Protein AF-0000000078668297 (afdb_homodimer)

Organism: Thermococcus barophilus (strain DSM 11836 / MP) (NCBI:txid391623)

Nearest PDB structures (foldseek):
  1wzn-assembly1_A  TM=9.861E-01  e=5.141E-44  Pyrococcus horikoshii OT3
  7zkg-assembly1_A  TM=8.487E-01  e=3.388E-21  Streptomyces griseofuscus
  5je3-assembly2_B  TM=6.830E-01  e=2.557E-14  Burkholderia glumae
  5jdz-assembly1_B  TM=6.569E-01  e=1.664E-14  Burkholderia glumae
  5je6-assembly1_A  TM=6.521E-01  e=6.625E-15  Burkholderia glumae

InterPro domains:
  IPR029063 S-adenosyl-L-methionine-dependent methyltransferase superfamily [G3DSA:3.40.50.150] (10-234)
  IPR029063 S-adenosyl-L-methionine-dependent methyltransferase superfamily [SSF53335] (1-246)
  IPR041698 Methyltransferase domain 25 [PF13649] (45-139)

Structure (mmCIF, N/CA/C/O backbone):
data_AF-0000000078668297-model_v1
#
loop_
_entity.id
_entity.type
_entity.pdbx_description
1 polymer Methyltransferase
#
loop_
_atom_site.group_PDB
_atom_site.id
_atom_site.type_symbol
_atom_site.label_atom_id
_atom_site.label_alt_id
_atom_site.label_comp_id
_atom_site.label_asym_id
_atom_site.label_entity_id
_atom_site.label_seq_id
_atom_site.pdbx_PDB_ins_code
_atom_site.Cartn_x
_atom_site.Cartn_y
_atom_site.Cartn_z
_atom_site.occupancy
_atom_site.B_iso_or_equiv
_atom_site.auth_seq_id
_atom_site.auth_comp_id
_atom_site.auth_asym_id
_atom_site.auth_atom_id
_atom_site.pdbx_PDB_model_num
ATOM 1 N N . MET A 1 1 ? 17.5 19.844 2.207 1 54.66 1 MET A N 1
ATOM 2 C CA . MET A 1 1 ? 17.203 21.219 2.631 1 54.66 1 MET A CA 1
ATOM 3 C C . MET A 1 1 ? 15.711 21.5 2.607 1 54.66 1 MET A C 1
ATOM 5 O O . MET A 1 1 ? 15.008 21.047 1.698 1 54.66 1 MET A O 1
ATOM 9 N N . HIS A 1 2 ? 14.961 21.516 3.715 1 78.88 2 HIS A N 1
ATOM 10 C CA . HIS A 1 2 ? 13.539 21.734 3.938 1 78.88 2 HIS A CA 1
ATOM 11 C C . HIS A 1 2 ? 13.156 23.188 3.65 1 78.88 2 HIS A C 1
ATOM 13 O O . HIS A 1 2 ? 12.625 23.875 4.52 1 78.88 2 HIS A O 1
ATOM 19 N N . GLU A 1 3 ? 13.492 23.625 2.312 1 83.44 3 GLU A N 1
ATOM 20 C CA . GLU A 1 3 ? 13.305 25.016 1.925 1 83.44 3 GLU A CA 1
ATOM 21 C C . GLU A 1 3 ? 11.867 25.453 2.154 1 83.44 3 GLU A C 1
ATOM 23 O O . GLU A 1 3 ? 11.617 26.609 2.543 1 83.44 3 GLU A O 1
ATOM 28 N N . LEU A 1 4 ? 11.031 24.562 1.901 1 89.31 4 LEU A N 1
ATOM 29 C CA . LEU A 1 4 ? 9.617 24.875 2.025 1 89.31 4 LEU A CA 1
ATOM 30 C C . LEU A 1 4 ? 9.273 25.312 3.445 1 89.31 4 LEU A C 1
ATOM 32 O O . LEU A 1 4 ? 8.383 26.141 3.65 1 89.31 4 LEU A O 1
ATOM 36 N N . TYR A 1 5 ? 10.133 24.844 4.387 1 90.69 5 TYR A N 1
ATOM 37 C CA . TYR A 1 5 ? 9.758 25.062 5.781 1 90.69 5 TYR A CA 1
ATOM 38 C C . TYR A 1 5 ? 10.734 26 6.465 1 90.69 5 TYR A C 1
ATOM 40 O O . TYR A 1 5 ? 10.594 26.297 7.656 1 90.69 5 TYR A O 1
ATOM 48 N N . THR A 1 6 ? 11.672 26.531 5.738 1 91.75 6 THR A N 1
ATOM 49 C CA . THR A 1 6 ? 12.641 27.484 6.27 1 91.75 6 THR A CA 1
ATOM 50 C C . THR A 1 6 ? 12.578 28.797 5.5 1 91.75 6 THR A C 1
ATOM 52 O O . THR A 1 6 ? 11.758 29.672 5.812 1 91.75 6 THR A O 1
ATOM 55 N N . VAL A 1 7 ? 13.117 28.797 4.293 1 88.25 7 VAL A N 1
ATOM 56 C CA . VAL A 1 7 ? 13.242 30.031 3.541 1 88.25 7 VAL A CA 1
ATOM 57 C C . VAL A 1 7 ? 11.883 30.453 3.008 1 88.25 7 VAL A C 1
ATOM 59 O O . VAL A 1 7 ? 11.609 31.656 2.857 1 88.25 7 VAL A O 1
ATOM 62 N N . LEU A 1 8 ? 11.016 29.516 2.836 1 91.94 8 LEU A N 1
ATOM 63 C CA . LEU A 1 8 ? 9.719 29.812 2.238 1 91.94 8 LEU A CA 1
ATOM 64 C C . LEU A 1 8 ? 8.617 29.797 3.293 1 91.94 8 LEU A C 1
ATOM 66 O O . LEU A 1 8 ? 7.434 29.844 2.959 1 91.94 8 LEU A O 1
ATOM 70 N N . ALA A 1 9 ? 9.023 29.797 4.527 1 93.75 9 ALA A N 1
ATOM 71 C CA . ALA A 1 9 ? 8.047 29.75 5.609 1 93.75 9 ALA A CA 1
ATOM 72 C C . ALA A 1 9 ? 7.055 30.906 5.5 1 93.75 9 ALA A C 1
ATOM 74 O O . ALA A 1 9 ? 5.848 30.703 5.668 1 93.75 9 ALA A O 1
ATOM 75 N N . GLU A 1 10 ? 7.539 32.062 5.156 1 94 10 GLU A N 1
ATOM 76 C CA . GLU A 1 10 ? 6.715 33.25 5.07 1 94 10 GLU A CA 1
ATOM 77 C C . GLU A 1 10 ? 5.734 33.156 3.904 1 94 10 GLU A C 1
ATOM 79 O O . GLU A 1 10 ? 4.746 33.906 3.861 1 94 10 GLU A O 1
ATOM 84 N N . TYR A 1 11 ? 6.027 32.281 2.963 1 93.75 11 TYR A N 1
ATOM 85 C CA . TYR A 1 11 ? 5.199 32.125 1.771 1 93.75 11 TYR A CA 1
ATOM 86 C C . TYR A 1 11 ? 4.348 30.875 1.841 1 93.75 11 TYR A C 1
ATOM 88 O O . TYR A 1 11 ? 3.541 30.609 0.946 1 93.75 11 TYR A O 1
ATOM 96 N N . TYR A 1 12 ? 4.465 30.109 2.869 1 95.19 12 TYR A N 1
ATOM 97 C CA . TYR A 1 12 ? 3.811 28.797 2.967 1 95.19 12 TYR A CA 1
ATOM 98 C C . TYR A 1 12 ? 2.301 28.938 2.822 1 95.19 12 TYR A C 1
ATOM 100 O O . TYR A 1 12 ? 1.68 28.234 2.02 1 95.19 12 TYR A O 1
ATOM 108 N N . ASP A 1 13 ? 1.747 29.938 3.555 1 95.06 13 ASP A N 1
ATOM 109 C CA . ASP A 1 13 ? 0.298 30.109 3.527 1 95.06 13 ASP A CA 1
ATOM 110 C C . ASP A 1 13 ? -0.177 30.547 2.141 1 95.06 13 ASP A C 1
ATOM 112 O O . ASP A 1 13 ? -1.295 30.219 1.734 1 95.06 13 ASP A O 1
ATOM 116 N N . VAL A 1 14 ? 0.666 31.25 1.429 1 94.5 14 VAL A N 1
ATOM 117 C CA . VAL A 1 14 ? 0.333 31.719 0.088 1 94.5 14 VAL A CA 1
ATOM 118 C C . VAL A 1 14 ? 0.397 30.562 -0.898 1 94.5 14 VAL A C 1
ATOM 120 O O . VAL A 1 14 ? -0.508 30.375 -1.717 1 94.5 14 VAL A O 1
ATOM 123 N N . ILE A 1 15 ? 1.414 29.781 -0.767 1 92.81 15 ILE A N 1
ATOM 124 C CA . ILE A 1 15 ? 1.615 28.625 -1.646 1 92.81 15 ILE A CA 1
ATOM 125 C C . ILE A 1 15 ? 0.465 27.641 -1.473 1 92.81 15 ILE A C 1
ATOM 127 O O . ILE A 1 15 ? -0.038 27.094 -2.453 1 92.81 15 ILE A O 1
ATOM 131 N N . TYR A 1 16 ? -0.048 27.484 -0.211 1 93.38 16 TYR A N 1
ATOM 132 C CA . TYR A 1 16 ? -1.093 26.516 0.096 1 93.38 16 TYR A CA 1
ATOM 133 C C . TYR A 1 16 ? -2.402 27.203 0.439 1 93.38 16 TYR A C 1
ATOM 135 O O . TYR A 1 16 ? -3.158 26.734 1.296 1 93.38 16 TYR A O 1
ATOM 143 N N . ARG A 1 17 ? -2.664 28.25 -0.215 1 93.56 17 ARG A N 1
ATOM 144 C CA . ARG A 1 17 ? -3.822 29.094 0.079 1 93.56 17 ARG A CA 1
ATOM 145 C C . ARG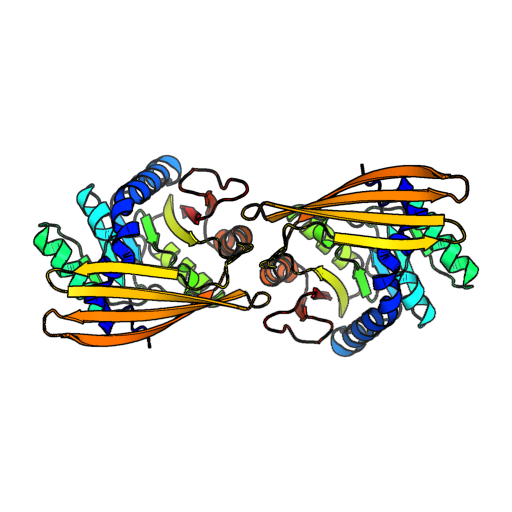 A 1 17 ? -5.121 28.312 -0.115 1 93.56 17 ARG A C 1
ATOM 147 O O . ARG A 1 17 ? -6.055 28.453 0.679 1 93.56 17 ARG A O 1
ATOM 154 N N . ARG A 1 18 ? -5.152 27.531 -1.131 1 89.25 18 ARG A N 1
ATOM 155 C CA . ARG A 1 18 ? -6.371 26.781 -1.417 1 89.25 18 ARG A CA 1
ATOM 156 C C . ARG A 1 18 ? -6.695 25.812 -0.285 1 89.25 18 ARG A C 1
ATOM 158 O O . ARG A 1 18 ? -7.859 25.672 0.108 1 89.25 18 ARG A O 1
ATOM 165 N N . ARG A 1 19 ? -5.715 25.203 0.215 1 89.81 19 ARG A N 1
ATOM 166 C CA . ARG A 1 19 ? -5.93 24.297 1.333 1 89.81 19 ARG A CA 1
ATOM 167 C C . ARG A 1 19 ? -6.246 25.062 2.613 1 89.81 19 ARG A C 1
ATOM 169 O O . ARG A 1 19 ? -7.109 24.656 3.389 1 89.81 19 ARG A O 1
ATOM 176 N N . ALA A 1 20 ? -5.57 26.094 2.797 1 92.75 20 ALA A N 1
ATOM 177 C CA . ALA A 1 20 ? -5.789 26.922 3.982 1 92.75 20 ALA A CA 1
ATOM 178 C C . ALA A 1 20 ? -7.23 27.406 4.055 1 92.75 20 ALA A C 1
ATOM 180 O O . ALA A 1 20 ? -7.82 27.469 5.137 1 92.75 20 ALA A O 1
ATOM 181 N N . LYS A 1 21 ? -7.773 27.656 2.928 1 92.75 21 LYS A N 1
ATOM 182 C CA . LYS A 1 21 ? -9.148 28.156 2.871 1 92.75 21 LYS A CA 1
ATOM 183 C C . LYS A 1 21 ? -10.141 27.062 3.26 1 92.75 21 LYS A C 1
ATOM 185 O O . LYS A 1 21 ? -11.258 27.344 3.676 1 92.75 21 LYS A O 1
ATOM 190 N N . ARG A 1 22 ? -9.656 25.859 3.168 1 94 22 ARG A N 1
ATOM 191 C CA . ARG A 1 22 ? -10.555 24.734 3.439 1 94 22 ARG A CA 1
ATOM 192 C C . ARG A 1 22 ? -10.305 24.156 4.828 1 94 22 ARG A C 1
ATOM 194 O O . ARG A 1 22 ? -10.875 23.125 5.188 1 94 22 ARG A O 1
ATOM 201 N N . VAL A 1 23 ? -9.555 24.844 5.625 1 97.38 23 VAL A N 1
ATOM 202 C CA . VAL A 1 23 ? -9.148 24.312 6.926 1 97.38 23 VAL A CA 1
ATOM 203 C C . VAL A 1 23 ? -10.367 24.172 7.832 1 97.38 23 VAL A C 1
ATOM 205 O O . VAL A 1 23 ? -10.445 23.25 8.641 1 97.38 23 VAL A O 1
ATOM 208 N N . GLY A 1 24 ? -11.336 25.062 7.672 1 97.88 24 GLY A N 1
ATOM 209 C CA . GLY A 1 24 ? -12.555 25 8.469 1 97.88 24 GLY A CA 1
ATOM 210 C C . GLY A 1 24 ? -13.297 23.688 8.297 1 97.88 24 GLY A C 1
ATOM 211 O O . GLY A 1 24 ? -13.75 23.094 9.281 1 97.88 24 GLY A O 1
ATOM 212 N N . GLU A 1 25 ? -13.398 23.25 7.082 1 97.75 25 GLU A N 1
ATOM 213 C CA . GLU A 1 25 ? -14.062 21.969 6.793 1 97.75 25 GLU A CA 1
ATOM 214 C C . GLU A 1 25 ? -13.305 20.797 7.41 1 97.75 25 GLU A C 1
ATOM 216 O O . GLU A 1 25 ? -13.914 19.859 7.926 1 97.75 25 GLU A O 1
ATOM 221 N N . GLU A 1 26 ? -12.055 20.891 7.332 1 97.88 26 GLU A N 1
ATOM 222 C CA . GLU A 1 26 ? -11.234 19.812 7.906 1 97.88 26 GLU A CA 1
ATOM 223 C C . GLU A 1 26 ? -11.391 19.766 9.422 1 97.88 26 GLU A C 1
ATOM 225 O O . GLU A 1 26 ? -11.516 18.672 9.992 1 97.88 26 GLU A O 1
ATOM 230 N N . ILE A 1 27 ? -11.43 20.938 10.055 1 98.69 27 ILE A N 1
ATOM 231 C CA . ILE A 1 27 ? -11.539 20.969 11.508 1 98.69 27 ILE A CA 1
ATOM 232 C C . ILE A 1 27 ? -12.961 20.594 11.922 1 98.69 27 ILE A C 1
ATOM 234 O O . ILE A 1 27 ? -13.164 19.953 12.953 1 98.69 27 ILE A O 1
ATOM 238 N N . ASP A 1 28 ? -13.992 20.875 11.062 1 98.75 28 ASP A N 1
ATOM 239 C CA . ASP A 1 28 ? -15.336 20.344 11.297 1 98.75 28 ASP A CA 1
ATOM 240 C C . ASP A 1 28 ? -15.312 18.828 11.43 1 98.75 28 ASP A C 1
ATOM 242 O O . ASP A 1 28 ? -15.906 18.266 12.352 1 98.75 28 ASP A O 1
ATOM 246 N N . PHE A 1 29 ? -14.688 18.234 10.57 1 98.81 29 PHE A N 1
ATOM 247 C CA . PHE A 1 29 ? -14.602 16.781 10.562 1 98.81 29 PHE A CA 1
ATOM 248 C C . PHE A 1 29 ? -13.82 16.281 11.773 1 98.81 29 PHE A C 1
ATOM 250 O O . PHE A 1 29 ? -14.203 15.281 12.391 1 98.81 29 PHE A O 1
ATOM 257 N N . VAL A 1 30 ? -12.703 16.938 12.086 1 98.88 30 VAL A N 1
ATOM 258 C CA . VAL A 1 30 ? -11.891 16.562 13.242 1 98.88 30 VAL A CA 1
ATOM 259 C C . VAL A 1 30 ? -12.742 16.656 14.516 1 98.88 30 VAL A C 1
ATOM 261 O O . VAL A 1 30 ? -12.648 15.789 15.391 1 98.88 30 VAL A O 1
ATOM 264 N N . GLU A 1 31 ? -13.555 17.656 14.602 1 98.81 31 GLU A N 1
ATOM 265 C CA . GLU A 1 31 ? -14.453 17.797 15.75 1 98.81 31 GLU A CA 1
ATOM 266 C C . GLU A 1 31 ? -15.453 16.641 15.805 1 98.81 31 GLU A C 1
ATOM 268 O O . GLU A 1 31 ? -15.828 16.188 16.891 1 98.81 31 GLU A O 1
ATOM 273 N N . GLU A 1 32 ? -15.898 16.25 14.617 1 98.75 32 GLU A N 1
ATOM 274 C CA . GLU A 1 32 ? -16.75 15.055 14.586 1 98.75 32 GLU A CA 1
ATOM 275 C C . GLU A 1 32 ? -16.016 13.844 15.18 1 98.75 32 GLU A C 1
ATOM 277 O O . GLU A 1 32 ? -16.625 13.055 15.906 1 98.75 32 GLU A O 1
ATOM 282 N N . ILE A 1 33 ? -14.789 13.719 14.891 1 98.81 33 ILE A N 1
ATOM 283 C CA . ILE A 1 33 ? -13.977 12.625 15.406 1 98.81 33 ILE A CA 1
ATOM 284 C C . ILE A 1 33 ? -13.812 12.773 16.922 1 98.81 33 ILE A C 1
ATOM 286 O O . ILE A 1 33 ? -13.945 11.797 17.656 1 98.81 33 ILE A O 1
ATOM 290 N N . PHE A 1 34 ? -13.539 14.047 17.375 1 98.88 34 PHE A N 1
ATOM 291 C CA . PHE A 1 34 ? -13.422 14.305 18.812 1 98.88 34 PHE A CA 1
ATOM 292 C C . PHE A 1 34 ? -14.68 13.859 19.547 1 98.88 34 PHE A C 1
ATOM 294 O O . PHE A 1 34 ? -14.594 13.219 20.594 1 98.88 34 PHE A O 1
ATOM 301 N N . LYS A 1 35 ? -15.805 14.125 18.969 1 98.62 35 LYS A N 1
ATOM 302 C CA . LYS A 1 35 ? -17.094 13.891 19.625 1 98.62 35 LYS A CA 1
ATOM 303 C C . LYS A 1 35 ? -17.469 12.406 19.594 1 98.62 35 LYS A C 1
ATOM 305 O O . LYS A 1 35 ? -18 11.883 20.578 1 98.62 35 LYS A O 1
ATOM 310 N N . ASN A 1 36 ? -17.109 11.727 18.5 1 98.56 36 ASN A N 1
ATOM 311 C CA . ASN A 1 36 ? -17.672 10.406 18.281 1 98.56 36 ASN A CA 1
ATOM 312 C C . ASN A 1 36 ? -16.656 9.297 18.547 1 98.56 36 ASN A C 1
ATOM 314 O O . ASN A 1 36 ? -17.031 8.164 18.844 1 98.56 36 ASN A O 1
ATOM 318 N N . ASP A 1 37 ? -15.383 9.609 18.484 1 98.62 37 ASP A N 1
ATOM 319 C CA . ASP A 1 37 ? -14.398 8.531 18.547 1 98.62 37 ASP A CA 1
ATOM 320 C C . ASP A 1 37 ? -13.586 8.609 19.844 1 98.62 37 ASP A C 1
ATOM 322 O O . ASP A 1 37 ? -13.227 7.574 20.406 1 98.62 37 ASP A O 1
ATOM 326 N N . ALA A 1 38 ? -13.297 9.82 20.266 1 98.69 38 ALA A N 1
ATOM 327 C CA . ALA A 1 38 ? -12.594 9.93 21.547 1 98.69 38 ALA A CA 1
ATOM 328 C C . ALA A 1 38 ? -13.43 9.336 22.688 1 98.69 38 ALA A C 1
ATOM 330 O O . ALA A 1 38 ? -14.664 9.359 22.625 1 98.69 38 ALA A O 1
ATOM 331 N N . LYS A 1 39 ? -12.75 8.812 23.656 1 98.69 39 LYS A N 1
ATOM 332 C CA . LYS A 1 39 ? -13.461 8.258 24.797 1 98.69 39 LYS A CA 1
ATOM 333 C C . LYS A 1 39 ? -13.414 9.219 25.984 1 98.69 39 LYS A C 1
ATOM 335 O O . LYS A 1 39 ? -13.508 8.797 27.141 1 98.69 39 LYS A O 1
ATOM 340 N N . ARG A 1 40 ? -13.195 10.461 25.688 1 98.5 40 ARG A N 1
ATOM 341 C CA . ARG A 1 40 ? -13.211 11.57 26.641 1 98.5 40 ARG A CA 1
ATOM 342 C C . ARG A 1 40 ? -13.508 12.891 25.938 1 98.5 40 ARG A C 1
ATOM 344 O O . ARG A 1 40 ? -13.383 12.984 24.719 1 98.5 40 ARG A O 1
ATOM 351 N N . GLU A 1 41 ? -13.922 13.805 26.734 1 98.69 41 GLU A N 1
ATOM 352 C CA . GLU A 1 41 ? -14.086 15.141 26.172 1 98.69 41 GLU A CA 1
ATOM 353 C C . GLU A 1 41 ? -12.742 15.734 25.75 1 98.69 41 GLU A C 1
ATOM 355 O O . GLU A 1 41 ? -11.75 15.609 26.469 1 98.69 41 GLU A O 1
ATOM 360 N N . VAL A 1 42 ? -12.742 16.344 24.578 1 98.88 42 VAL A N 1
ATOM 361 C CA . VAL A 1 42 ? -11.508 16.938 24.094 1 98.88 42 VAL A CA 1
ATOM 362 C C . VAL A 1 42 ? -11.492 18.422 24.391 1 98.88 42 VAL A C 1
ATOM 364 O O . VAL A 1 42 ? -12.375 19.172 23.953 1 98.88 42 VAL A O 1
ATOM 367 N N . LYS A 1 43 ? -10.492 18.812 25.125 1 98.81 43 LYS A N 1
ATOM 368 C CA . LYS A 1 43 ? -10.344 20.219 25.469 1 98.81 43 LYS A CA 1
ATOM 369 C C . LYS A 1 43 ? -8.938 20.719 25.141 1 98.81 43 LYS A C 1
ATOM 371 O O . LYS A 1 43 ? -8.773 21.828 24.641 1 98.81 43 LYS A O 1
ATOM 376 N N . LYS A 1 44 ? -7.965 19.906 25.453 1 98.94 44 LYS A N 1
ATOM 377 C CA . LYS A 1 44 ? -6.562 20.25 25.219 1 98.94 44 LYS A CA 1
ATOM 378 C C . LYS A 1 44 ? -5.969 19.422 24.094 1 98.94 44 LYS A C 1
ATOM 380 O O . LYS A 1 44 ? -6 18.188 24.125 1 98.94 44 LYS A O 1
ATOM 385 N N . VAL A 1 45 ? -5.43 20.125 23.062 1 98.94 45 VAL A N 1
ATOM 386 C CA . VAL A 1 45 ? -4.977 19.469 21.844 1 98.94 45 VAL A CA 1
ATOM 387 C C . VAL A 1 45 ? -3.502 19.781 21.609 1 98.94 45 VAL A C 1
ATOM 389 O O . VAL A 1 45 ? -3.072 20.938 21.75 1 98.94 45 VAL A O 1
ATOM 392 N N . LEU A 1 46 ? -2.725 18.75 21.359 1 98.94 46 LEU A N 1
ATOM 393 C CA . LEU A 1 46 ? -1.364 18.891 20.859 1 98.94 46 LEU A CA 1
ATOM 394 C C . LEU A 1 46 ? -1.326 18.734 19.344 1 98.94 46 LEU A C 1
ATOM 396 O O . LEU A 1 46 ? -1.69 17.688 18.812 1 98.94 46 LEU A O 1
ATOM 400 N N . ASP A 1 47 ? -0.956 19.766 18.656 1 98.94 47 ASP A N 1
ATOM 401 C CA . ASP A 1 47 ? -0.835 19.719 17.203 1 98.94 47 ASP A CA 1
ATOM 402 C C . ASP A 1 47 ? 0.622 19.562 16.781 1 98.94 47 ASP A C 1
ATOM 404 O O . ASP A 1 47 ? 1.385 20.531 16.766 1 98.94 47 ASP A O 1
ATOM 408 N N . LEU A 1 48 ? 0.972 18.312 16.375 1 98.88 48 LEU A N 1
ATOM 409 C CA . LEU A 1 48 ? 2.33 17.984 15.961 1 98.88 48 LEU A CA 1
ATOM 410 C C . LEU A 1 48 ? 2.566 18.391 14.508 1 98.88 48 LEU A C 1
ATOM 412 O O . LEU A 1 48 ? 1.681 18.25 13.664 1 98.88 48 LEU A O 1
ATOM 416 N N . ALA A 1 49 ? 3.855 18.859 14.242 1 98.5 49 ALA A N 1
ATOM 417 C CA . ALA A 1 49 ? 4.184 19.391 12.922 1 98.5 49 ALA A CA 1
ATOM 418 C C . ALA A 1 49 ? 3.186 20.469 12.5 1 98.5 49 ALA A C 1
ATOM 420 O O . ALA A 1 49 ? 2.615 20.406 11.414 1 98.5 49 ALA A O 1
ATOM 421 N N . CYS A 1 50 ? 3.053 21.469 13.352 1 98.56 50 CYS A N 1
ATOM 422 C CA . CYS A 1 50 ? 1.948 22.422 13.211 1 98.56 50 CYS A CA 1
ATOM 423 C C . CYS A 1 50 ? 2.24 23.438 12.117 1 98.56 50 CYS A C 1
ATOM 425 O O . CYS A 1 50 ? 1.343 24.156 11.68 1 98.56 50 CYS A O 1
ATOM 427 N N . GLY A 1 51 ? 3.475 23.578 11.641 1 98.06 51 GLY A N 1
ATOM 428 C CA . GLY A 1 51 ? 3.836 24.516 10.586 1 98.06 51 GLY A CA 1
ATOM 429 C C . GLY A 1 51 ? 3.52 25.953 10.938 1 98.06 51 GLY A C 1
ATOM 430 O O . GLY A 1 51 ? 3.887 26.422 12.016 1 98.06 51 GLY A O 1
ATOM 431 N N . THR A 1 52 ? 2.904 26.609 9.984 1 98.06 52 THR A N 1
ATOM 432 C CA . THR A 1 52 ? 2.547 28 10.203 1 98.06 52 THR A CA 1
ATOM 433 C C . THR A 1 52 ? 1.279 28.109 11.047 1 98.06 52 THR A C 1
ATOM 435 O O . THR A 1 52 ? 0.696 29.188 11.164 1 98.06 52 THR A O 1
ATOM 438 N N . GLY A 1 53 ? 0.786 27.031 11.5 1 98.38 53 GLY A N 1
ATOM 439 C CA . GLY A 1 53 ? -0.287 27 12.477 1 98.38 53 GLY A CA 1
ATOM 440 C C . GLY A 1 53 ? -1.667 27.094 11.859 1 98.38 53 GLY A C 1
ATOM 441 O O . GLY A 1 53 ? -2.635 27.453 12.531 1 98.38 53 GLY A O 1
ATOM 442 N N . ILE A 1 54 ? -1.846 26.703 10.594 1 98 54 ILE A N 1
ATOM 443 C CA . ILE A 1 54 ? -3.129 26.844 9.914 1 98 54 ILE A CA 1
ATOM 444 C C . ILE A 1 54 ? -4.199 26.047 10.664 1 98 54 ILE A C 1
ATOM 446 O O . ILE A 1 54 ? -5.176 26.625 11.156 1 98 54 ILE A O 1
ATOM 450 N N . PRO A 1 55 ? -4.012 24.781 10.836 1 98.5 55 PRO A N 1
ATOM 451 C CA . PRO A 1 55 ? -5.02 24.062 11.617 1 98.5 55 PRO A CA 1
ATOM 452 C C . PRO A 1 55 ? -4.988 24.422 13.102 1 98.5 55 PRO A C 1
ATOM 454 O O . PRO A 1 55 ? -6.027 24.422 13.766 1 98.5 55 PRO A O 1
ATOM 457 N N . THR A 1 56 ? -3.834 24.75 13.641 1 98.75 56 THR A N 1
ATOM 458 C CA . THR A 1 56 ? -3.643 25.062 15.055 1 98.75 56 THR A CA 1
ATOM 459 C C . THR A 1 56 ? -4.465 26.297 15.453 1 98.75 56 THR A C 1
ATOM 461 O O . THR A 1 56 ? -5.164 26.266 16.469 1 98.75 56 THR A O 1
ATOM 464 N N . VAL A 1 57 ? -4.395 27.312 14.68 1 98.44 57 VAL A N 1
ATOM 465 C CA . VAL A 1 57 ? -5.098 28.562 14.922 1 98.44 57 VAL A CA 1
ATOM 466 C C . VAL A 1 57 ? -6.605 28.328 14.836 1 98.44 57 VAL A C 1
ATOM 468 O O . VAL A 1 57 ? -7.363 28.875 15.648 1 98.44 57 VAL A O 1
ATOM 471 N N . GLU A 1 58 ? -7.043 27.531 13.828 1 98.56 58 GLU A N 1
ATOM 472 C CA . GLU A 1 58 ? -8.469 27.219 13.688 1 98.56 58 GLU A CA 1
ATOM 473 C C . GLU A 1 58 ? -9 26.484 14.914 1 98.56 58 GLU A C 1
ATOM 475 O O . GLU A 1 58 ? -10.094 26.797 15.398 1 98.56 58 GLU A O 1
ATOM 480 N N . LEU A 1 59 ? -8.258 25.547 15.422 1 98.81 59 LEU A N 1
ATOM 481 C CA . LEU A 1 59 ? -8.641 24.828 16.625 1 98.81 59 LEU A CA 1
ATOM 482 C C . LEU A 1 59 ? -8.766 25.766 17.812 1 98.81 59 LEU A C 1
ATOM 484 O O . LEU A 1 59 ? -9.742 25.703 18.562 1 98.81 59 LEU A O 1
ATOM 488 N N . ALA A 1 60 ? -7.812 26.641 17.969 1 98.81 60 ALA A N 1
ATOM 489 C CA . ALA A 1 60 ? -7.828 27.609 19.078 1 98.81 60 ALA A CA 1
ATOM 490 C C . ALA A 1 60 ? -9.023 28.547 18.969 1 98.81 60 ALA A C 1
ATOM 492 O O . ALA A 1 60 ? -9.688 28.828 19.953 1 98.81 60 ALA A O 1
ATOM 493 N N . ARG A 1 61 ? -9.305 29 17.812 1 98.19 61 ARG A N 1
ATOM 494 C CA . ARG A 1 61 ? -10.438 29.891 17.562 1 98.19 61 ARG A CA 1
ATOM 495 C C . ARG A 1 61 ? -11.75 29.219 17.969 1 98.19 61 ARG A C 1
ATOM 497 O O . ARG A 1 61 ? -12.688 29.891 18.391 1 98.19 61 ARG A O 1
ATOM 504 N N . ARG A 1 62 ? -11.75 27.969 17.906 1 98.12 62 ARG A N 1
ATOM 505 C CA . ARG A 1 62 ? -12.969 27.219 18.203 1 98.12 62 ARG A CA 1
ATOM 506 C C . ARG A 1 62 ? -13.062 26.875 19.688 1 98.12 62 ARG A C 1
ATOM 508 O O . ARG A 1 62 ? -14 26.203 20.109 1 98.12 62 ARG A O 1
ATOM 515 N N . GLY A 1 63 ? -12.078 27.266 20.453 1 98.12 63 GLY A N 1
ATOM 516 C CA . GLY A 1 63 ? -12.211 27.203 21.891 1 98.12 63 GLY A CA 1
ATOM 517 C C . GLY A 1 63 ? -11.328 26.141 22.531 1 98.12 63 GLY A C 1
ATOM 518 O O . GLY A 1 63 ? -11.328 25.984 23.75 1 98.12 63 GLY A O 1
ATOM 519 N N . TYR A 1 64 ? -10.523 25.438 21.75 1 98.75 64 TYR A N 1
ATOM 520 C CA . TYR A 1 64 ? -9.625 24.438 22.312 1 98.75 64 TYR A CA 1
ATOM 521 C C . TYR A 1 64 ? -8.367 25.094 22.875 1 98.75 64 TYR A C 1
ATOM 523 O O . TYR A 1 64 ? -7.898 26.109 22.359 1 98.75 64 TYR A O 1
ATOM 531 N N . GLU A 1 65 ? -7.883 24.5 23.969 1 98.88 65 GLU A N 1
ATOM 532 C CA . GLU A 1 65 ? -6.512 24.797 24.375 1 98.88 65 GLU A CA 1
ATOM 533 C C . GLU A 1 65 ? -5.504 24.047 23.516 1 98.88 65 GLU A C 1
ATOM 535 O O . GLU A 1 65 ? -5.449 22.812 23.547 1 98.88 65 GLU A O 1
ATOM 540 N N . VAL A 1 66 ? -4.707 24.781 22.781 1 98.75 66 VAL A N 1
ATOM 541 C CA . VAL A 1 66 ? -3.887 24.125 21.781 1 98.75 66 VAL A CA 1
ATOM 542 C C . VAL A 1 66 ? -2.41 24.422 22.047 1 98.75 66 VAL A C 1
ATOM 544 O O . VAL A 1 66 ? -2.051 25.547 22.391 1 98.75 66 VAL A O 1
ATOM 547 N N . VAL A 1 67 ? -1.601 23.391 21.969 1 98.88 67 VAL A N 1
ATOM 548 C CA . VAL A 1 67 ? -0.147 23.5 21.891 1 98.88 67 VAL A CA 1
ATOM 549 C C . VAL A 1 67 ? 0.335 23.047 20.531 1 98.88 67 VAL A C 1
ATOM 551 O O . VAL A 1 67 ? -0.025 21.953 20.062 1 98.88 67 VAL A O 1
ATOM 554 N N . GLY A 1 68 ? 1.064 23.891 19.859 1 98.81 68 GLY A N 1
ATOM 555 C CA . GLY A 1 68 ? 1.666 23.516 18.578 1 98.81 68 GLY A CA 1
ATOM 556 C C . GLY A 1 68 ? 3.141 23.188 18.688 1 98.81 68 GLY A C 1
ATOM 557 O O . GLY A 1 68 ? 3.875 23.828 19.438 1 98.81 68 GLY A O 1
ATOM 558 N N . LEU A 1 69 ? 3.564 22.156 18.016 1 98.75 69 LEU A N 1
ATOM 559 C CA . LEU A 1 69 ? 4.969 21.75 18 1 98.75 69 LEU A CA 1
ATOM 560 C C . LEU A 1 69 ? 5.457 21.562 16.562 1 98.75 69 LEU A C 1
ATOM 562 O O . LEU A 1 69 ? 4.762 20.953 15.75 1 98.75 69 LEU A O 1
ATOM 566 N N . ASP A 1 70 ? 6.617 22.141 16.234 1 98.19 70 ASP A N 1
ATOM 567 C CA . ASP A 1 70 ? 7.199 21.984 14.914 1 98.19 70 ASP A CA 1
ATOM 568 C C . ASP A 1 70 ? 8.727 21.953 14.984 1 98.19 70 ASP A C 1
ATOM 570 O O . ASP A 1 70 ? 9.32 22.547 15.883 1 98.19 70 ASP A O 1
ATOM 574 N N . LEU A 1 71 ? 9.258 21.312 14.023 1 97.31 71 LEU A N 1
ATOM 575 C CA . LEU A 1 71 ? 10.711 21.141 13.945 1 97.31 71 LEU A CA 1
ATOM 576 C C . LEU A 1 71 ? 11.383 22.422 13.484 1 97.31 71 LEU A C 1
ATOM 578 O O . LEU A 1 71 ? 12.578 22.625 13.727 1 97.31 71 LEU A O 1
ATOM 582 N N . HIS A 1 72 ? 10.656 23.328 12.812 1 96.88 72 HIS A N 1
ATOM 583 C CA . HIS A 1 72 ? 11.25 24.5 12.164 1 96.88 72 HIS A CA 1
ATOM 584 C C . HIS A 1 72 ? 10.82 25.781 12.852 1 96.88 72 HIS A C 1
ATOM 586 O O . HIS A 1 72 ? 9.648 26.156 12.805 1 96.88 72 HIS A O 1
ATOM 592 N N . GLU A 1 73 ? 11.836 26.484 13.352 1 97.19 73 GLU A N 1
ATOM 593 C CA . GLU A 1 73 ? 11.57 27.734 14.039 1 97.19 73 GLU A CA 1
ATOM 594 C C . GLU A 1 73 ? 10.984 28.781 13.094 1 97.19 73 GLU A C 1
ATOM 596 O O . GLU A 1 73 ? 10.172 29.609 13.5 1 97.19 73 GLU A O 1
ATOM 601 N N . GLU A 1 74 ? 11.398 28.734 11.859 1 97.5 74 GLU A N 1
ATOM 602 C CA . GLU A 1 74 ? 10.891 29.672 10.859 1 97.5 74 GLU A CA 1
ATOM 603 C C . GLU A 1 74 ? 9.375 29.547 10.711 1 97.5 74 GLU A C 1
ATOM 605 O O . GLU A 1 74 ? 8.672 30.562 10.586 1 97.5 74 GLU A O 1
ATOM 610 N N . MET A 1 75 ? 8.875 28.359 10.75 1 97.94 75 MET A N 1
ATOM 611 C CA . MET A 1 75 ? 7.438 28.109 10.688 1 97.94 75 MET A CA 1
ATOM 612 C C . MET A 1 75 ? 6.738 28.625 11.938 1 97.94 75 MET A C 1
ATOM 614 O O . MET A 1 75 ? 5.695 29.281 11.844 1 97.94 75 MET A O 1
ATOM 618 N N . LEU A 1 76 ? 7.379 28.422 13.078 1 98.5 76 LEU A N 1
ATOM 619 C CA . LEU A 1 76 ? 6.789 28.797 14.359 1 98.5 76 LEU A CA 1
ATOM 620 C C . LEU A 1 76 ? 6.723 30.312 14.492 1 98.5 76 LEU A C 1
ATOM 622 O O . LEU A 1 76 ? 5.793 30.844 15.109 1 98.5 76 LEU A O 1
ATOM 626 N N . ARG A 1 77 ? 7.66 31 13.938 1 98.25 77 ARG A N 1
ATOM 627 C CA . ARG A 1 77 ? 7.629 32.469 13.953 1 98.25 77 ARG A CA 1
ATOM 628 C C . ARG A 1 77 ? 6.367 32.969 13.273 1 98.25 77 ARG A C 1
ATOM 630 O O . ARG A 1 77 ? 5.711 33.875 13.781 1 98.25 77 ARG A O 1
ATOM 637 N N . VAL A 1 78 ? 6.07 32.375 12.125 1 98.12 78 VAL A N 1
ATOM 638 C CA . VAL A 1 78 ? 4.859 32.75 11.398 1 98.12 78 VAL A CA 1
ATOM 639 C C . VAL A 1 78 ? 3.631 32.406 12.234 1 98.12 78 VAL A C 1
ATOM 641 O O . VAL A 1 78 ? 2.697 33.219 12.344 1 98.12 78 VAL A O 1
ATOM 644 N N . ALA A 1 79 ? 3.662 31.25 12.805 1 98.62 79 ALA A N 1
ATOM 645 C CA . ALA A 1 79 ? 2.533 30.766 13.594 1 98.62 79 ALA A CA 1
ATOM 646 C C . ALA A 1 79 ? 2.268 31.688 14.781 1 98.62 79 ALA A C 1
ATOM 648 O O . ALA A 1 79 ? 1.121 32.062 15.047 1 98.62 79 ALA A O 1
ATOM 649 N N . ARG A 1 80 ? 3.299 32.094 15.5 1 98.62 80 ARG A N 1
ATOM 650 C CA . ARG A 1 80 ? 3.184 32.969 16.656 1 98.62 80 ARG A CA 1
ATOM 651 C C . ARG A 1 80 ? 2.621 34.344 16.25 1 98.62 80 ARG A C 1
ATOM 653 O O . ARG A 1 80 ? 1.763 34.906 16.938 1 98.62 80 ARG A O 1
ATOM 660 N N . ARG A 1 81 ? 3.105 34.844 15.195 1 98.19 81 ARG A N 1
ATOM 661 C CA . ARG A 1 81 ? 2.617 36.125 14.703 1 98.19 81 ARG A CA 1
ATOM 662 C C . ARG A 1 81 ? 1.126 36.062 14.398 1 98.19 81 ARG A C 1
ATOM 664 O O . ARG A 1 81 ? 0.371 36.938 14.766 1 98.19 81 ARG A O 1
ATOM 671 N N . LYS A 1 82 ? 0.726 35 13.711 1 97.62 82 LYS A N 1
ATOM 672 C CA . LYS A 1 82 ? -0.686 34.812 13.391 1 97.62 82 LYS A CA 1
ATOM 673 C C . LYS A 1 82 ? -1.535 34.75 14.656 1 97.62 82 LYS A C 1
ATOM 675 O O . LYS A 1 82 ? -2.594 35.375 14.734 1 97.62 82 LYS A O 1
ATOM 680 N N . ALA A 1 83 ? -1.066 34 15.586 1 98.31 83 ALA A N 1
ATOM 681 C CA . ALA A 1 83 ? -1.794 33.844 16.844 1 98.31 83 ALA A CA 1
ATOM 682 C C . ALA A 1 83 ? -1.931 35.219 17.547 1 98.31 83 ALA A C 1
ATOM 684 O O . ALA A 1 83 ? -3.012 35.562 18.031 1 98.31 83 ALA A O 1
ATOM 685 N N . GLN A 1 84 ? -0.87 35.938 17.547 1 98 84 GLN A N 1
ATOM 686 C CA . GLN A 1 84 ? -0.858 37.25 18.188 1 98 84 GLN A CA 1
ATOM 687 C C . GLN A 1 84 ? -1.831 38.219 17.484 1 98 84 GLN A C 1
ATOM 689 O O . GLN A 1 84 ? -2.588 38.938 18.156 1 98 84 GLN A O 1
ATOM 694 N N . GLU A 1 85 ? -1.79 38.188 16.25 1 97.69 85 GLU A N 1
ATOM 695 C CA . GLU A 1 85 ? -2.656 39.062 15.461 1 97.69 85 GLU A CA 1
ATOM 696 C C . GLU A 1 85 ? -4.129 38.75 15.719 1 97.69 85 GLU A C 1
ATOM 698 O O . GLU A 1 85 ? -4.973 39.656 15.672 1 97.69 85 GLU A O 1
ATOM 703 N N . LEU A 1 86 ? -4.414 37.562 15.992 1 97.25 86 LEU A N 1
ATOM 704 C CA . LEU A 1 86 ? -5.797 37.125 16.188 1 97.25 86 LEU A CA 1
ATOM 705 C C . LEU A 1 86 ? -6.176 37.156 17.656 1 97.25 86 LEU A C 1
ATOM 707 O O . LEU A 1 86 ? -7.305 36.812 18.016 1 97.25 86 LEU A O 1
ATOM 711 N N . GLY A 1 87 ? -5.219 37.5 18.531 1 97.75 87 GLY A N 1
ATOM 712 C CA . GLY A 1 87 ? -5.461 37.562 19.969 1 97.75 87 GLY A CA 1
ATOM 713 C C . GLY A 1 87 ? -5.633 36.188 20.609 1 97.75 87 GLY A C 1
ATOM 714 O O . GLY A 1 87 ? -6.383 36.062 21.578 1 97.75 87 GLY A O 1
ATOM 715 N N . LEU A 1 88 ? -5.047 35.219 20.016 1 98.12 88 LEU A N 1
ATOM 716 C CA . LEU A 1 88 ? -5.148 33.844 20.531 1 98.12 88 LEU A CA 1
ATOM 717 C C . LEU A 1 88 ? -3.943 33.5 21.391 1 98.12 88 LEU A C 1
ATOM 719 O O . LEU A 1 88 ? -2.818 33.906 21.094 1 98.12 88 LEU A O 1
ATOM 723 N N . ASN A 1 89 ? -4.23 32.875 22.5 1 97.25 89 ASN A N 1
ATOM 724 C CA . ASN A 1 89 ? -3.162 32.375 23.359 1 97.25 89 ASN A CA 1
ATOM 725 C C . ASN A 1 89 ? -2.801 30.922 23.031 1 97.25 89 ASN A C 1
ATOM 727 O O . ASN A 1 89 ? -3.414 30 23.547 1 97.25 89 ASN A O 1
ATOM 731 N N . ILE A 1 90 ? -1.846 30.719 22.234 1 98.62 90 ILE A N 1
ATOM 732 C CA . ILE A 1 90 ? -1.381 29.406 21.812 1 98.62 90 ILE A CA 1
ATOM 733 C C . ILE A 1 90 ? 0.093 29.234 22.172 1 98.62 90 ILE A C 1
ATOM 735 O O . ILE A 1 90 ? 0.907 30.125 21.922 1 98.62 90 ILE A O 1
ATOM 739 N N . GLU A 1 91 ? 0.412 28.188 22.828 1 98.56 91 GLU A N 1
ATOM 740 C CA . GLU A 1 91 ? 1.812 27.844 23.062 1 98.56 91 GLU A CA 1
ATOM 741 C 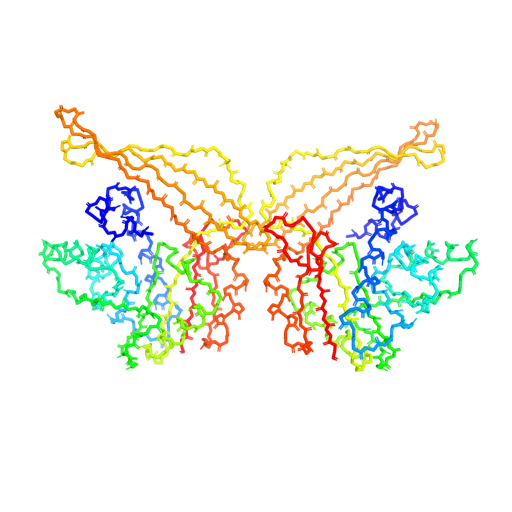C . GLU A 1 91 ? 2.418 27.125 21.859 1 98.56 91 GLU A C 1
ATOM 743 O O . GLU A 1 91 ? 1.846 26.156 21.359 1 98.56 91 GLU A O 1
ATOM 748 N N . PHE A 1 92 ? 3.525 27.625 21.375 1 98.69 92 PHE A N 1
ATOM 749 C CA . PHE A 1 92 ? 4.266 26.984 20.297 1 98.69 92 PHE A CA 1
ATOM 750 C C . PHE A 1 92 ? 5.625 26.5 20.781 1 98.69 92 PHE A C 1
ATOM 752 O O . PHE A 1 92 ? 6.383 27.266 21.375 1 98.69 92 PHE A O 1
ATOM 759 N N . ILE A 1 93 ? 5.945 25.297 20.5 1 98.5 93 ILE A N 1
ATOM 760 C CA . ILE A 1 93 ? 7.172 24.672 20.984 1 98.5 93 ILE A CA 1
ATOM 761 C C . ILE A 1 93 ? 8.023 24.219 19.812 1 98.5 93 ILE A C 1
ATOM 763 O O . ILE A 1 93 ? 7.535 23.531 18.906 1 98.5 93 ILE A O 1
ATOM 767 N N . HIS A 1 94 ? 9.289 24.641 19.797 1 98.12 94 HIS A N 1
ATOM 768 C CA . HIS A 1 94 ? 10.266 24.109 18.844 1 98.12 94 HIS A CA 1
ATOM 769 C C . HIS A 1 94 ? 10.773 22.75 19.297 1 98.12 94 HIS A C 1
ATOM 771 O O . HIS A 1 94 ? 11.414 22.625 20.344 1 98.12 94 HIS A O 1
ATOM 777 N N . GLY A 1 95 ? 10.422 21.719 18.5 1 97.25 95 GLY A N 1
ATOM 778 C CA . GLY A 1 95 ? 10.828 20.391 18.906 1 97.25 95 GLY A CA 1
ATOM 779 C C . GLY A 1 95 ? 10.57 19.328 17.844 1 97.25 95 GLY A C 1
ATOM 780 O O . GLY A 1 95 ? 10.078 19.641 16.766 1 97.25 95 GLY A O 1
ATOM 781 N N . ASP A 1 96 ? 11.023 18.125 18.156 1 97.81 96 ASP A N 1
ATOM 782 C CA . ASP A 1 96 ? 10.867 16.953 17.312 1 97.81 96 ASP A CA 1
ATOM 783 C C . ASP A 1 96 ? 9.688 16.094 17.766 1 97.81 96 ASP A C 1
ATOM 785 O O . ASP A 1 96 ? 9.641 15.664 18.922 1 97.81 96 ASP A O 1
ATOM 789 N N . ALA A 1 97 ? 8.727 15.898 16.875 1 97.56 97 ALA A N 1
ATOM 790 C CA . ALA A 1 97 ? 7.535 15.109 17.188 1 97.56 97 ALA A CA 1
ATOM 791 C C . ALA A 1 97 ? 7.91 13.695 17.625 1 97.56 97 ALA A C 1
ATOM 793 O O . ALA A 1 97 ? 7.133 13.031 18.312 1 97.56 97 ALA A O 1
ATOM 794 N N . LEU A 1 98 ? 9.094 13.195 17.219 1 97.19 98 LEU A N 1
ATOM 795 C CA . LEU A 1 98 ? 9.523 11.836 17.516 1 97.19 98 LEU A CA 1
ATOM 796 C C . LEU A 1 98 ? 10.078 11.734 18.938 1 97.19 98 LEU A C 1
ATOM 798 O O . LEU A 1 98 ? 10.289 10.633 19.453 1 97.19 98 LEU A O 1
ATOM 802 N N . ASP A 1 99 ? 10.312 12.914 19.484 1 93.5 99 ASP A N 1
ATOM 803 C CA . ASP A 1 99 ? 10.914 12.961 20.812 1 93.5 99 ASP A CA 1
ATOM 804 C C . ASP A 1 99 ? 10.312 14.078 21.641 1 93.5 99 ASP A C 1
ATOM 806 O O . ASP A 1 99 ? 10.961 15.102 21.891 1 93.5 99 ASP A O 1
ATOM 810 N N . ILE A 1 100 ? 9.125 13.789 22.062 1 92 100 ILE A N 1
ATOM 811 C CA . ILE A 1 100 ? 8.461 14.805 22.875 1 92 100 ILE A CA 1
ATOM 812 C C . ILE A 1 100 ? 8.43 14.359 24.328 1 92 100 ILE A C 1
ATOM 814 O O . ILE A 1 100 ? 8.414 13.156 24.625 1 92 100 ILE A O 1
ATOM 818 N N . ASN A 1 101 ? 8.414 15.375 25.203 1 91.38 101 ASN A N 1
ATOM 819 C CA . ASN A 1 101 ? 8.453 15.102 26.641 1 91.38 101 ASN A CA 1
ATOM 820 C C . ASN A 1 101 ? 7.117 15.406 27.297 1 91.38 101 ASN A C 1
ATOM 822 O O . ASN A 1 101 ? 7.051 16.203 28.25 1 91.38 101 ASN A O 1
ATOM 826 N N . PHE A 1 102 ? 6.047 14.883 26.812 1 97.19 102 PHE A N 1
ATOM 827 C CA . PHE A 1 102 ? 4.727 15.016 27.422 1 97.19 102 PHE A CA 1
ATOM 828 C C . PHE A 1 102 ? 4.25 13.688 27.984 1 97.19 102 PHE A C 1
ATOM 830 O O . PHE A 1 102 ? 4.617 12.625 27.469 1 97.19 102 PHE A O 1
ATOM 837 N N . GLU A 1 103 ? 3.514 13.789 29.047 1 97.81 103 GLU A N 1
ATOM 838 C CA . GLU A 1 103 ? 2.936 12.602 29.672 1 97.81 103 GLU A CA 1
ATOM 839 C C . GLU A 1 103 ? 1.485 12.844 30.078 1 97.81 103 GLU A C 1
ATOM 841 O O . GLU A 1 103 ? 1.214 13.617 31 1 97.81 103 GLU A O 1
ATOM 846 N N . ASN A 1 104 ? 0.611 12.195 29.391 1 98.12 104 ASN A N 1
ATOM 847 C CA . ASN A 1 104 ? -0.806 12.211 29.734 1 98.12 104 ASN A CA 1
ATOM 848 C C . ASN A 1 104 ? -1.326 13.641 29.875 1 98.12 104 ASN A C 1
ATOM 850 O O . ASN A 1 104 ? -1.955 13.984 30.875 1 98.12 104 ASN A O 1
ATOM 854 N N . GLU A 1 105 ? -1.075 14.352 28.906 1 98.62 105 GLU A N 1
ATOM 855 C CA . GLU A 1 105 ? -1.374 15.773 29.047 1 98.62 105 GLU A CA 1
ATOM 856 C C . GLU A 1 105 ? -2.494 16.203 28.109 1 98.62 105 GLU A C 1
ATOM 858 O O . GLU A 1 105 ? -3.219 17.172 28.391 1 98.62 105 GLU A O 1
ATOM 863 N N . PHE A 1 106 ? -2.729 15.5 27.094 1 98.94 106 PHE A N 1
ATOM 864 C CA . PHE A 1 106 ? -3.594 16.016 26.031 1 98.94 106 PHE A CA 1
ATOM 865 C C . PHE A 1 106 ? -4.777 15.086 25.797 1 98.94 106 PHE A C 1
ATOM 867 O O . PHE A 1 106 ? -4.645 13.867 25.891 1 98.94 106 PHE A O 1
ATOM 874 N N . ASP A 1 107 ? -5.887 15.68 25.484 1 98.94 107 ASP A N 1
ATOM 875 C CA . ASP A 1 107 ? -7.082 14.922 25.125 1 98.94 107 ASP A CA 1
ATOM 876 C C . ASP A 1 107 ? -7.023 14.453 23.672 1 98.94 107 ASP A C 1
ATOM 878 O O . ASP A 1 107 ? -7.684 13.484 23.297 1 98.94 107 ASP A O 1
ATOM 882 N N . ALA A 1 108 ? -6.281 15.188 22.891 1 98.94 108 ALA A N 1
ATOM 883 C CA . ALA A 1 108 ? -6.094 14.836 21.484 1 98.94 108 ALA A CA 1
ATOM 884 C C . ALA A 1 108 ? -4.715 15.273 20.984 1 98.94 108 ALA A C 1
ATOM 886 O O . ALA A 1 108 ? -4.16 16.266 21.469 1 98.94 108 ALA A O 1
ATOM 887 N N . VAL A 1 109 ? -4.184 14.5 20.141 1 98.94 109 VAL A N 1
ATOM 888 C CA . VAL A 1 109 ? -3.006 14.852 19.344 1 98.94 109 VAL A CA 1
ATOM 889 C C . VAL A 1 109 ? -3.352 14.836 17.859 1 98.94 109 VAL A C 1
ATOM 891 O O . VAL A 1 109 ? -4.035 13.93 17.391 1 98.94 109 VAL A O 1
ATOM 894 N N . THR A 1 110 ? -2.992 15.883 17.156 1 98.94 110 THR A N 1
ATOM 895 C CA . THR A 1 110 ? -3.285 15.977 15.734 1 98.94 110 THR A CA 1
ATOM 896 C C . THR A 1 110 ? -1.999 16.141 14.93 1 98.94 110 THR A C 1
ATOM 898 O O . THR A 1 110 ? -0.981 16.594 15.461 1 98.94 110 THR A O 1
ATOM 901 N N . MET A 1 111 ? -1.978 15.711 13.75 1 98.81 111 MET A N 1
ATOM 902 C CA . MET A 1 111 ? -0.939 15.898 12.742 1 98.81 111 MET A CA 1
ATOM 903 C C . MET A 1 111 ? -1.55 16.016 11.352 1 98.81 111 MET A C 1
ATOM 905 O O . MET A 1 111 ? -2.037 15.023 10.797 1 98.81 111 MET A O 1
ATOM 909 N N . PHE A 1 112 ? -1.478 17.219 10.781 1 98.12 112 PHE A N 1
ATOM 910 C CA . PHE A 1 112 ? -2.236 17.516 9.57 1 98.12 112 PHE A CA 1
ATOM 911 C C . PHE A 1 112 ? -1.305 17.734 8.383 1 98.12 112 PHE A C 1
ATOM 913 O O . PHE A 1 112 ? -0.084 17.641 8.523 1 98.12 112 PHE A O 1
ATOM 920 N N . PHE A 1 113 ? -1.893 17.906 7.172 1 96 113 PHE A N 1
ATOM 921 C CA . PHE A 1 113 ? -1.224 18.266 5.93 1 96 113 PHE A CA 1
ATOM 922 C C . PHE A 1 113 ? -0.256 17.172 5.492 1 96 113 PHE A C 1
ATOM 924 O O . PHE A 1 113 ? 0.845 17.469 5.02 1 96 113 PHE A O 1
ATOM 931 N N . SER A 1 114 ? -0.617 15.953 5.758 1 96.56 114 SER A N 1
ATOM 932 C CA . SER A 1 114 ? 0.105 14.773 5.293 1 96.56 114 SER A CA 1
ATOM 933 C C . SER A 1 114 ? 1.498 14.695 5.906 1 96.56 114 SER A C 1
ATOM 935 O O . SER A 1 114 ? 2.402 14.086 5.336 1 96.56 114 SER A O 1
ATOM 937 N N . SER A 1 115 ? 1.652 15.344 7.062 1 97.75 115 SER A N 1
ATOM 938 C CA . SER A 1 115 ? 2.973 15.391 7.68 1 97.75 115 SER A CA 1
ATOM 939 C C . SER A 1 115 ? 3.461 13.992 8.039 1 97.75 115 SER A C 1
ATOM 941 O O . SER A 1 115 ? 4.668 13.727 8.047 1 97.75 115 SER A O 1
ATOM 943 N N . ILE A 1 116 ? 2.547 13.055 8.289 1 98.38 116 ILE A N 1
ATOM 944 C CA . ILE A 1 116 ? 2.9 11.703 8.695 1 98.38 116 ILE A CA 1
ATOM 945 C C . ILE A 1 116 ? 3.705 11.023 7.594 1 98.38 116 ILE A C 1
ATOM 947 O O . ILE A 1 116 ? 4.453 10.078 7.855 1 98.38 116 ILE A O 1
ATOM 951 N N . MET A 1 117 ? 3.615 11.484 6.367 1 97.19 117 MET A N 1
ATOM 952 C CA . MET A 1 117 ? 4.285 10.867 5.227 1 97.19 117 MET A CA 1
ATOM 953 C C . MET A 1 117 ? 5.781 11.164 5.25 1 97.19 117 MET A C 1
ATOM 955 O O . MET A 1 117 ? 6.555 10.547 4.516 1 97.19 117 MET A O 1
ATOM 959 N N . TYR A 1 118 ? 6.211 12.125 6.082 1 97 118 TYR A N 1
ATOM 960 C CA . TYR A 1 118 ? 7.633 12.414 6.199 1 97 118 TYR A CA 1
ATOM 961 C C . TYR A 1 118 ? 8.352 11.344 7.008 1 97 118 TYR A C 1
ATOM 963 O O . TYR A 1 118 ? 9.578 11.266 7 1 97 118 TYR A O 1
ATOM 971 N N . PHE A 1 119 ? 7.578 10.562 7.719 1 97.94 119 PHE A N 1
ATOM 972 C CA . PHE A 1 119 ? 8.148 9.555 8.602 1 97.94 119 PHE A CA 1
ATOM 973 C C . PHE A 1 119 ? 8.203 8.195 7.918 1 97.94 119 PHE A C 1
ATOM 975 O O . PHE A 1 119 ? 7.195 7.73 7.379 1 97.94 119 PHE A O 1
ATOM 982 N N . ASP A 1 120 ? 9.359 7.578 7.902 1 97.62 120 ASP A N 1
ATOM 983 C CA . ASP A 1 120 ? 9.414 6.195 7.441 1 97.62 120 ASP A CA 1
ATOM 984 C C . ASP A 1 120 ? 8.852 5.242 8.492 1 97.62 120 ASP A C 1
ATOM 986 O O . ASP A 1 120 ? 8.367 5.676 9.539 1 97.62 120 ASP A O 1
ATOM 990 N N . GLU A 1 121 ? 8.883 4.02 8.219 1 97.56 121 GLU A N 1
ATOM 991 C CA . GLU A 1 121 ? 8.227 3.041 9.086 1 97.56 121 GLU A CA 1
ATOM 992 C C . GLU A 1 121 ? 8.758 3.125 10.508 1 97.56 121 GLU A C 1
ATOM 994 O O . GLU A 1 121 ? 7.984 3.146 11.469 1 97.56 121 GLU A O 1
ATOM 999 N N . ASN A 1 122 ? 10.094 3.119 10.672 1 97.44 122 ASN A N 1
ATOM 1000 C CA . ASN A 1 122 ? 10.68 3.205 12.008 1 97.44 122 ASN A CA 1
ATOM 1001 C C . ASN A 1 122 ? 10.289 4.504 12.711 1 97.44 122 ASN A C 1
ATOM 1003 O O . ASN A 1 122 ? 9.961 4.496 13.898 1 97.44 122 ASN A O 1
ATOM 1007 N N . ALA A 1 123 ? 10.289 5.59 11.984 1 98.31 123 ALA A N 1
ATOM 1008 C CA . ALA A 1 123 ? 9.93 6.887 12.547 1 98.31 123 ALA A CA 1
ATOM 1009 C C . ALA A 1 123 ? 8.461 6.926 12.945 1 98.31 123 ALA A C 1
ATOM 1011 O O . ALA A 1 123 ? 8.086 7.57 13.93 1 98.31 123 ALA A O 1
ATOM 1012 N N . ILE A 1 124 ? 7.617 6.262 12.203 1 98.44 124 ILE A N 1
ATOM 1013 C CA . ILE A 1 124 ? 6.199 6.211 12.539 1 98.44 124 ILE A CA 1
ATOM 1014 C C . ILE A 1 124 ? 6.012 5.5 13.875 1 98.44 124 ILE A C 1
ATOM 1016 O O . ILE A 1 124 ? 5.203 5.926 14.703 1 98.44 124 ILE A O 1
ATOM 1020 N N . LYS A 1 125 ? 6.746 4.434 14.094 1 97.88 125 LYS A N 1
ATOM 1021 C CA . LYS A 1 125 ? 6.684 3.734 15.375 1 97.88 125 LYS A CA 1
ATOM 1022 C C . LYS A 1 125 ? 7.094 4.648 16.531 1 97.88 125 LYS A C 1
ATOM 1024 O O . LYS A 1 125 ? 6.438 4.676 17.562 1 97.88 125 LYS A O 1
ATOM 1029 N N . GLN A 1 126 ? 8.156 5.406 16.281 1 98.25 126 GLN A N 1
ATOM 1030 C CA . GLN A 1 126 ? 8.594 6.371 17.297 1 98.25 126 GLN A CA 1
ATOM 1031 C C . GLN A 1 126 ? 7.531 7.441 17.516 1 98.25 126 GLN A C 1
ATOM 1033 O O . GLN A 1 126 ? 7.273 7.836 18.656 1 98.25 126 GLN A O 1
ATOM 1038 N N . LEU A 1 127 ? 6.945 7.871 16.453 1 98.69 127 LEU A N 1
ATOM 1039 C CA . LEU A 1 127 ? 5.883 8.867 16.547 1 98.69 127 LEU A CA 1
ATOM 1040 C C . LEU A 1 127 ? 4.723 8.352 17.391 1 98.69 127 LEU A C 1
ATOM 1042 O O . LEU A 1 127 ? 4.242 9.047 18.281 1 98.69 127 LEU A O 1
ATOM 1046 N N . PHE A 1 128 ? 4.289 7.133 17.094 1 98.69 128 PHE A N 1
ATOM 1047 C CA . PHE A 1 128 ? 3.158 6.57 17.812 1 98.69 128 PHE A CA 1
ATOM 1048 C C . PHE A 1 128 ? 3.486 6.418 19.297 1 98.69 128 PHE A C 1
ATOM 1050 O O . PHE A 1 128 ? 2.629 6.637 20.156 1 98.69 128 PHE A O 1
ATOM 1057 N N . ASN A 1 129 ? 4.707 6.074 19.594 1 97.94 129 ASN A N 1
ATOM 1058 C CA . ASN A 1 129 ? 5.133 6.012 20.984 1 97.94 129 ASN A CA 1
ATOM 1059 C C . ASN A 1 129 ? 5.02 7.371 21.672 1 97.94 129 ASN A C 1
ATOM 1061 O O . ASN A 1 129 ? 4.52 7.469 22.797 1 97.94 129 ASN A O 1
ATOM 1065 N N . SER A 1 130 ? 5.504 8.367 20.984 1 98.19 130 SER A N 1
ATOM 1066 C CA . SER A 1 130 ? 5.426 9.727 21.5 1 98.19 130 SER A CA 1
ATOM 1067 C C . SER A 1 130 ? 3.977 10.156 21.703 1 98.19 130 SER A C 1
ATOM 1069 O O . SER A 1 130 ? 3.637 10.742 22.734 1 98.19 130 SER A O 1
ATOM 1071 N N . VAL A 1 131 ? 3.148 9.852 20.781 1 98.75 131 VAL A N 1
ATOM 1072 C CA . VAL A 1 131 ? 1.745 10.25 20.797 1 98.75 131 VAL A CA 1
ATOM 1073 C C . VAL A 1 131 ? 1.025 9.57 21.953 1 98.75 131 VAL A C 1
ATOM 1075 O O . VAL A 1 131 ? 0.283 10.219 22.703 1 98.75 131 VAL A O 1
ATOM 1078 N N . ILE A 1 132 ? 1.295 8.328 22.156 1 98.44 132 ILE A N 1
ATOM 1079 C CA . ILE A 1 132 ? 0.63 7.562 23.203 1 98.44 132 ILE A CA 1
ATOM 1080 C C . ILE A 1 132 ? 1.022 8.117 24.562 1 98.44 132 ILE A C 1
ATOM 1082 O O . ILE A 1 132 ? 0.184 8.219 25.469 1 98.44 132 ILE A O 1
ATOM 1086 N N . LYS A 1 133 ? 2.254 8.453 24.703 1 98 133 LYS A N 1
ATOM 1087 C CA . LYS A 1 133 ? 2.73 9.016 25.969 1 98 133 LYS A CA 1
ATOM 1088 C C . LYS A 1 133 ? 2.074 10.359 26.25 1 98 133 LYS A C 1
ATOM 1090 O O . LYS A 1 133 ? 1.758 10.672 27.406 1 98 133 LYS A O 1
ATOM 1095 N N . ALA A 1 134 ? 1.85 11.086 25.25 1 98.75 134 ALA A N 1
ATOM 1096 C CA . ALA A 1 134 ? 1.313 12.438 25.391 1 98.75 134 ALA A CA 1
ATOM 1097 C C . ALA A 1 134 ? -0.187 12.406 25.672 1 98.75 134 ALA A C 1
ATOM 1099 O O . ALA A 1 134 ? -0.719 13.297 26.328 1 98.75 134 ALA A O 1
ATOM 1100 N N . LEU A 1 135 ? -0.864 11.422 25.172 1 98.81 135 LEU A N 1
ATOM 1101 C CA . LEU A 1 135 ? -2.318 11.336 25.25 1 98.81 135 LEU A CA 1
ATOM 1102 C C . LEU A 1 135 ? -2.764 10.883 26.625 1 98.81 135 LEU A C 1
ATOM 1104 O O . LEU A 1 135 ? -2.15 10 27.219 1 98.81 135 LEU A O 1
ATOM 1108 N N . LYS A 1 136 ? -3.812 11.508 27.094 1 98.81 136 LYS A N 1
ATOM 1109 C CA . LYS A 1 136 ? -4.555 10.945 28.219 1 98.81 136 LYS A CA 1
ATOM 1110 C C . LYS A 1 136 ? -5.277 9.664 27.812 1 98.81 136 LYS A C 1
ATOM 1112 O O . LYS A 1 136 ? -5.613 9.477 26.641 1 98.81 136 LYS A O 1
ATOM 1117 N N . PRO A 1 137 ? -5.543 8.797 28.844 1 98.38 137 PRO A N 1
ATOM 1118 C CA . PRO A 1 137 ? -6.391 7.645 28.516 1 98.38 137 PRO A CA 1
ATOM 1119 C C . PRO A 1 137 ? -7.723 8.055 27.891 1 98.38 137 PRO A C 1
ATOM 1121 O O . PRO A 1 137 ? -8.375 8.984 28.375 1 98.38 137 PRO A O 1
ATOM 1124 N N . GLY A 1 138 ? -8.039 7.383 26.859 1 98.62 138 GLY A N 1
ATOM 1125 C CA . GLY A 1 138 ? -9.273 7.715 26.172 1 98.62 138 GLY A CA 1
ATOM 1126 C C . GLY A 1 138 ? -9.102 8.828 25.156 1 98.62 138 GLY A C 1
ATOM 1127 O O . GLY A 1 138 ? -10.031 9.125 24.391 1 98.62 138 GLY A O 1
ATOM 1128 N N . GLY A 1 139 ? -7.871 9.438 25.125 1 98.88 139 GLY A N 1
ATOM 1129 C CA . GLY A 1 139 ? -7.59 10.469 24.141 1 98.88 139 GLY A CA 1
ATOM 1130 C C . GLY A 1 139 ? -7.449 9.93 22.734 1 98.88 139 GLY A C 1
ATOM 1131 O O . GLY A 1 139 ? -7.422 8.719 22.531 1 98.88 139 GLY A O 1
ATOM 1132 N N . VAL A 1 140 ? -7.41 10.844 21.703 1 98.94 140 VAL A N 1
ATOM 1133 C CA . VAL A 1 140 ? -7.449 10.406 20.312 1 98.94 140 VAL A CA 1
ATOM 1134 C C . VAL A 1 140 ? -6.312 11.062 19.531 1 98.94 140 VAL A C 1
ATOM 1136 O O . VAL A 1 140 ? -5.969 12.219 19.781 1 98.94 140 VAL A O 1
ATOM 1139 N N . PHE A 1 141 ? -5.68 10.25 18.734 1 98.94 141 PHE A N 1
ATOM 1140 C CA . PHE A 1 141 ? -4.742 10.734 17.719 1 98.94 141 PHE A CA 1
ATOM 1141 C C . PHE A 1 141 ? -5.41 10.836 16.359 1 98.94 141 PHE A C 1
ATOM 1143 O O . PHE A 1 141 ? -6.055 9.883 15.914 1 98.94 141 PHE A O 1
ATOM 1150 N N . VAL A 1 142 ? -5.305 12 15.68 1 98.94 142 VAL A N 1
ATOM 1151 C CA . VAL A 1 142 ? -5.867 12.219 14.352 1 98.94 142 VAL A CA 1
ATOM 1152 C C . VAL A 1 142 ? -4.773 12.711 13.406 1 98.94 142 VAL A C 1
ATOM 1154 O O . VAL A 1 142 ? -4.141 13.734 13.656 1 98.94 142 VAL A O 1
ATOM 1157 N N . ALA A 1 143 ? -4.555 11.992 12.352 1 98.88 143 ALA A N 1
ATOM 1158 C CA . ALA A 1 143 ? -3.598 12.375 11.312 1 98.88 143 ALA A CA 1
ATOM 1159 C C . ALA A 1 143 ? -4.168 12.133 9.922 1 98.88 143 ALA A C 1
ATOM 1161 O O . ALA A 1 143 ? -4.855 11.133 9.688 1 98.88 143 ALA A O 1
ATOM 1162 N N . ASP A 1 144 ? -3.877 13.008 8.992 1 98.38 144 ASP A N 1
ATOM 1163 C CA . ASP A 1 144 ? -4.348 12.812 7.625 1 98.38 144 ASP A CA 1
ATOM 1164 C C . ASP A 1 144 ? -3.176 12.633 6.66 1 98.38 144 ASP A C 1
ATOM 1166 O O . ASP A 1 144 ? -2.049 13.031 6.965 1 98.38 144 ASP A O 1
ATOM 1170 N N . TRP A 1 145 ? -3.398 11.977 5.531 1 96.69 145 TRP A N 1
ATOM 1171 C CA . TRP A 1 145 ? -2.422 11.922 4.449 1 96.69 145 TRP A CA 1
ATOM 1172 C C . TRP A 1 145 ? -3.104 11.648 3.111 1 96.69 145 TRP A C 1
ATOM 1174 O O . TRP A 1 145 ? -4.238 11.172 3.072 1 96.69 145 TRP A O 1
ATOM 1184 N N . SER A 1 146 ? -2.477 12.062 2.043 1 92.88 146 SER A N 1
ATOM 1185 C CA . SER A 1 146 ? -3.014 11.922 0.694 1 92.88 146 SER A CA 1
ATOM 1186 C C . SER A 1 146 ? -2.855 10.492 0.185 1 92.88 146 SER A C 1
ATOM 1188 O O . SER A 1 146 ? -1.859 9.828 0.478 1 92.88 146 SER A O 1
ATOM 1190 N N . ASN A 1 147 ? -3.867 10.07 -0.531 1 90.31 147 ASN A N 1
ATOM 1191 C CA . ASN A 1 147 ? -3.75 8.82 -1.262 1 90.31 147 ASN A CA 1
ATOM 1192 C C . ASN A 1 147 ? -2.797 8.945 -2.445 1 90.31 147 ASN A C 1
ATOM 1194 O O . ASN A 1 147 ? -3.176 9.445 -3.504 1 90.31 147 ASN A O 1
ATOM 1198 N N . LEU A 1 148 ? -1.649 8.492 -2.207 1 82.31 148 LEU A N 1
ATOM 1199 C CA . LEU A 1 148 ? -0.666 8.562 -3.283 1 82.31 148 LEU A CA 1
ATOM 1200 C C . LEU A 1 148 ? -0.549 7.227 -4.004 1 82.31 148 LEU A C 1
ATOM 1202 O O . LEU A 1 148 ? 0.15 7.121 -5.016 1 82.31 148 LEU A O 1
ATOM 1206 N N . CYS A 1 149 ? -1.338 6.332 -3.268 1 73.06 149 CYS A N 1
ATOM 1207 C CA . CYS A 1 149 ? -1.289 4.988 -3.834 1 73.06 149 CYS A CA 1
ATOM 1208 C C . CYS A 1 149 ? -2.33 4.82 -4.934 1 73.06 149 CYS A C 1
ATOM 1210 O O . CYS A 1 149 ? -3.477 5.246 -4.777 1 73.06 149 CYS A O 1
ATOM 1212 N N . PHE A 1 150 ? -1.969 4.68 -6.188 1 64.44 150 PHE A N 1
ATOM 1213 C CA . PHE A 1 150 ? -2.816 4.297 -7.309 1 64.44 150 PHE A CA 1
ATOM 1214 C C . PHE A 1 150 ? -3.25 5.523 -8.102 1 64.44 150 PHE A C 1
ATOM 1216 O O . PHE A 1 150 ? -4.023 5.414 -9.055 1 64.44 150 PHE A O 1
ATOM 1223 N N . LEU A 1 151 ? -2.906 6.574 -7.461 1 59.91 151 LEU A N 1
ATOM 1224 C CA . LEU A 1 151 ? -3.336 7.75 -8.203 1 59.91 151 LEU A CA 1
ATOM 1225 C C . LEU A 1 151 ? -2.588 7.859 -9.531 1 59.91 151 LEU A C 1
ATOM 1227 O O . LEU A 1 151 ? -1.398 7.547 -9.602 1 59.91 151 LEU A O 1
ATOM 1231 N N . GLN A 1 152 ? -3.484 7.703 -10.508 1 57.03 152 GLN A N 1
ATOM 1232 C CA . GLN A 1 152 ? -2.969 8.016 -11.836 1 57.03 1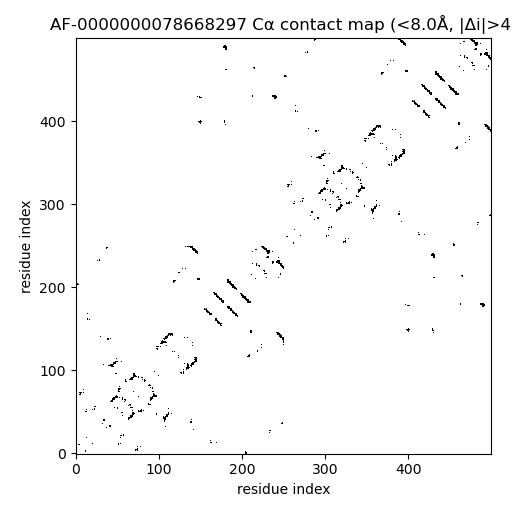52 GLN A CA 1
ATOM 1233 C C . GLN A 1 152 ? -2.301 9.391 -11.852 1 57.03 152 GLN A C 1
ATOM 1235 O O . GLN A 1 152 ? -2.967 10.414 -11.688 1 57.03 152 GLN A O 1
ATOM 1240 N N . PHE A 1 153 ? -1.093 9.336 -11.523 1 56.72 153 PHE A N 1
ATOM 1241 C CA . PHE A 1 153 ? -0.486 10.664 -11.547 1 56.72 153 PHE A CA 1
ATOM 1242 C C . PHE A 1 153 ? -0.182 11.094 -12.977 1 56.72 153 PHE A C 1
ATOM 1244 O O . PHE A 1 153 ? 0.339 10.312 -13.773 1 56.72 153 PHE A O 1
ATOM 1251 N N . ASP A 1 154 ? -0.998 12.008 -13.25 1 61.69 154 ASP A N 1
ATOM 1252 C CA . ASP A 1 154 ? -0.523 12.719 -14.438 1 61.69 154 ASP A CA 1
ATOM 1253 C C . ASP A 1 154 ? 0.925 13.164 -14.266 1 61.69 154 ASP A C 1
ATOM 1255 O O . ASP A 1 154 ? 1.257 13.844 -13.289 1 61.69 154 ASP A O 1
ATOM 1259 N N . ARG A 1 155 ? 1.732 12.602 -15.078 1 69.06 155 ARG A N 1
ATOM 1260 C CA . ARG A 1 155 ? 3.148 12.953 -15.039 1 69.06 155 ARG A CA 1
ATOM 1261 C C . ARG A 1 155 ? 3.359 14.422 -15.414 1 69.06 155 ARG A C 1
ATOM 1263 O O . ARG A 1 155 ? 4.457 14.953 -15.242 1 69.06 155 ARG A O 1
ATOM 1270 N N . ALA A 1 156 ? 2.27 15.008 -15.703 1 79.12 156 ALA A N 1
ATOM 1271 C CA . ALA A 1 156 ? 2.445 16.406 -16.109 1 79.12 156 ALA A CA 1
ATOM 1272 C C . ALA A 1 156 ? 2.59 17.312 -14.883 1 79.12 156 ALA A C 1
ATOM 1274 O O . ALA A 1 156 ? 1.973 17.062 -13.844 1 79.12 156 ALA A O 1
ATOM 1275 N N . PRO A 1 157 ? 3.404 18.328 -15.039 1 89.69 157 PRO A N 1
ATOM 1276 C CA . PRO A 1 157 ? 3.531 19.297 -13.953 1 89.69 157 PRO A CA 1
ATOM 1277 C C . PRO A 1 157 ? 2.238 20.078 -13.703 1 89.69 157 PRO A C 1
ATOM 1279 O O . PRO A 1 157 ? 1.413 20.219 -14.602 1 89.69 157 PRO A O 1
ATOM 1282 N N . THR A 1 158 ? 2.035 20.438 -12.484 1 90.5 158 THR A N 1
ATOM 1283 C CA . THR A 1 158 ? 0.954 21.344 -12.102 1 90.5 158 THR A CA 1
ATOM 1284 C C . THR A 1 158 ? 1.492 22.734 -11.828 1 90.5 158 THR A C 1
ATOM 1286 O O . THR A 1 158 ? 2.529 22.891 -11.18 1 90.5 158 THR A O 1
ATOM 1289 N N . ILE A 1 159 ? 0.835 23.75 -12.359 1 94.44 159 ILE A N 1
ATOM 1290 C CA . ILE A 1 159 ? 1.238 25.141 -12.164 1 94.44 159 ILE A CA 1
ATOM 1291 C C . ILE A 1 159 ? 0.07 25.938 -11.594 1 94.44 159 ILE A C 1
ATOM 1293 O O . ILE A 1 159 ? -1.074 25.781 -12.023 1 94.44 159 ILE A O 1
ATOM 1297 N N . TRP A 1 160 ? 0.383 26.703 -10.516 1 94.75 160 TRP A N 1
ATOM 1298 C CA . TRP A 1 160 ? -0.634 27.625 -10.023 1 94.75 160 TRP A CA 1
ATOM 1299 C C . TRP A 1 160 ? -0.008 28.938 -9.586 1 94.75 160 TRP A C 1
ATOM 1301 O O . TRP A 1 160 ? 1.201 29.016 -9.359 1 94.75 160 TRP A O 1
ATOM 1311 N N . GLU A 1 161 ? -0.842 30 -9.633 1 95.75 161 GLU A N 1
ATOM 1312 C CA . GLU A 1 161 ? -0.422 31.359 -9.305 1 95.75 161 GLU A CA 1
ATOM 1313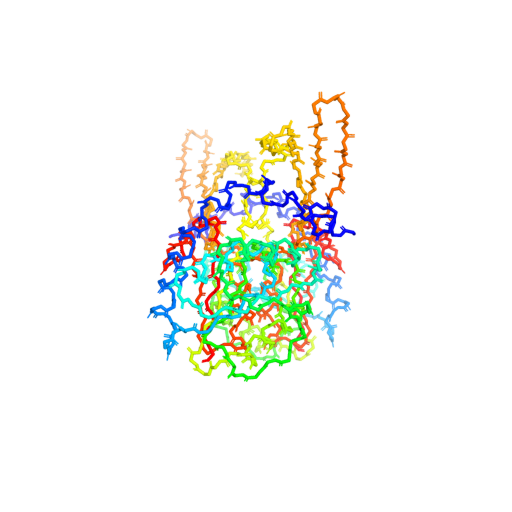 C C . GLU A 1 161 ? -1.243 31.938 -8.148 1 95.75 161 GLU A C 1
ATOM 1315 O O . GLU A 1 161 ? -2.455 31.719 -8.078 1 95.75 161 GLU A O 1
ATOM 1320 N N . GLU A 1 162 ? -0.495 32.562 -7.195 1 95.81 162 GLU A N 1
ATOM 1321 C CA . GLU A 1 162 ? -1.141 33.25 -6.086 1 95.81 162 GLU A CA 1
ATOM 1322 C C . GLU A 1 162 ? -0.567 34.656 -5.906 1 95.81 162 GLU A C 1
ATOM 1324 O O . GLU A 1 162 ? 0.576 34.938 -6.285 1 95.81 162 GLU A O 1
ATOM 1329 N N . LYS A 1 163 ? -1.418 35.562 -5.332 1 95.5 163 LYS A N 1
ATOM 1330 C CA . LYS A 1 163 ? -0.957 36.906 -5.023 1 95.5 163 LYS A CA 1
ATOM 1331 C C . LYS A 1 163 ? -0.569 37.031 -3.551 1 95.5 163 LYS A C 1
ATOM 1333 O O . LYS A 1 163 ? -1.254 36.5 -2.676 1 95.5 163 LYS A O 1
ATOM 1338 N N . ASN A 1 164 ? 0.538 37.688 -3.238 1 95.06 164 ASN A N 1
ATOM 1339 C CA . ASN A 1 164 ? 1.005 38.094 -1.915 1 95.06 164 ASN A CA 1
ATOM 1340 C C . ASN A 1 164 ? 1.299 39.594 -1.854 1 95.06 164 ASN A C 1
ATOM 1342 O O . ASN A 1 164 ? 2.445 40 -2.023 1 95.06 164 ASN A O 1
ATOM 1346 N N . GLY A 1 165 ? 0.291 40.312 -1.443 1 94.31 165 GLY A N 1
ATOM 1347 C CA . GLY A 1 165 ? 0.419 41.75 -1.639 1 94.31 165 GLY A CA 1
ATOM 1348 C C . GLY A 1 165 ? 0.66 42.156 -3.086 1 94.31 165 GLY A C 1
ATOM 1349 O O . GLY A 1 165 ? -0.118 41.781 -3.969 1 94.31 165 GLY A O 1
ATOM 1350 N N . ASP A 1 166 ? 1.831 42.844 -3.244 1 94.81 166 ASP A N 1
ATOM 1351 C CA . ASP A 1 166 ? 2.174 43.281 -4.59 1 94.81 166 ASP A CA 1
ATOM 1352 C C . ASP A 1 166 ? 3.035 42.25 -5.309 1 94.81 166 ASP A C 1
ATOM 1354 O O . ASP A 1 166 ? 3.367 42.406 -6.484 1 94.81 166 ASP A O 1
ATOM 1358 N N . GLU A 1 167 ? 3.234 41.156 -4.594 1 96 167 GLU A N 1
ATOM 1359 C CA . GLU A 1 167 ? 4.039 40.094 -5.195 1 96 167 GLU A CA 1
ATOM 1360 C C . GLU A 1 167 ? 3.158 39 -5.832 1 96 167 GLU A C 1
ATOM 1362 O O . GLU A 1 167 ? 1.998 38.844 -5.449 1 96 167 GLU A O 1
ATOM 1367 N N . THR A 1 168 ? 3.748 38.438 -6.91 1 96.62 168 THR A N 1
ATOM 1368 C CA . THR A 1 168 ? 3.129 37.25 -7.5 1 96.62 168 THR A CA 1
ATOM 1369 C C . THR A 1 168 ? 3.961 36 -7.219 1 96.62 168 THR A C 1
ATOM 1371 O O . THR A 1 168 ? 5.172 36 -7.445 1 96.62 168 THR A O 1
ATOM 1374 N N . VAL A 1 169 ? 3.287 34.969 -6.684 1 96.69 169 VAL A N 1
ATOM 1375 C CA . VAL A 1 169 ? 3.963 33.719 -6.406 1 96.69 169 VAL A CA 1
ATOM 1376 C C . VAL A 1 169 ? 3.514 32.656 -7.41 1 96.69 169 VAL A C 1
ATOM 1378 O O . VAL A 1 169 ? 2.334 32.312 -7.469 1 96.69 169 VAL A O 1
ATOM 1381 N N . ILE A 1 170 ? 4.457 32.125 -8.227 1 96.75 170 ILE A N 1
ATOM 1382 C CA . ILE A 1 170 ? 4.188 31.062 -9.195 1 96.75 170 ILE A CA 1
ATOM 1383 C C . ILE A 1 170 ? 4.848 29.766 -8.742 1 96.75 170 ILE A C 1
ATOM 1385 O O . ILE A 1 170 ? 6.066 29.719 -8.539 1 96.75 170 ILE A O 1
ATOM 1389 N N . THR A 1 171 ? 4.039 28.734 -8.602 1 96.25 171 THR A N 1
ATOM 1390 C CA . THR A 1 171 ? 4.543 27.438 -8.164 1 96.25 171 THR A CA 1
ATOM 1391 C C . THR A 1 171 ? 4.34 26.391 -9.25 1 96.25 171 THR A C 1
ATOM 1393 O O . THR A 1 171 ? 3.24 26.25 -9.789 1 96.25 171 THR A O 1
ATOM 1396 N N . THR A 1 172 ? 5.418 25.797 -9.633 1 95.75 172 THR A N 1
ATOM 1397 C CA . THR A 1 172 ? 5.391 24.625 -10.516 1 95.75 172 THR A CA 1
ATOM 1398 C C . THR A 1 172 ? 5.77 23.359 -9.75 1 95.75 172 THR A C 1
ATOM 1400 O O . THR A 1 172 ? 6.82 23.312 -9.109 1 95.75 172 THR A O 1
ATOM 1403 N N . SER A 1 173 ? 4.875 22.422 -9.828 1 93.25 173 SER A N 1
ATOM 1404 C CA . SER A 1 173 ? 5.145 21.172 -9.109 1 93.25 173 SER A CA 1
ATOM 1405 C C . SER A 1 173 ? 5.172 19.984 -10.07 1 93.25 173 SER A C 1
ATOM 1407 O O . SER A 1 173 ? 4.402 19.938 -11.031 1 93.25 173 SER A O 1
ATOM 1409 N N . TRP A 1 174 ? 6.129 19.062 -9.852 1 90.75 174 TRP A N 1
ATOM 1410 C CA . TRP A 1 174 ? 6.172 17.781 -10.539 1 90.75 174 TRP A CA 1
ATOM 1411 C C . TRP A 1 174 ? 6.598 16.656 -9.594 1 90.75 174 TRP A C 1
ATOM 1413 O O . TRP A 1 174 ? 7.074 16.922 -8.484 1 90.75 174 TRP A O 1
ATOM 1423 N N . LYS A 1 175 ? 6.191 15.484 -10 1 89.06 175 LYS A N 1
ATOM 1424 C CA . LYS A 1 175 ? 6.359 14.391 -9.047 1 89.06 175 LYS A CA 1
ATOM 1425 C C . LYS A 1 175 ? 6.93 13.148 -9.727 1 89.06 175 LYS A C 1
ATOM 1427 O O . LYS A 1 175 ? 6.766 12.977 -10.938 1 89.06 175 LYS A O 1
ATOM 1432 N N . GLU A 1 176 ? 7.727 12.445 -8.945 1 87 176 GLU A N 1
ATOM 1433 C CA . GLU A 1 176 ? 8.227 11.117 -9.305 1 87 176 GLU A CA 1
ATOM 1434 C C . GLU A 1 176 ? 7.961 10.109 -8.195 1 87 176 GLU A C 1
ATOM 1436 O O . GLU A 1 176 ? 8.062 10.43 -7.016 1 87 176 GLU A O 1
ATOM 1441 N N . ILE A 1 177 ? 7.602 8.938 -8.672 1 86.25 177 ILE A N 1
ATOM 1442 C CA . ILE A 1 177 ? 7.262 7.93 -7.676 1 86.25 177 ILE A CA 1
ATOM 1443 C C . ILE A 1 177 ? 8.125 6.688 -7.883 1 86.25 177 ILE A C 1
ATOM 1445 O O . ILE A 1 177 ? 8.32 6.242 -9.016 1 86.25 177 ILE A O 1
ATOM 1449 N N . GLU A 1 178 ? 8.789 6.312 -6.77 1 89.62 178 GLU A N 1
ATOM 1450 C CA . GLU A 1 178 ? 9.328 4.961 -6.684 1 89.62 178 GLU A CA 1
ATOM 1451 C C . GLU A 1 178 ? 8.289 3.986 -6.141 1 89.62 178 GLU A C 1
ATOM 1453 O O . GLU A 1 178 ? 8.078 3.904 -4.926 1 89.62 178 GLU A O 1
ATOM 1458 N N . ASN A 1 179 ? 7.699 3.248 -7.051 1 86.25 179 ASN A N 1
ATOM 1459 C CA . ASN A 1 179 ? 6.461 2.545 -6.723 1 86.25 179 ASN A CA 1
ATOM 1460 C C . ASN A 1 179 ? 6.711 1.382 -5.77 1 86.25 179 ASN A C 1
ATOM 1462 O O . ASN A 1 179 ? 6 1.223 -4.777 1 86.25 179 ASN A O 1
ATOM 1466 N N . ALA A 1 180 ? 7.762 0.626 -6.016 1 90.25 180 ALA A N 1
ATOM 1467 C CA . ALA A 1 180 ? 8.008 -0.567 -5.207 1 90.25 180 ALA A CA 1
ATOM 1468 C C . ALA A 1 180 ? 8.516 -0.194 -3.818 1 90.25 180 ALA A C 1
ATOM 1470 O O . ALA A 1 180 ? 8.125 -0.807 -2.822 1 90.25 180 ALA A O 1
ATOM 1471 N N . THR A 1 181 ? 9.312 0.838 -3.738 1 91.75 181 THR A N 1
ATOM 1472 C CA . THR A 1 181 ? 9.875 1.242 -2.455 1 91.75 181 THR A CA 1
ATOM 1473 C C . THR A 1 181 ? 9 2.297 -1.787 1 91.75 181 THR A C 1
ATOM 1475 O O . THR A 1 181 ? 9.289 2.73 -0.668 1 91.75 181 THR A O 1
ATOM 1478 N N . GLN A 1 182 ? 7.953 2.721 -2.49 1 92.06 182 GLN A N 1
ATOM 1479 C CA . GLN A 1 182 ? 6.914 3.596 -1.961 1 92.06 182 GLN A CA 1
ATOM 1480 C C . GLN A 1 182 ? 7.496 4.926 -1.497 1 92.06 182 GLN A C 1
ATOM 1482 O O . GLN A 1 182 ? 7.215 5.383 -0.387 1 92.06 182 GLN A O 1
ATOM 1487 N N . ARG A 1 183 ? 8.398 5.477 -2.371 1 93.75 183 ARG A N 1
ATOM 1488 C CA . ARG A 1 183 ? 8.953 6.809 -2.164 1 93.75 183 ARG A CA 1
ATOM 1489 C C . ARG A 1 183 ? 8.383 7.805 -3.17 1 93.75 183 ARG A C 1
ATOM 1491 O O . ARG A 1 183 ? 8.234 7.48 -4.352 1 93.75 183 ARG A O 1
ATOM 1498 N N . PHE A 1 184 ? 7.984 8.883 -2.641 1 90.56 184 PHE A N 1
ATOM 1499 C CA . PHE A 1 184 ? 7.371 9.938 -3.441 1 90.56 184 PHE A CA 1
ATOM 1500 C C . PHE A 1 184 ? 8.242 11.195 -3.438 1 90.56 184 PHE A C 1
ATOM 1502 O O . PHE A 1 184 ? 8.414 11.828 -2.396 1 90.56 184 PHE A O 1
ATOM 1509 N N . HIS A 1 185 ? 8.789 11.5 -4.629 1 92 185 HIS A N 1
ATOM 1510 C CA . HIS A 1 185 ? 9.602 12.695 -4.801 1 92 185 HIS A CA 1
ATOM 1511 C C . HIS A 1 185 ? 8.758 13.867 -5.289 1 92 185 HIS A C 1
ATOM 1513 O O . HIS A 1 185 ? 8.336 13.898 -6.449 1 92 185 HIS A O 1
ATOM 1519 N N . LEU A 1 186 ? 8.516 14.773 -4.375 1 90.75 186 LEU A N 1
ATOM 1520 C CA . LEU A 1 186 ? 7.781 16 -4.688 1 90.75 186 LEU A CA 1
ATOM 1521 C C . LEU A 1 186 ? 8.734 17.156 -4.926 1 90.75 186 LEU A C 1
ATOM 1523 O O . LEU A 1 186 ? 9.492 17.547 -4.027 1 90.75 186 LEU A O 1
ATOM 1527 N N . LYS A 1 187 ? 8.656 17.688 -6.125 1 92.44 187 LYS A N 1
ATOM 1528 C CA . LYS A 1 187 ? 9.523 18.812 -6.496 1 92.44 187 LYS A CA 1
ATOM 1529 C C . LYS A 1 187 ? 8.711 20.047 -6.82 1 92.44 187 LYS A C 1
ATOM 1531 O O . LYS A 1 187 ? 7.633 19.969 -7.41 1 92.44 187 LYS A O 1
ATOM 1536 N N . TYR A 1 188 ? 9.211 21.156 -6.395 1 92.75 188 TYR A N 1
ATOM 1537 C CA . TYR A 1 188 ? 8.602 22.453 -6.637 1 92.75 188 TYR A CA 1
ATOM 1538 C C . TYR A 1 188 ? 9.625 23.453 -7.168 1 92.75 188 TYR A C 1
ATOM 1540 O O . TYR A 1 188 ? 10.773 23.453 -6.727 1 92.75 188 TYR A O 1
ATOM 1548 N N . LEU A 1 189 ? 9.227 24.203 -8.094 1 95.38 189 LEU A N 1
ATOM 1549 C CA . LEU A 1 189 ? 9.859 25.5 -8.383 1 95.38 189 LEU A CA 1
ATOM 1550 C C . LEU A 1 189 ? 8.945 26.656 -7.961 1 95.38 189 LEU A C 1
ATOM 1552 O O . LEU A 1 189 ? 7.871 26.828 -8.531 1 95.38 189 LEU A O 1
ATOM 1556 N N . VAL A 1 190 ? 9.398 27.328 -6.91 1 96 190 VAL A N 1
ATOM 1557 C CA . VAL A 1 190 ? 8.641 28.469 -6.426 1 96 190 VAL A CA 1
ATOM 1558 C C . VAL A 1 190 ? 9.312 29.766 -6.871 1 96 190 VAL A C 1
ATOM 1560 O O . VAL A 1 190 ? 10.477 30 -6.547 1 96 190 VAL A O 1
ATOM 1563 N N . GLN A 1 191 ? 8.602 30.531 -7.617 1 96.62 191 GLN A N 1
ATOM 1564 C CA . GLN A 1 191 ? 9.102 31.812 -8.094 1 96.62 191 GLN A CA 1
ATOM 1565 C C . GLN A 1 191 ? 8.305 32.969 -7.492 1 96.62 191 GLN A C 1
ATOM 1567 O O . GLN A 1 191 ? 7.082 33 -7.613 1 96.62 191 GLN A O 1
ATOM 1572 N N . ILE A 1 192 ? 9.07 33.844 -6.844 1 96.31 192 ILE A N 1
ATOM 1573 C CA . ILE A 1 192 ? 8.484 35.062 -6.273 1 96.31 192 ILE A CA 1
ATOM 1574 C C . ILE A 1 192 ? 8.82 36.25 -7.16 1 96.31 192 ILE A C 1
ATOM 1576 O O . ILE A 1 192 ? 9.969 36.688 -7.215 1 96.31 192 ILE A O 1
ATOM 1580 N N . LEU A 1 193 ? 7.785 36.781 -7.75 1 96.25 193 LEU A N 1
ATOM 1581 C CA . LEU A 1 193 ? 7.949 37.906 -8.656 1 96.25 193 LEU A CA 1
ATOM 1582 C C . LEU A 1 193 ? 7.598 39.219 -7.957 1 96.25 193 LEU A C 1
ATOM 1584 O O . LEU A 1 193 ? 6.473 39.375 -7.473 1 96.25 193 LEU A O 1
ATOM 1588 N N . LYS A 1 194 ? 8.539 40.188 -8 1 94.88 194 LYS A N 1
ATOM 1589 C CA . LYS A 1 194 ? 8.305 41.5 -7.449 1 94.88 194 LYS A CA 1
ATOM 1590 C C . LYS A 1 194 ? 7.84 42.469 -8.531 1 94.88 194 LYS A C 1
ATOM 1592 O O . LYS A 1 194 ? 8.078 42.25 -9.719 1 94.88 194 LYS A O 1
ATOM 1597 N N . PRO A 1 195 ? 7.219 43.562 -8.016 1 93.25 195 PRO A N 1
ATOM 1598 C CA . PRO A 1 195 ? 6.719 44.531 -8.992 1 93.25 195 PRO A CA 1
ATOM 1599 C C . PRO A 1 195 ? 7.832 45.156 -9.82 1 93.25 195 PRO A C 1
ATOM 1601 O O . PRO A 1 195 ? 7.609 45.531 -10.977 1 93.25 195 PRO A O 1
ATOM 1604 N N . ASN A 1 196 ? 8.969 45.25 -9.352 1 94.19 196 ASN A N 1
ATOM 1605 C CA . ASN A 1 196 ? 10.07 45.906 -10.055 1 94.19 196 ASN A CA 1
ATOM 1606 C C . ASN A 1 196 ? 10.711 44.969 -11.078 1 94.19 196 ASN A C 1
ATOM 1608 O O . ASN A 1 196 ? 11.719 45.312 -11.695 1 94.19 196 ASN A O 1
ATOM 1612 N N . GLY A 1 197 ? 10.242 43.75 -11.109 1 91.88 197 GLY A N 1
ATOM 1613 C CA . GLY A 1 197 ? 10.695 42.812 -12.125 1 91.88 197 GLY A CA 1
ATOM 1614 C C . GLY A 1 197 ? 11.719 41.844 -11.609 1 91.88 197 GLY A C 1
ATOM 1615 O O . GLY A 1 197 ? 12.086 40.875 -12.312 1 91.88 197 GLY A O 1
ATOM 1616 N N . THR A 1 198 ? 12.086 42 -10.383 1 94.81 198 THR A N 1
ATOM 1617 C CA . THR A 1 198 ? 13.031 41.062 -9.805 1 94.81 198 THR A CA 1
ATOM 1618 C C . THR A 1 198 ? 12.328 39.75 -9.438 1 94.81 198 THR A C 1
ATOM 1620 O O . THR A 1 198 ? 11.18 39.781 -8.992 1 94.81 198 THR A O 1
ATOM 1623 N N . ILE A 1 199 ? 13.086 38.625 -9.656 1 94.94 199 ILE A N 1
ATOM 1624 C CA . ILE A 1 199 ? 12.539 37.312 -9.359 1 94.94 199 ILE A CA 1
ATOM 1625 C C . ILE A 1 199 ? 13.469 36.594 -8.398 1 94.94 199 ILE A C 1
ATOM 1627 O O . ILE A 1 199 ? 14.688 36.562 -8.578 1 94.94 199 ILE A O 1
ATOM 1631 N N . ARG A 1 200 ? 12.898 36.062 -7.32 1 94.81 200 ARG A N 1
ATOM 1632 C CA . ARG A 1 200 ? 13.547 35.094 -6.473 1 94.81 200 ARG A CA 1
ATOM 1633 C C . ARG A 1 200 ? 12.961 33.688 -6.695 1 94.81 200 ARG A C 1
ATOM 1635 O O . ARG A 1 200 ? 11.742 33.531 -6.691 1 94.81 200 ARG A O 1
ATOM 1642 N N . ALA A 1 201 ? 13.859 32.75 -6.926 1 94.75 201 ALA A N 1
ATOM 1643 C CA . ALA A 1 201 ? 13.391 31.406 -7.215 1 94.75 201 ALA A CA 1
ATOM 1644 C C . ALA A 1 201 ? 14 30.391 -6.25 1 94.75 201 ALA A C 1
ATOM 1646 O O . ALA A 1 201 ? 15.172 30.5 -5.883 1 94.75 201 ALA A O 1
ATOM 1647 N N . PHE A 1 202 ? 13.195 29.469 -5.859 1 94.5 202 PHE A N 1
ATOM 1648 C CA . PHE A 1 202 ? 13.625 28.406 -4.957 1 94.5 202 PHE A CA 1
ATOM 1649 C C . PHE A 1 202 ? 13.234 27.031 -5.512 1 94.5 202 PHE A C 1
ATOM 1651 O O . PHE A 1 202 ? 12.102 26.828 -5.949 1 94.5 202 PHE A O 1
ATOM 1658 N N . HIS A 1 203 ? 14.18 26.156 -5.531 1 93.94 203 HIS A N 1
ATOM 1659 C CA . HIS A 1 203 ? 13.914 24.766 -5.871 1 93.94 203 HIS A CA 1
ATOM 1660 C C . HIS A 1 203 ? 13.758 23.906 -4.617 1 93.94 203 HIS A C 1
ATOM 1662 O O . HIS A 1 203 ? 14.656 23.875 -3.771 1 93.94 203 HIS A O 1
ATOM 1668 N N . VAL A 1 204 ? 12.594 23.25 -4.535 1 93.31 204 VAL A N 1
ATOM 1669 C CA . VAL A 1 204 ? 12.266 22.438 -3.371 1 93.31 204 VAL A CA 1
ATOM 1670 C C . VAL A 1 204 ? 12.148 20.969 -3.783 1 93.31 204 VAL A C 1
ATOM 1672 O O . VAL A 1 204 ? 11.555 20.656 -4.824 1 93.31 204 VAL A O 1
ATOM 1675 N N . HIS A 1 205 ? 12.789 20.094 -3.057 1 93.94 205 HIS A N 1
ATOM 1676 C CA . HIS A 1 205 ? 12.664 18.656 -3.244 1 93.94 205 HIS A CA 1
ATOM 1677 C C . HIS A 1 205 ? 12.344 17.953 -1.929 1 93.94 205 HIS A C 1
ATOM 1679 O O . HIS A 1 205 ? 13.188 17.875 -1.032 1 93.94 205 HIS A O 1
ATOM 1685 N N . GLU A 1 206 ? 11.086 17.484 -1.858 1 92.88 206 GLU A N 1
ATOM 1686 C CA . GLU A 1 206 ? 10.641 16.703 -0.702 1 92.88 206 GLU A CA 1
ATOM 1687 C C . GLU A 1 206 ? 10.5 15.227 -1.047 1 92.88 206 GLU A C 1
ATOM 1689 O O . GLU A 1 206 ? 10.078 14.875 -2.15 1 92.88 206 GLU A O 1
ATOM 1694 N N . VAL A 1 207 ? 10.961 14.43 -0.159 1 94.38 207 VAL A N 1
ATOM 1695 C CA . VAL A 1 207 ? 10.773 12.984 -0.304 1 94.38 207 VAL A CA 1
ATOM 1696 C C . VAL A 1 207 ? 9.812 12.477 0.769 1 94.38 207 VAL A C 1
ATOM 1698 O O . VAL A 1 207 ? 10.07 12.633 1.965 1 94.38 207 VAL A O 1
ATOM 1701 N N . LEU A 1 208 ? 8.734 11.945 0.343 1 94.75 208 LEU A N 1
ATOM 1702 C CA . LEU A 1 208 ? 7.699 11.43 1.233 1 94.75 208 LEU A CA 1
ATOM 1703 C C . LEU A 1 208 ? 7.582 9.914 1.114 1 94.75 208 LEU A C 1
ATOM 1705 O O . LEU A 1 208 ? 8.055 9.328 0.14 1 94.75 208 LEU A O 1
ATOM 1709 N N . ASN A 1 209 ? 7.09 9.328 2.146 1 95.88 209 ASN A N 1
ATOM 1710 C CA . ASN A 1 209 ? 6.715 7.918 2.119 1 95.88 209 ASN A CA 1
ATOM 1711 C C . ASN A 1 209 ? 5.234 7.734 1.795 1 95.88 209 ASN A C 1
ATOM 1713 O O . ASN A 1 209 ? 4.375 8.336 2.441 1 95.88 209 ASN A O 1
ATOM 1717 N N . ALA A 1 210 ? 4.961 6.949 0.787 1 93.25 210 ALA A N 1
ATOM 1718 C CA . ALA A 1 210 ? 3.572 6.633 0.467 1 93.25 210 ALA A CA 1
ATOM 1719 C C . ALA A 1 210 ? 3.047 5.508 1.354 1 93.25 210 ALA A C 1
ATOM 1721 O O . ALA A 1 210 ? 3.713 4.488 1.533 1 93.25 210 ALA A O 1
ATOM 1722 N N . TYR A 1 211 ? 1.89 5.738 1.928 1 95.25 211 TYR A N 1
ATOM 1723 C CA . TYR A 1 211 ? 1.271 4.734 2.783 1 95.25 211 TYR A CA 1
ATOM 1724 C C . TYR A 1 211 ? -0.151 4.43 2.328 1 95.25 211 TYR A C 1
ATOM 1726 O O . TYR A 1 211 ? -0.899 5.34 1.96 1 95.25 211 TYR A O 1
ATOM 1734 N N . THR A 1 212 ? -0.473 3.152 2.303 1 94.62 212 THR A N 1
ATOM 1735 C CA . THR A 1 212 ? -1.865 2.75 2.141 1 94.62 212 THR A CA 1
ATOM 1736 C C . THR A 1 212 ? -2.604 2.807 3.475 1 94.62 212 THR A C 1
ATOM 1738 O O . THR A 1 212 ? -1.977 2.844 4.535 1 94.62 212 THR A O 1
ATOM 1741 N N . PRO A 1 213 ? -3.918 2.863 3.418 1 96 213 PRO A N 1
ATOM 1742 C CA . PRO A 1 213 ? -4.684 2.799 4.664 1 96 213 PRO A CA 1
ATOM 1743 C C . PRO A 1 213 ? -4.383 1.543 5.477 1 96 213 PRO A C 1
ATOM 1745 O O . PRO A 1 213 ? -4.262 1.612 6.703 1 96 213 PRO A O 1
ATOM 1748 N N . ARG A 1 214 ? -4.203 0.442 4.84 1 96 214 ARG A N 1
ATOM 1749 C CA . ARG A 1 214 ? -3.941 -0.826 5.512 1 96 214 ARG A CA 1
ATOM 1750 C C . ARG A 1 214 ? -2.602 -0.793 6.238 1 96 214 ARG A C 1
ATOM 1752 O O . ARG A 1 214 ? -2.486 -1.282 7.363 1 96 214 ARG A O 1
ATOM 1759 N N . GLU A 1 215 ? -1.616 -0.196 5.602 1 96.56 215 GLU A N 1
ATOM 1760 C CA . GLU A 1 215 ? -0.29 -0.121 6.207 1 96.56 215 GLU A CA 1
ATOM 1761 C C . GLU A 1 215 ? -0.322 0.681 7.508 1 96.56 215 GLU A C 1
ATOM 1763 O O . GLU A 1 215 ? 0.206 0.238 8.531 1 96.56 215 GLU A O 1
ATOM 1768 N N . ILE A 1 216 ? -0.949 1.839 7.406 1 98.12 216 ILE A N 1
ATOM 1769 C CA . ILE A 1 216 ? -1.001 2.691 8.586 1 98.12 216 ILE A CA 1
ATOM 1770 C C . ILE A 1 216 ? -1.819 2.01 9.68 1 98.12 216 ILE A C 1
ATOM 1772 O O . ILE A 1 216 ? -1.465 2.072 10.859 1 98.12 216 ILE A O 1
ATOM 1776 N N . ARG A 1 217 ? -2.895 1.359 9.312 1 98.25 217 ARG A N 1
ATOM 1777 C CA . ARG A 1 217 ? -3.703 0.631 10.289 1 98.25 217 ARG A CA 1
ATOM 1778 C C . ARG A 1 217 ? -2.885 -0.459 10.969 1 98.25 217 ARG A C 1
ATOM 1780 O O . ARG A 1 217 ? -2.895 -0.572 12.195 1 98.25 217 ARG A O 1
ATOM 1787 N N . LEU A 1 218 ? -2.154 -1.255 10.164 1 97.69 218 LEU A N 1
ATOM 1788 C CA . LEU A 1 218 ? -1.353 -2.355 10.688 1 97.69 218 LEU A CA 1
ATOM 1789 C C . LEU A 1 218 ? -0.283 -1.84 11.648 1 97.69 218 LEU A C 1
ATOM 1791 O O . LEU A 1 218 ? -0.005 -2.467 12.672 1 97.69 218 LEU A O 1
ATOM 1795 N N . LEU A 1 219 ? 0.272 -0.683 11.367 1 98.38 219 LEU A N 1
ATOM 1796 C CA . LEU A 1 219 ? 1.29 -0.094 12.227 1 98.38 219 LEU A CA 1
ATOM 1797 C C . LEU A 1 219 ? 0.666 0.475 13.5 1 98.38 219 LEU A C 1
ATOM 1799 O O . LEU A 1 219 ? 1.173 0.249 14.602 1 98.38 219 LEU A O 1
ATOM 1803 N N . ALA A 1 220 ? -0.467 1.141 13.383 1 98.69 220 ALA A N 1
ATOM 1804 C CA . ALA A 1 220 ? -1.092 1.867 14.484 1 98.69 220 ALA A CA 1
ATOM 1805 C C . ALA A 1 220 ? -1.718 0.905 15.492 1 98.69 220 ALA A C 1
ATOM 1807 O O . ALA A 1 220 ? -1.774 1.197 16.688 1 98.69 220 ALA A O 1
ATOM 1808 N N . GLU A 1 221 ? -2.17 -0.274 15.062 1 97.88 221 GLU A N 1
ATOM 1809 C CA . GLU A 1 221 ? -2.881 -1.228 15.906 1 97.88 221 GLU A CA 1
ATOM 1810 C C . GLU A 1 221 ? -1.972 -1.784 17 1 97.88 221 GLU A C 1
ATOM 1812 O O . GLU A 1 221 ? -2.451 -2.328 18 1 97.88 221 GLU A O 1
ATOM 1817 N N . LYS A 1 222 ? -0.713 -1.636 16.844 1 97.12 222 LYS A N 1
ATOM 1818 C CA . LYS A 1 222 ? 0.239 -2.09 17.844 1 97.12 222 LYS A CA 1
ATOM 1819 C C . LYS A 1 222 ? 0.328 -1.1 19 1 97.12 222 LYS A C 1
ATOM 1821 O O . LYS A 1 222 ? 0.888 -1.414 20.062 1 97.12 222 LYS A O 1
ATOM 1826 N N . TYR A 1 223 ? -0.259 0.081 18.859 1 98.19 223 TYR A N 1
ATOM 1827 C CA . TYR A 1 223 ? -0.045 1.143 19.828 1 98.19 223 TYR A CA 1
ATOM 1828 C C . TYR A 1 223 ? -1.368 1.622 20.406 1 98.19 223 TYR A C 1
ATOM 1830 O O . TYR A 1 223 ? -1.45 1.947 21.594 1 98.19 223 TYR A O 1
ATOM 1838 N N . PHE A 1 224 ? -2.396 1.639 19.672 1 98.75 224 PHE A N 1
ATOM 1839 C CA . PHE A 1 224 ? -3.676 2.209 20.078 1 98.75 224 PHE A CA 1
ATOM 1840 C C . PHE A 1 224 ? -4.691 1.11 20.359 1 98.75 224 PHE A C 1
ATOM 1842 O O . PHE A 1 224 ? -4.656 0.048 19.734 1 98.75 224 PHE A O 1
ATOM 1849 N N . SER A 1 225 ? -5.582 1.365 21.266 1 98.38 225 SER A N 1
ATOM 1850 C CA . SER A 1 225 ? -6.59 0.378 21.641 1 98.38 225 SER A CA 1
ATOM 1851 C C . SER A 1 225 ? -7.648 0.234 20.547 1 98.38 225 SER A C 1
ATOM 1853 O O . SER A 1 225 ? -8.242 -0.836 20.391 1 98.38 225 SER A O 1
ATOM 1855 N N . GLU A 1 226 ? -7.926 1.281 19.875 1 98.5 226 GLU A N 1
ATOM 1856 C CA . GLU A 1 226 ? -8.828 1.31 18.719 1 98.5 226 GLU A CA 1
ATOM 1857 C C . GLU A 1 226 ? -8.234 2.105 17.562 1 98.5 226 GLU A C 1
ATOM 1859 O O . GLU A 1 226 ? -7.668 3.18 17.781 1 98.5 226 GLU A O 1
ATOM 1864 N N . VAL A 1 227 ? -8.312 1.535 16.422 1 98.81 227 VAL A N 1
ATOM 1865 C CA . VAL A 1 227 ? -7.801 2.203 15.227 1 98.81 227 VAL A CA 1
ATOM 1866 C C . VAL A 1 227 ? -8.867 2.205 14.141 1 98.81 227 VAL A C 1
ATOM 1868 O O . VAL A 1 227 ? -9.477 1.169 13.852 1 98.81 227 VAL A O 1
ATOM 1871 N N . LYS A 1 228 ? -9.125 3.367 13.578 1 98.62 228 LYS A N 1
ATOM 1872 C CA . LYS A 1 228 ? -9.992 3.537 12.414 1 98.62 228 LYS A CA 1
ATOM 1873 C C . LYS A 1 228 ? -9.312 4.367 11.336 1 98.62 228 LYS A C 1
ATOM 1875 O O . LYS A 1 228 ? -8.508 5.25 11.641 1 98.62 228 LYS A O 1
ATOM 1880 N N . ILE A 1 229 ? -9.602 4.047 10.117 1 98.69 229 ILE A N 1
ATOM 1881 C CA . ILE A 1 229 ? -9.211 4.867 8.977 1 98.69 229 ILE A CA 1
ATOM 1882 C C . ILE A 1 229 ? -10.453 5.414 8.281 1 98.69 229 ILE A C 1
ATOM 1884 O O . ILE A 1 229 ? -11.336 4.652 7.879 1 98.69 229 ILE A O 1
ATOM 1888 N N . TYR A 1 230 ? -10.516 6.707 8.164 1 98.69 230 TYR A N 1
ATOM 1889 C CA . TYR A 1 230 ? -11.586 7.395 7.453 1 98.69 230 TYR A CA 1
ATOM 1890 C C . TYR A 1 230 ? -11.086 7.992 6.145 1 98.69 230 TYR A C 1
ATOM 1892 O O . TYR A 1 230 ? -9.875 8.023 5.895 1 98.69 230 TYR A O 1
ATOM 1900 N N . GLY A 1 231 ? -12.07 8.32 5.242 1 97.88 231 GLY A N 1
ATOM 1901 C CA . GLY A 1 231 ? -11.719 8.891 3.951 1 97.88 231 GLY A CA 1
ATOM 1902 C C . GLY A 1 231 ? -12.57 10.094 3.586 1 97.88 231 GLY A C 1
ATOM 1903 O O . GLY A 1 231 ? -13.766 10.133 3.875 1 97.88 231 GLY A O 1
ATOM 1904 N N . ASP A 1 232 ? -11.914 11.078 3.049 1 96.69 232 ASP A N 1
ATOM 1905 C CA . ASP A 1 232 ? -12.57 12.234 2.455 1 96.69 232 ASP A CA 1
ATOM 1906 C C . ASP A 1 232 ? -13.516 12.906 3.451 1 96.69 232 ASP A C 1
ATOM 1908 O O . ASP A 1 232 ? -14.648 13.242 3.109 1 96.69 232 ASP A O 1
ATOM 1912 N N . MET A 1 233 ? -13.078 12.945 4.625 1 97.19 233 MET A N 1
ATOM 1913 C CA . MET A 1 233 ? -13.766 13.641 5.711 1 97.19 233 MET A CA 1
ATOM 1914 C C . MET A 1 233 ? -15.148 13.055 5.949 1 97.19 233 MET A C 1
ATOM 1916 O O . MET A 1 233 ? -16.109 13.797 6.16 1 97.19 233 MET A O 1
ATOM 1920 N N . LYS A 1 234 ? -15.234 11.781 5.762 1 97.19 234 LYS A N 1
ATOM 1921 C CA . LYS A 1 234 ? -16.375 10.977 6.18 1 97.19 234 LYS A CA 1
ATOM 1922 C C . LYS A 1 234 ? -15.945 9.867 7.133 1 97.19 234 LYS A C 1
ATOM 1924 O O . LYS A 1 234 ? -14.836 9.336 7.02 1 97.19 234 LYS A O 1
ATOM 1929 N N . ARG A 1 235 ? -16.797 9.578 8.078 1 97 235 ARG A N 1
ATOM 1930 C CA . ARG A 1 235 ? -16.453 8.562 9.078 1 97 235 ARG A CA 1
ATOM 1931 C C . ARG A 1 235 ? -16.625 7.16 8.508 1 97 235 ARG A C 1
ATOM 1933 O O . ARG A 1 235 ? -17.266 6.305 9.125 1 97 235 ARG A O 1
ATOM 1940 N N . ASN A 1 236 ? -16.188 6.977 7.367 1 97 236 ASN A N 1
ATOM 1941 C CA . ASN A 1 236 ? -16.016 5.715 6.652 1 97 236 ASN A CA 1
ATOM 1942 C C . ASN A 1 236 ? -14.938 5.82 5.582 1 97 236 ASN A C 1
ATOM 1944 O O . ASN A 1 236 ? -14.531 6.922 5.215 1 97 236 ASN A O 1
ATOM 1948 N N . LEU A 1 237 ? -14.438 4.691 5.211 1 96.69 237 LEU A N 1
ATOM 1949 C CA . LEU A 1 237 ? -13.453 4.676 4.137 1 96.69 237 LEU A CA 1
ATOM 1950 C C . LEU A 1 237 ? -14.117 4.375 2.797 1 96.69 237 LEU A C 1
ATOM 1952 O O . LEU A 1 237 ? -14.43 3.217 2.502 1 96.69 237 LEU A O 1
ATOM 1956 N N . GLY A 1 238 ? -14.375 5.355 1.997 1 94.88 238 GLY A N 1
ATOM 1957 C CA . GLY A 1 238 ? -14.891 5.133 0.657 1 94.88 238 GLY A CA 1
ATOM 1958 C C . GLY A 1 238 ? -13.93 4.371 -0.236 1 94.88 238 GLY A C 1
ATOM 1959 O O . GLY A 1 238 ? -12.719 4.367 0.008 1 94.88 238 GLY A O 1
ATOM 1960 N N . LYS A 1 239 ? -14.414 3.816 -1.32 1 92.31 239 LYS A N 1
ATOM 1961 C CA . LYS A 1 239 ? -13.664 2.943 -2.215 1 92.31 239 LYS A CA 1
ATOM 1962 C C . LYS A 1 239 ? -12.508 3.693 -2.873 1 92.31 239 LYS A C 1
ATOM 1964 O O . LYS A 1 239 ? -11.477 3.102 -3.184 1 92.31 239 LYS A O 1
ATOM 1969 N N . ASN A 1 240 ? -12.711 5.031 -3.08 1 91 240 ASN A N 1
ATOM 1970 C CA . ASN A 1 240 ? -11.734 5.801 -3.846 1 91 240 ASN A CA 1
ATOM 1971 C C . ASN A 1 240 ? -11.375 7.109 -3.145 1 91 240 ASN A C 1
ATOM 1973 O O . ASN A 1 240 ? -11.211 8.141 -3.795 1 91 240 ASN A O 1
ATOM 1977 N N . ALA A 1 241 ? -11.305 7 -1.808 1 93.38 241 ALA A N 1
ATOM 1978 C CA . ALA A 1 241 ? -10.977 8.195 -1.03 1 93.38 241 ALA A CA 1
ATOM 1979 C C . ALA A 1 241 ? -9.648 8.789 -1.477 1 93.38 241 ALA A C 1
ATOM 1981 O O . ALA A 1 241 ? -8.688 8.062 -1.741 1 93.38 241 ALA A O 1
ATOM 1982 N N . TYR A 1 242 ? -9.578 10.102 -1.623 1 91.25 242 TYR A N 1
ATOM 1983 C CA . TYR A 1 242 ? -8.375 10.82 -2.041 1 91.25 242 TYR A CA 1
ATOM 1984 C C . TYR A 1 242 ? -7.508 11.172 -0.841 1 91.25 242 TYR A C 1
ATOM 1986 O O . TYR A 1 242 ? -6.305 11.414 -0.986 1 91.25 242 TYR A O 1
ATOM 1994 N N . ARG A 1 243 ? -8.156 11.344 0.212 1 95.31 243 ARG A N 1
ATOM 1995 C CA . ARG A 1 243 ? -7.457 11.664 1.453 1 95.31 243 ARG A CA 1
ATOM 1996 C C . ARG A 1 243 ? -7.879 10.734 2.578 1 95.31 243 ARG A C 1
ATOM 1998 O O . ARG A 1 243 ? -9.07 10.43 2.727 1 95.31 243 ARG A O 1
ATOM 2005 N N . PHE A 1 244 ? -6.891 10.328 3.344 1 97.44 244 PHE A N 1
ATOM 2006 C CA . PHE A 1 244 ? -7.129 9.398 4.445 1 97.44 244 PHE A CA 1
ATOM 2007 C C . PHE A 1 244 ? -6.977 10.102 5.789 1 97.44 244 PHE A C 1
ATOM 2009 O O . PHE A 1 244 ? -6.285 11.117 5.887 1 97.44 244 PHE A O 1
ATOM 2016 N N . TRP A 1 245 ? -7.652 9.586 6.824 1 98.75 245 TRP A N 1
ATOM 2017 C CA . TRP A 1 245 ? -7.562 10.055 8.203 1 98.75 245 TRP A CA 1
ATOM 2018 C C . TRP A 1 245 ? -7.379 8.891 9.164 1 98.75 245 TRP A C 1
ATOM 2020 O O . TRP A 1 245 ? -8.227 7.996 9.242 1 98.75 245 TRP A O 1
ATOM 2030 N N . LEU A 1 246 ? -6.281 8.867 9.867 1 98.88 246 LEU A N 1
ATOM 2031 C CA . LEU A 1 246 ? -6.043 7.91 10.938 1 98.88 246 LEU A CA 1
ATOM 2032 C C . LEU A 1 246 ? -6.676 8.391 12.242 1 98.88 246 LEU A C 1
ATOM 2034 O O . LEU A 1 246 ? -6.48 9.539 12.648 1 98.88 246 LEU A O 1
ATOM 2038 N N . VAL A 1 247 ? -7.445 7.57 12.852 1 98.94 247 VAL A N 1
ATOM 2039 C CA . VAL A 1 247 ? -7.996 7.793 14.188 1 98.94 247 VAL A CA 1
ATOM 2040 C C . VAL A 1 247 ? -7.531 6.688 15.133 1 98.94 247 VAL A C 1
ATOM 2042 O O . VAL A 1 247 ? -7.895 5.523 14.961 1 98.94 247 VAL A O 1
ATOM 2045 N N . GLY A 1 248 ? -6.664 7.031 16.078 1 98.88 248 GLY A N 1
ATOM 2046 C CA . GLY A 1 248 ? -6.184 6.094 17.078 1 98.88 248 GLY A CA 1
ATOM 2047 C C . GLY A 1 248 ? -6.547 6.5 18.484 1 98.88 248 GLY A C 1
ATOM 2048 O O . GLY A 1 248 ? -6.199 7.594 18.938 1 98.88 248 GLY A O 1
ATOM 2049 N N . VAL A 1 249 ? -7.234 5.645 19.219 1 98.81 249 VAL A N 1
ATOM 2050 C CA . VAL A 1 249 ? -7.637 5.93 20.594 1 98.81 249 VAL A CA 1
ATOM 2051 C C . VAL A 1 249 ? -6.672 5.262 21.562 1 98.81 249 VAL A C 1
ATOM 2053 O O . VAL A 1 249 ? -6.309 4.098 21.391 1 98.81 249 VAL A O 1
ATOM 2056 N N . ARG A 1 250 ? -6.258 6.02 22.516 1 98.12 250 ARG A N 1
ATOM 2057 C CA . ARG A 1 250 ? -5.398 5.457 23.562 1 98.12 250 ARG A CA 1
ATOM 2058 C C . ARG A 1 250 ? -6.203 4.617 24.547 1 98.12 250 ARG A C 1
ATOM 2060 O O . ARG A 1 250 ? -7.195 5.086 25.109 1 98.12 250 ARG A O 1
ATOM 2067 N N . MET B 1 1 ? -18.281 -16.578 -9.805 1 53.84 1 MET B N 1
ATOM 2068 C CA . MET B 1 1 ? -18.062 -17.75 -10.641 1 53.84 1 MET B CA 1
ATOM 2069 C C . MET B 1 1 ? -16.641 -17.734 -11.219 1 53.84 1 MET B C 1
ATOM 2071 O O . MET B 1 1 ? -16.141 -16.688 -11.625 1 53.84 1 MET B O 1
ATOM 2075 N N . HIS B 1 2 ? -15.656 -18.5 -10.719 1 79 2 HIS B N 1
ATOM 2076 C CA . HIS B 1 2 ? -14.25 -18.641 -11.078 1 79 2 HIS B CA 1
ATOM 2077 C C . HIS B 1 2 ? -14.102 -19.312 -12.438 1 79 2 HIS B C 1
ATOM 2079 O O . HIS B 1 2 ? -13.453 -20.359 -12.555 1 79 2 HIS B O 1
ATOM 2085 N N . GLU B 1 3 ? -14.773 -18.609 -13.5 1 83.38 3 GLU B N 1
ATOM 2086 C CA . GLU B 1 3 ? -14.828 -19.188 -14.844 1 83.38 3 GLU B CA 1
ATOM 2087 C C . GLU B 1 3 ? -13.43 -19.5 -15.367 1 83.38 3 GLU B C 1
ATOM 2089 O O . GLU B 1 3 ? -13.219 -20.5 -16.047 1 83.38 3 GLU B O 1
ATOM 2094 N N . LEU B 1 4 ? -12.594 -18.641 -15.031 1 89.5 4 LEU B N 1
ATOM 2095 C CA . LEU B 1 4 ? -11.219 -18.781 -15.508 1 89.5 4 LEU B CA 1
ATOM 2096 C C . LEU B 1 4 ? -10.617 -20.094 -15.055 1 89.5 4 LEU B C 1
ATOM 2098 O O . LEU B 1 4 ? -9.781 -20.672 -15.75 1 89.5 4 LEU B O 1
ATOM 2102 N N . TYR B 1 5 ? -11.164 -20.609 -13.938 1 91.12 5 TYR B N 1
ATOM 2103 C CA . TYR B 1 5 ? -10.508 -21.75 -13.336 1 91.12 5 TYR B CA 1
ATOM 2104 C C . TYR B 1 5 ? -11.398 -22.984 -13.414 1 91.12 5 TYR B C 1
ATOM 2106 O O . TYR B 1 5 ? -11.016 -24.062 -12.938 1 91.12 5 TYR B O 1
ATOM 2114 N N . THR B 1 6 ? -12.523 -22.875 -14.039 1 92 6 THR B N 1
ATOM 2115 C CA . THR B 1 6 ? -13.438 -24 -14.219 1 92 6 THR B CA 1
ATOM 2116 C C . THR B 1 6 ? -13.695 -24.25 -15.703 1 92 6 THR B C 1
ATOM 2118 O O . THR B 1 6 ? -12.914 -24.953 -16.359 1 92 6 THR B O 1
ATOM 2121 N N . VAL B 1 7 ? -14.508 -23.406 -16.297 1 88.5 7 VAL B N 1
ATOM 2122 C CA . VAL B 1 7 ? -14.93 -23.656 -17.672 1 88.5 7 VAL B CA 1
ATOM 2123 C C . VAL B 1 7 ? -13.781 -23.375 -18.641 1 88.5 7 VAL B C 1
ATOM 2125 O O . VAL B 1 7 ? -13.68 -24 -19.688 1 88.5 7 VAL B O 1
ATOM 2128 N N . LEU B 1 8 ? -12.891 -22.531 -18.219 1 92.19 8 LEU B N 1
ATOM 2129 C CA . LEU B 1 8 ? -11.805 -22.125 -19.094 1 92.19 8 LEU B CA 1
ATOM 2130 C C . LEU B 1 8 ? -10.492 -22.797 -18.703 1 92.19 8 LEU B C 1
ATOM 2132 O O . LEU B 1 8 ? -9.43 -22.438 -19.203 1 92.19 8 LEU B O 1
ATOM 2136 N N . ALA B 1 9 ? -10.594 -23.781 -17.859 1 94 9 ALA B N 1
ATOM 2137 C CA . ALA B 1 9 ? -9.391 -24.453 -17.375 1 94 9 ALA B CA 1
ATOM 2138 C C . ALA B 1 9 ? -8.578 -25.016 -18.547 1 94 9 ALA B C 1
ATOM 2140 O O . ALA B 1 9 ? -7.352 -24.875 -18.562 1 94 9 ALA B O 1
ATOM 2141 N N . GLU B 1 10 ? -9.25 -25.547 -19.516 1 94.06 10 GLU B N 1
ATOM 2142 C CA . GLU B 1 10 ? -8.602 -26.172 -20.656 1 94.06 10 GLU B CA 1
ATOM 2143 C C . GLU B 1 10 ? -7.906 -25.125 -21.531 1 94.06 10 GLU B C 1
ATOM 2145 O O . GLU B 1 10 ? -7.039 -25.453 -22.344 1 94.06 10 GLU B O 1
ATOM 2150 N N . TYR B 1 11 ? -8.305 -23.875 -21.359 1 93.94 11 TYR B N 1
ATOM 2151 C CA . TYR B 1 11 ? -7.766 -22.781 -22.188 1 93.94 11 TYR B CA 1
ATOM 2152 C C . TYR B 1 11 ? -6.793 -21.938 -21.375 1 93.94 11 TYR B C 1
ATOM 2154 O O . TYR B 1 11 ? -6.191 -21 -21.906 1 93.94 11 TYR B O 1
ATOM 2162 N N . TYR B 1 12 ? -6.586 -22.219 -20.141 1 95.31 12 TYR B N 1
ATOM 2163 C CA . TYR B 1 12 ? -5.793 -21.391 -19.25 1 95.31 12 TYR B CA 1
ATOM 2164 C C . TYR B 1 12 ? -4.379 -21.203 -19.781 1 95.31 12 TYR B C 1
ATOM 2166 O O . TYR B 1 12 ? -3.895 -20.062 -19.891 1 95.31 12 TYR B O 1
ATOM 2174 N N . ASP B 1 13 ? -3.779 -22.328 -20.203 1 95.12 13 ASP B N 1
ATOM 2175 C CA . ASP B 1 13 ? -2.4 -22.25 -20.688 1 95.12 13 ASP B CA 1
ATOM 2176 C C . ASP B 1 13 ? -2.305 -21.438 -21.969 1 95.12 13 ASP B C 1
ATOM 2178 O O . ASP B 1 13 ? -1.285 -20.797 -22.219 1 95.12 13 ASP B O 1
ATOM 2182 N N . VAL B 1 14 ? -3.352 -21.453 -22.75 1 94.69 14 VAL B N 1
ATOM 2183 C CA . VAL B 1 14 ? -3.389 -20.703 -24 1 94.69 14 VAL B CA 1
ATOM 2184 C C . VAL B 1 14 ? -3.559 -19.219 -23.719 1 94.69 14 VAL B C 1
ATOM 2186 O O . VAL B 1 14 ? -2.857 -18.375 -24.281 1 94.69 14 VAL B O 1
ATOM 2189 N N . ILE B 1 15 ? -4.434 -18.922 -22.812 1 92.94 15 ILE B N 1
ATOM 2190 C CA . ILE B 1 15 ? -4.715 -17.547 -22.422 1 92.94 15 ILE B CA 1
ATOM 2191 C C . ILE B 1 15 ? -3.459 -16.906 -21.828 1 92.94 15 ILE B C 1
ATOM 2193 O O . ILE B 1 15 ? -3.145 -15.75 -22.125 1 92.94 15 ILE B O 1
ATOM 2197 N N . TYR B 1 16 ? -2.646 -17.688 -21.062 1 93.5 16 TYR B N 1
ATOM 2198 C CA . TYR B 1 16 ? -1.467 -17.188 -20.375 1 93.5 16 TYR B CA 1
ATOM 2199 C C . TYR B 1 16 ? -0.191 -17.734 -21 1 93.5 16 TYR B C 1
ATOM 2201 O O . TYR B 1 16 ? 0.789 -18 -20.281 1 93.5 16 TYR B O 1
ATOM 2209 N N . ARG B 1 17 ? -0.191 -17.906 -22.25 1 93.69 17 ARG B N 1
ATOM 2210 C CA . ARG B 1 17 ? 0.912 -18.531 -22.969 1 93.69 17 ARG B CA 1
ATOM 2211 C C . ARG B 1 17 ? 2.203 -17.734 -22.797 1 93.69 17 ARG B C 1
ATOM 2213 O O . ARG B 1 17 ? 3.275 -18.312 -22.625 1 93.69 17 ARG B O 1
ATOM 2220 N N . ARG B 1 18 ? 2.07 -16.469 -22.828 1 89.5 18 ARG B N 1
ATOM 2221 C CA . ARG B 1 18 ? 3.26 -15.633 -22.719 1 89.5 18 ARG B CA 1
ATOM 2222 C C . ARG B 1 18 ? 3.938 -15.828 -21.359 1 89.5 18 ARG B C 1
ATOM 2224 O O . ARG B 1 18 ? 5.164 -15.906 -21.281 1 89.5 18 ARG B O 1
ATOM 2231 N N . ARG B 1 19 ? 3.188 -15.914 -20.359 1 89.88 19 ARG B N 1
ATOM 2232 C CA . ARG B 1 19 ? 3.754 -16.141 -19.031 1 89.88 19 ARG B CA 1
ATOM 2233 C C . ARG B 1 19 ? 4.273 -17.578 -18.906 1 89.88 19 ARG B C 1
ATOM 2235 O O . ARG B 1 19 ? 5.336 -17.797 -18.328 1 89.88 19 ARG B O 1
ATOM 2242 N N . ALA B 1 20 ? 3.539 -18.453 -19.422 1 92.69 20 ALA B N 1
ATOM 2243 C CA . ALA B 1 20 ? 3.939 -19.859 -19.359 1 92.69 20 ALA B CA 1
ATOM 2244 C C . ALA B 1 20 ? 5.305 -20.062 -20.016 1 92.69 20 ALA B C 1
ATOM 2246 O O . ALA B 1 20 ? 6.117 -20.859 -19.531 1 92.69 20 ALA B O 1
ATOM 2247 N N . LYS B 1 21 ? 5.547 -19.312 -21.016 1 93.06 21 LYS B N 1
ATOM 2248 C CA . LYS B 1 21 ? 6.812 -19.438 -21.734 1 93.06 21 LYS B CA 1
ATOM 2249 C C . LYS B 1 21 ? 7.973 -18.922 -20.891 1 93.06 21 LYS B C 1
ATOM 2251 O O . LYS B 1 21 ? 9.125 -19.281 -21.125 1 93.06 21 LYS B O 1
ATOM 2256 N N . ARG B 1 22 ? 7.637 -18.125 -19.906 1 94.69 22 ARG B N 1
ATOM 2257 C CA . ARG B 1 22 ? 8.688 -17.516 -19.094 1 94.69 22 ARG B CA 1
ATOM 2258 C C . ARG B 1 22 ? 8.828 -18.234 -17.75 1 94.69 22 ARG B C 1
ATOM 2260 O O . ARG B 1 22 ? 9.594 -17.812 -16.891 1 94.69 22 ARG B O 1
ATOM 2267 N N . VAL B 1 23 ? 8.195 -19.359 -17.625 1 97.12 23 VAL B N 1
ATOM 2268 C CA . VAL B 1 23 ? 8.156 -20.062 -16.344 1 97.12 23 VAL B CA 1
ATOM 2269 C C . VAL B 1 23 ? 9.562 -20.531 -15.977 1 97.12 23 VAL B C 1
ATOM 2271 O O . VAL B 1 23 ? 9.93 -20.547 -14.797 1 97.12 23 VAL B O 1
ATOM 2274 N N . GLY B 1 24 ? 10.352 -20.875 -16.984 1 97.88 24 GLY B N 1
ATOM 2275 C CA . GLY B 1 24 ? 11.719 -21.297 -16.719 1 97.88 24 GLY B CA 1
ATOM 2276 C C . GLY B 1 24 ? 12.539 -20.25 -15.992 1 97.88 24 GLY B C 1
ATOM 2277 O O . GLY B 1 24 ? 13.266 -20.562 -15.047 1 97.88 24 GLY B O 1
ATOM 2278 N N . GLU B 1 25 ? 12.398 -19.031 -16.422 1 97.81 25 GLU B N 1
ATOM 2279 C CA . GLU B 1 25 ? 13.109 -17.922 -15.789 1 97.81 25 GLU B CA 1
ATOM 2280 C C . GLU B 1 25 ? 12.633 -17.719 -14.352 1 97.81 25 GLU B C 1
ATOM 2282 O O . GLU B 1 25 ? 13.445 -17.438 -13.469 1 97.81 25 GLU B O 1
ATOM 2287 N N . GLU B 1 26 ? 11.406 -17.844 -14.18 1 97.88 26 GLU B N 1
ATOM 2288 C CA . GLU B 1 26 ? 10.852 -17.688 -12.836 1 97.88 26 GLU B CA 1
ATOM 2289 C C . GLU B 1 26 ? 11.359 -18.766 -11.898 1 97.88 26 GLU B C 1
ATOM 2291 O O . GLU B 1 26 ? 11.727 -18.484 -10.758 1 97.88 26 GLU B O 1
ATOM 2296 N N . ILE B 1 27 ? 11.422 -20.016 -12.406 1 98.69 27 ILE B N 1
ATOM 2297 C CA . ILE B 1 27 ? 11.859 -21.109 -11.555 1 98.69 27 ILE B CA 1
ATOM 2298 C C . ILE B 1 27 ? 13.375 -21.031 -11.344 1 98.69 27 ILE B C 1
ATOM 2300 O O . ILE B 1 27 ? 13.875 -21.375 -10.273 1 98.69 27 ILE B O 1
ATOM 2304 N N . ASP B 1 28 ? 14.133 -20.453 -12.32 1 98.81 28 ASP B N 1
ATOM 2305 C CA . ASP B 1 28 ? 15.539 -20.141 -12.078 1 98.81 28 ASP B CA 1
ATOM 2306 C C . ASP B 1 28 ? 15.711 -19.266 -10.844 1 98.81 28 ASP B C 1
ATOM 2308 O O . ASP B 1 28 ? 16.547 -19.547 -9.984 1 98.81 28 ASP B O 1
ATOM 2312 N N . PHE B 1 29 ? 14.977 -18.297 -10.781 1 98.81 29 PHE B N 1
ATOM 2313 C CA . PHE B 1 29 ? 15.047 -17.375 -9.664 1 98.81 29 PHE B CA 1
ATOM 2314 C C . PHE B 1 29 ? 14.625 -18.047 -8.367 1 98.81 29 PHE B C 1
ATOM 2316 O O . PHE B 1 29 ? 15.234 -17.844 -7.32 1 98.81 29 PHE B O 1
ATOM 2323 N N . VAL B 1 30 ? 13.531 -18.828 -8.422 1 98.88 30 VAL B N 1
ATOM 2324 C CA . VAL B 1 30 ? 13.055 -19.562 -7.254 1 98.88 30 VAL B CA 1
ATOM 2325 C C . VAL B 1 30 ? 14.156 -20.484 -6.734 1 98.88 30 VAL B C 1
ATOM 2327 O O . VAL B 1 30 ? 14.359 -20.594 -5.523 1 98.88 30 VAL B O 1
ATOM 2330 N N . GLU B 1 31 ? 14.859 -21.109 -7.621 1 98.81 31 GLU B N 1
ATOM 2331 C CA . GLU B 1 31 ? 15.969 -21.969 -7.227 1 98.81 31 GLU B CA 1
ATOM 2332 C C . GLU B 1 31 ? 17.078 -21.156 -6.555 1 98.81 31 GLU B C 1
ATOM 2334 O O . GLU B 1 31 ? 17.734 -21.656 -5.633 1 98.81 31 GLU B O 1
ATOM 2339 N N . GLU B 1 32 ? 17.281 -19.953 -7.078 1 98.75 32 GLU B N 1
ATOM 2340 C CA . GLU B 1 32 ? 18.219 -19.062 -6.387 1 98.75 32 GLU B CA 1
ATOM 2341 C C . GLU B 1 32 ? 17.781 -18.812 -4.945 1 98.75 32 GLU B C 1
ATOM 2343 O O . GLU B 1 32 ? 18.609 -18.781 -4.039 1 98.75 32 GLU B O 1
ATOM 2348 N N . ILE B 1 33 ? 16.531 -18.656 -4.746 1 98.81 33 ILE B N 1
ATOM 2349 C CA . ILE B 1 33 ? 15.984 -18.438 -3.414 1 98.81 33 ILE B CA 1
ATOM 2350 C C . ILE B 1 33 ? 16.156 -19.688 -2.564 1 98.81 33 ILE B C 1
ATOM 2352 O O . ILE B 1 33 ? 16.562 -19.609 -1.401 1 98.81 33 ILE B O 1
ATOM 2356 N N . PHE B 1 34 ? 15.859 -20.891 -3.188 1 98.88 34 PHE B N 1
ATOM 2357 C CA . PHE B 1 34 ? 16.047 -22.156 -2.484 1 98.88 34 PHE B CA 1
ATOM 2358 C C . PHE B 1 34 ? 17.484 -22.281 -1.981 1 98.88 34 PHE B C 1
ATOM 2360 O O . PHE B 1 34 ? 17.703 -22.672 -0.835 1 98.88 34 PHE B O 1
ATOM 2367 N N . LYS B 1 35 ? 18.406 -21.891 -2.779 1 98.62 35 LYS B N 1
ATOM 2368 C CA . LYS B 1 35 ? 19.828 -22.094 -2.5 1 98.62 35 LYS B CA 1
ATOM 2369 C C . LYS B 1 35 ? 20.328 -21.078 -1.475 1 98.62 35 LYS B C 1
ATOM 2371 O O . LYS B 1 35 ? 21.141 -21.422 -0.602 1 98.62 35 LYS B O 1
ATOM 2376 N N . ASN B 1 36 ? 19.797 -19.844 -1.559 1 98.5 36 ASN B N 1
ATOM 2377 C CA . ASN B 1 36 ? 20.453 -18.766 -0.82 1 98.5 36 ASN B CA 1
ATOM 2378 C C . ASN B 1 36 ? 19.641 -18.375 0.417 1 98.5 36 ASN B C 1
ATOM 2380 O O . ASN B 1 36 ? 20.203 -17.812 1.37 1 98.5 36 ASN B O 1
ATOM 2384 N N . ASP B 1 37 ? 18.359 -18.672 0.426 1 98.62 37 ASP B N 1
ATOM 2385 C CA . ASP B 1 37 ? 17.531 -18.125 1.505 1 98.62 37 ASP B CA 1
ATOM 2386 C C . ASP B 1 37 ? 17.047 -19.234 2.424 1 98.62 37 ASP B C 1
ATOM 2388 O O . ASP B 1 37 ? 16.938 -19.047 3.637 1 98.62 37 ASP B O 1
ATOM 2392 N N . ALA B 1 38 ? 16.719 -20.391 1.843 1 98.69 38 ALA B N 1
ATOM 2393 C CA . ALA B 1 38 ? 16.328 -21.5 2.701 1 98.69 38 ALA B CA 1
ATOM 2394 C C . ALA B 1 38 ? 17.453 -21.891 3.65 1 98.69 38 ALA B C 1
ATOM 2396 O O . ALA B 1 38 ? 18.641 -21.734 3.318 1 98.69 38 ALA B O 1
ATOM 2397 N N . LYS B 1 39 ? 17.078 -22.359 4.793 1 98.69 39 LYS B N 1
ATOM 2398 C CA . LYS B 1 39 ? 18.078 -22.797 5.754 1 98.69 39 LYS B CA 1
ATOM 2399 C C . LYS B 1 39 ? 18.203 -24.328 5.762 1 98.69 39 LYS B C 1
ATOM 2401 O O . LYS B 1 39 ? 18.594 -24.906 6.773 1 98.69 39 LYS B O 1
ATOM 2406 N N . ARG B 1 40 ? 17.797 -24.922 4.691 1 98.5 40 ARG B N 1
ATOM 2407 C CA . ARG B 1 40 ? 17.906 -26.344 4.426 1 98.5 40 ARG B CA 1
ATOM 2408 C C . ARG B 1 40 ? 17.906 -26.625 2.93 1 98.5 40 ARG B C 1
ATOM 2410 O O . ARG B 1 40 ? 17.484 -25.781 2.135 1 98.5 40 ARG B O 1
ATOM 2417 N N . GLU B 1 41 ? 18.391 -27.766 2.629 1 98.62 41 GLU B N 1
ATOM 2418 C CA . GLU B 1 41 ? 18.281 -28.188 1.234 1 98.62 41 GLU B CA 1
ATOM 2419 C C . GLU B 1 41 ? 16.812 -28.406 0.834 1 98.62 41 GLU B C 1
ATOM 2421 O O . GLU B 1 41 ? 16.031 -28.984 1.593 1 98.62 41 GLU B O 1
ATOM 2426 N N . VAL B 1 42 ? 16.484 -27.922 -0.326 1 98.88 42 VAL B N 1
ATOM 2427 C CA . VAL B 1 42 ? 15.109 -28.062 -0.8 1 98.88 42 VAL B CA 1
ATOM 2428 C C . VAL B 1 42 ? 15.008 -29.266 -1.742 1 98.88 42 VAL B C 1
ATOM 2430 O O . VAL B 1 42 ? 15.688 -29.312 -2.77 1 98.88 42 VAL B O 1
ATOM 2433 N N . LYS B 1 43 ? 14.172 -30.172 -1.368 1 98.81 43 LYS B N 1
ATOM 2434 C CA . LYS B 1 43 ? 13.953 -31.359 -2.184 1 98.81 43 LYS B CA 1
ATOM 2435 C C . LYS B 1 43 ? 12.461 -31.578 -2.443 1 98.81 43 LYS B C 1
ATOM 2437 O O . LYS B 1 43 ? 12.07 -31.922 -3.561 1 98.81 43 LYS B O 1
ATOM 2442 N N . LYS B 1 44 ? 11.68 -31.391 -1.412 1 98.94 44 LYS B N 1
ATOM 2443 C CA . LYS B 1 44 ? 10.234 -31.594 -1.494 1 98.94 44 LYS B CA 1
ATOM 2444 C C . LYS B 1 44 ? 9.484 -30.266 -1.433 1 98.94 44 LYS B C 1
ATOM 2446 O O . LYS B 1 44 ? 9.656 -29.5 -0.483 1 98.94 44 LYS B O 1
ATOM 2451 N N . VAL B 1 45 ? 8.656 -30 -2.463 1 98.94 45 VAL B N 1
ATOM 2452 C CA . VAL B 1 45 ? 8.008 -28.703 -2.613 1 98.94 45 VAL B CA 1
ATOM 2453 C C . VAL B 1 45 ? 6.492 -28.891 -2.662 1 98.94 45 VAL B C 1
ATOM 2455 O O . VAL B 1 45 ? 5.988 -29.781 -3.346 1 98.94 45 VAL B O 1
ATOM 2458 N N . LEU B 1 46 ? 5.793 -28.109 -1.85 1 98.94 46 LEU B N 1
ATOM 2459 C CA . LEU B 1 46 ? 4.344 -27.984 -1.968 1 98.94 46 LEU B CA 1
ATOM 2460 C C . LEU B 1 46 ? 3.98 -26.734 -2.766 1 98.94 46 LEU B C 1
ATOM 2462 O O . LEU B 1 46 ? 4.324 -25.609 -2.373 1 98.94 46 LEU B O 1
ATOM 2466 N N . ASP B 1 47 ? 3.359 -26.922 -3.889 1 98.94 47 ASP B N 1
ATOM 2467 C CA . ASP B 1 47 ? 2.918 -25.797 -4.715 1 98.94 47 ASP B CA 1
ATOM 2468 C C . ASP B 1 47 ? 1.428 -25.516 -4.52 1 98.94 47 ASP B C 1
ATOM 2470 O O . ASP B 1 47 ? 0.584 -26.219 -5.082 1 98.94 47 ASP B O 1
ATOM 2474 N N . LEU B 1 48 ? 1.129 -24.453 -3.74 1 98.88 48 LEU B N 1
ATOM 2475 C CA . LEU B 1 48 ? -0.245 -24.078 -3.438 1 98.88 48 LEU B CA 1
ATOM 2476 C C . LEU B 1 48 ? -0.847 -23.266 -4.578 1 98.88 48 LEU B C 1
ATOM 2478 O O . LEU B 1 48 ? -0.167 -22.422 -5.18 1 98.88 48 LEU B O 1
ATOM 2482 N N . ALA B 1 49 ? -2.207 -23.5 -4.805 1 98.5 49 ALA B N 1
ATOM 2483 C CA . ALA B 1 49 ? -2.881 -22.875 -5.945 1 98.5 49 ALA B CA 1
ATOM 2484 C C . ALA B 1 49 ? -2.127 -23.156 -7.242 1 98.5 49 ALA B C 1
ATOM 2486 O O . ALA B 1 49 ? -1.811 -22.219 -7.988 1 98.5 49 ALA B O 1
ATOM 2487 N N . CYS B 1 50 ? -1.908 -24.422 -7.512 1 98.56 50 CYS B N 1
ATOM 2488 C CA . CYS B 1 50 ? -0.971 -24.812 -8.562 1 98.56 50 CYS B CA 1
ATOM 2489 C C . CYS B 1 50 ? -1.609 -24.672 -9.938 1 98.56 50 CYS B C 1
ATOM 2491 O O . CYS B 1 50 ? -0.915 -24.719 -10.953 1 98.56 50 CYS B O 1
ATOM 2493 N N . GLY B 1 51 ? -2.93 -24.531 -10.055 1 98.06 51 GLY B N 1
ATOM 2494 C CA . GLY B 1 51 ? -3.617 -24.375 -11.328 1 98.06 51 GLY B CA 1
ATOM 2495 C C . GLY B 1 51 ? -3.381 -25.547 -12.273 1 98.06 51 GLY B C 1
ATOM 2496 O O . GLY B 1 51 ? -3.541 -26.703 -11.891 1 98.06 51 GLY B O 1
ATOM 2497 N N . THR B 1 52 ? -3.076 -25.172 -13.484 1 98.06 52 THR B N 1
ATOM 2498 C CA . THR B 1 52 ? -2.828 -26.203 -14.492 1 98.06 52 THR B CA 1
ATOM 2499 C C . THR B 1 52 ? -1.421 -26.781 -14.352 1 98.06 52 THR B C 1
ATOM 2501 O O . THR B 1 52 ? -0.948 -27.5 -15.219 1 98.06 52 THR B O 1
ATOM 2504 N N . GLY B 1 53 ? -0.722 -26.359 -13.367 1 98.38 53 GLY B N 1
ATOM 2505 C CA . GLY B 1 53 ? 0.544 -26.969 -12.992 1 98.38 53 GLY B CA 1
ATOM 2506 C C . GLY B 1 53 ? 1.728 -26.406 -13.758 1 98.38 53 GLY B C 1
ATOM 2507 O O . GLY B 1 53 ? 2.779 -27.047 -13.836 1 98.38 53 GLY B O 1
ATOM 2508 N N . ILE B 1 54 ? 1.649 -25.188 -14.266 1 98 54 ILE B N 1
ATOM 2509 C CA . ILE B 1 54 ? 2.723 -24.609 -15.078 1 98 54 ILE B CA 1
ATOM 2510 C C . ILE B 1 54 ? 4.012 -24.547 -14.266 1 98 54 ILE B C 1
ATOM 2512 O O . ILE B 1 54 ? 5.008 -25.188 -14.617 1 98 54 ILE B O 1
ATOM 2516 N N . PRO B 1 55 ? 4.012 -23.891 -13.156 1 98.5 55 PRO B N 1
ATOM 2517 C CA . PRO B 1 55 ? 5.242 -23.906 -12.359 1 98.5 55 PRO B CA 1
ATOM 2518 C C . PRO B 1 55 ? 5.512 -25.266 -11.711 1 98.5 55 PRO B C 1
ATOM 2520 O O . PRO B 1 55 ? 6.672 -25.656 -11.539 1 98.5 55 PRO B O 1
ATOM 2523 N N . THR B 1 56 ? 4.48 -26 -11.375 1 98.75 56 THR B N 1
ATOM 2524 C CA . THR B 1 56 ? 4.582 -27.297 -10.711 1 98.75 56 THR B CA 1
ATOM 2525 C C . THR B 1 56 ? 5.344 -28.297 -11.578 1 98.75 56 THR B C 1
ATOM 2527 O O . THR B 1 56 ? 6.258 -28.969 -11.102 1 98.75 56 THR B O 1
ATOM 2530 N N . VAL B 1 57 ? 4.984 -28.375 -12.805 1 98.44 57 VAL B N 1
ATOM 2531 C CA . VAL B 1 57 ? 5.586 -29.281 -13.766 1 98.44 57 VAL B CA 1
ATOM 2532 C C . VAL B 1 57 ? 7.051 -28.922 -13.984 1 98.44 57 VAL B C 1
ATOM 2534 O O . VAL B 1 57 ? 7.914 -29.797 -14.07 1 98.44 57 VAL B O 1
ATOM 2537 N N . GLU B 1 58 ? 7.332 -27.594 -14.078 1 98.56 58 GLU B N 1
ATOM 2538 C CA . GLU B 1 58 ? 8.711 -27.141 -14.266 1 98.56 58 GLU B CA 1
ATOM 2539 C C . GLU B 1 58 ? 9.578 -27.531 -13.078 1 98.56 58 GLU B C 1
ATOM 2541 O O . GLU B 1 58 ? 10.719 -27.984 -13.258 1 98.56 58 GLU B O 1
ATOM 2546 N N . LEU B 1 59 ? 9.086 -27.391 -11.891 1 98.81 59 LEU B N 1
ATOM 2547 C CA . LEU B 1 59 ? 9.805 -27.797 -10.688 1 98.81 59 LEU B CA 1
ATOM 2548 C C . LEU B 1 59 ? 10.102 -29.297 -10.711 1 98.81 59 LEU B C 1
ATOM 2550 O O . LEU B 1 59 ? 11.219 -29.719 -10.422 1 98.81 59 LEU B O 1
ATOM 2554 N N . ALA B 1 60 ? 9.109 -30.078 -11.062 1 98.81 60 ALA B N 1
ATOM 2555 C CA . ALA B 1 60 ? 9.281 -31.531 -11.117 1 98.81 60 ALA B CA 1
ATOM 2556 C C . ALA B 1 60 ? 10.312 -31.922 -12.172 1 98.81 60 ALA B C 1
ATOM 2558 O O . ALA B 1 60 ? 11.156 -32.781 -11.93 1 98.81 60 ALA B O 1
ATOM 2559 N N . ARG B 1 61 ? 10.258 -31.312 -13.281 1 98.19 61 ARG B N 1
ATOM 2560 C CA . ARG B 1 61 ? 11.211 -31.562 -14.359 1 98.19 61 ARG B CA 1
ATOM 2561 C C . ARG B 1 61 ? 12.641 -31.312 -13.906 1 98.19 61 ARG B C 1
ATOM 2563 O O . ARG B 1 61 ? 13.57 -31.969 -14.367 1 98.19 61 ARG B O 1
ATOM 2570 N N . ARG B 1 62 ? 12.766 -30.453 -13 1 98.12 62 ARG B N 1
ATOM 2571 C CA . ARG B 1 62 ? 14.094 -30.062 -12.531 1 98.12 62 ARG B CA 1
ATOM 2572 C C . ARG B 1 62 ? 14.562 -30.953 -11.391 1 98.12 62 ARG B C 1
ATOM 2574 O O . ARG B 1 62 ? 15.633 -30.75 -10.82 1 98.12 62 ARG B O 1
ATOM 2581 N N . GLY B 1 63 ? 13.727 -31.906 -10.984 1 98.12 63 GLY B N 1
ATOM 2582 C CA . GLY B 1 63 ? 14.195 -32.938 -10.078 1 98.12 63 GLY B CA 1
ATOM 2583 C C . GLY B 1 63 ? 13.594 -32.844 -8.688 1 98.12 63 GLY B C 1
ATOM 2584 O O . GLY B 1 63 ? 13.898 -33.625 -7.809 1 98.12 63 GLY B O 1
ATOM 2585 N N . TYR B 1 64 ? 12.719 -31.875 -8.445 1 98.75 64 TYR B N 1
ATOM 2586 C CA . TYR B 1 64 ? 12.086 -31.75 -7.137 1 98.75 64 TYR B CA 1
ATOM 2587 C C . TYR B 1 64 ? 10.93 -32.719 -6.996 1 98.75 64 TYR B C 1
ATOM 2589 O O . TYR B 1 64 ? 10.25 -33.062 -7.98 1 98.75 64 TYR B O 1
ATOM 2597 N N . GLU B 1 65 ? 10.766 -33.219 -5.781 1 98.88 65 GLU B N 1
ATOM 2598 C CA . GLU B 1 65 ? 9.508 -33.875 -5.441 1 98.88 65 GLU B CA 1
ATOM 2599 C C . GLU B 1 65 ? 8.414 -32.844 -5.172 1 98.88 65 GLU B C 1
ATOM 2601 O O . GLU B 1 65 ? 8.492 -32.094 -4.215 1 98.88 65 GLU B O 1
ATOM 2606 N N . VAL B 1 66 ? 7.398 -32.844 -6 1 98.75 66 VAL B N 1
ATOM 2607 C CA . VAL B 1 66 ? 6.445 -31.766 -5.922 1 98.75 66 VAL B CA 1
ATOM 2608 C C . VAL B 1 66 ? 5.047 -32.312 -5.652 1 98.75 66 VAL B C 1
ATOM 2610 O O . VAL B 1 66 ? 4.656 -33.344 -6.207 1 98.75 66 VAL B O 1
ATOM 2613 N N . VAL B 1 67 ? 4.359 -31.688 -4.75 1 98.88 67 VAL B N 1
ATOM 2614 C CA . VAL B 1 67 ? 2.924 -31.859 -4.539 1 98.88 67 VAL B CA 1
ATOM 2615 C C . VAL B 1 67 ? 2.191 -30.578 -4.926 1 98.88 67 VAL B C 1
ATOM 2617 O O . VAL B 1 67 ? 2.549 -29.484 -4.465 1 98.88 67 VAL B O 1
ATOM 2620 N N . GLY B 1 68 ? 1.242 -30.688 -5.812 1 98.81 68 GLY B N 1
ATOM 2621 C CA . GLY B 1 68 ? 0.408 -29.562 -6.172 1 98.81 68 GLY B CA 1
ATOM 2622 C C . GLY B 1 68 ? -0.957 -29.594 -5.512 1 98.81 68 GLY B C 1
ATOM 2623 O O . GLY B 1 68 ? -1.564 -30.656 -5.379 1 98.81 68 GLY B O 1
ATOM 2624 N N . LEU B 1 69 ? -1.414 -28.453 -5.047 1 98.75 69 LEU B N 1
ATOM 2625 C CA . LEU B 1 69 ? -2.734 -28.328 -4.438 1 98.75 69 LEU B CA 1
ATOM 2626 C C . LEU B 1 69 ? -3.514 -27.172 -5.055 1 98.75 69 LEU B C 1
ATOM 2628 O O . LEU B 1 69 ? -2.967 -26.094 -5.246 1 98.75 69 LEU B O 1
ATOM 2632 N N . ASP B 1 70 ? -4.773 -27.438 -5.434 1 98.19 70 ASP B N 1
ATOM 2633 C CA . ASP B 1 70 ? -5.625 -26.391 -5.996 1 98.19 70 ASP B CA 1
ATOM 2634 C C . ASP B 1 70 ? -7.082 -26.594 -5.586 1 98.19 70 ASP B C 1
ATOM 2636 O O . ASP B 1 70 ? -7.516 -27.719 -5.344 1 98.19 70 ASP B O 1
ATOM 2640 N N . LEU B 1 71 ? -7.75 -25.5 -5.562 1 97.31 71 LEU B N 1
ATOM 2641 C CA . LEU B 1 71 ? -9.148 -25.5 -5.152 1 97.31 71 LEU B CA 1
ATOM 2642 C C . LEU B 1 71 ? -10.047 -26.047 -6.258 1 97.31 71 LEU B C 1
ATOM 2644 O O . LEU B 1 71 ? -11.164 -26.5 -5.988 1 97.31 71 LEU B O 1
ATOM 2648 N N . HIS B 1 72 ? -9.594 -26.047 -7.523 1 96.94 72 HIS B N 1
ATOM 2649 C CA . HIS B 1 72 ? -10.438 -26.375 -8.664 1 96.94 72 HIS B CA 1
ATOM 2650 C C . HIS B 1 72 ? -10 -27.688 -9.32 1 96.94 72 HIS B C 1
ATOM 2652 O O . HIS B 1 72 ? -8.922 -27.75 -9.906 1 96.94 72 HIS B O 1
ATOM 2658 N N . GLU B 1 73 ? -10.938 -28.609 -9.312 1 97.19 73 GLU B N 1
ATOM 2659 C CA . GLU B 1 73 ? -10.648 -29.922 -9.906 1 97.19 73 GLU B CA 1
ATOM 2660 C C . GLU B 1 73 ? -10.406 -29.812 -11.406 1 97.19 73 GLU B C 1
ATOM 2662 O O . GLU B 1 73 ? -9.617 -30.562 -11.969 1 97.19 73 GLU B O 1
ATOM 2667 N N . GLU B 1 74 ? -11.086 -28.891 -12.031 1 97.5 74 GLU B N 1
ATOM 2668 C CA . GLU B 1 74 ? -10.922 -28.688 -13.469 1 97.5 74 GLU B CA 1
ATOM 2669 C C . GLU B 1 74 ? -9.477 -28.328 -13.805 1 97.5 74 GLU B C 1
ATOM 2671 O O . GLU B 1 74 ? -8.93 -28.797 -14.805 1 97.5 74 GLU B O 1
ATOM 2676 N N . MET B 1 75 ? -8.859 -27.531 -12.984 1 97.94 75 MET B N 1
ATOM 2677 C CA . MET B 1 75 ? -7.453 -27.156 -13.164 1 97.94 75 MET B CA 1
ATOM 2678 C C . MET B 1 75 ? -6.543 -28.375 -12.953 1 97.94 75 MET B C 1
ATOM 2680 O O . MET B 1 75 ? -5.629 -28.609 -13.742 1 97.94 75 MET B O 1
ATOM 2684 N N . LEU B 1 76 ? -6.883 -29.172 -11.953 1 98.56 76 LEU B N 1
ATOM 2685 C CA . LEU B 1 76 ? -6.059 -30.312 -11.594 1 98.56 76 LEU B CA 1
ATOM 2686 C C . LEU B 1 76 ? -6.125 -31.391 -12.672 1 98.56 76 LEU B C 1
ATOM 2688 O O . LEU B 1 76 ? -5.141 -32.094 -12.914 1 98.56 76 LEU B O 1
ATOM 2692 N N . ARG B 1 77 ? -7.242 -31.516 -13.312 1 98.25 77 ARG B N 1
ATOM 2693 C CA . ARG B 1 77 ? -7.359 -32.469 -14.422 1 98.25 77 ARG B CA 1
ATOM 2694 C C . ARG B 1 77 ? -6.355 -32.125 -15.523 1 98.25 77 ARG B C 1
ATOM 2696 O O . ARG B 1 77 ? -5.691 -33.031 -16.047 1 98.25 77 ARG B O 1
ATOM 2703 N N . VAL B 1 78 ? -6.266 -30.859 -15.836 1 98.19 78 VAL B N 1
ATOM 2704 C CA . VAL B 1 78 ? -5.301 -30.422 -16.844 1 98.19 78 VAL B CA 1
ATOM 2705 C C . VAL B 1 78 ? -3.881 -30.688 -16.344 1 98.19 78 VAL B C 1
ATOM 2707 O O . VAL B 1 78 ? -3.037 -31.188 -17.094 1 98.19 78 VAL B O 1
ATOM 2710 N N . ALA B 1 79 ? -3.648 -30.375 -15.109 1 98.62 79 ALA B N 1
ATOM 2711 C CA . ALA B 1 79 ? -2.322 -30.547 -14.523 1 98.62 79 ALA B CA 1
ATOM 2712 C C . ALA B 1 79 ? -1.892 -32 -14.555 1 98.62 79 ALA B C 1
ATOM 2714 O O . ALA B 1 79 ? -0.76 -32.312 -14.938 1 98.62 79 ALA B O 1
ATOM 2715 N N . ARG B 1 80 ? -2.771 -32.906 -14.195 1 98.62 80 ARG B N 1
ATOM 2716 C CA . ARG B 1 80 ? -2.488 -34.344 -14.188 1 98.62 80 ARG B CA 1
ATOM 2717 C C . ARG B 1 80 ? -2.178 -34.844 -15.586 1 98.62 80 ARG B C 1
ATOM 2719 O O . ARG B 1 80 ? -1.245 -35.656 -15.781 1 98.62 80 ARG B O 1
ATOM 2726 N N . ARG B 1 81 ? -2.945 -34.438 -16.5 1 98.19 81 ARG B N 1
ATOM 2727 C CA . ARG B 1 81 ? -2.721 -34.844 -17.875 1 98.19 81 ARG B CA 1
ATOM 2728 C C . ARG B 1 81 ? -1.34 -34.406 -18.359 1 98.19 81 ARG B C 1
ATOM 2730 O O . ARG B 1 81 ? -0.62 -35.188 -18.984 1 98.19 81 ARG B O 1
ATOM 2737 N N . LYS B 1 82 ? -1.001 -33.156 -18.062 1 97.62 82 LYS B N 1
ATOM 2738 C CA . LYS B 1 82 ? 0.312 -32.656 -18.438 1 97.62 82 LYS B CA 1
ATOM 2739 C C . LYS B 1 82 ? 1.429 -33.469 -17.797 1 97.62 82 LYS B C 1
ATOM 2741 O O . LYS B 1 82 ? 2.404 -33.812 -18.469 1 97.62 82 LYS B O 1
ATOM 2746 N N . ALA B 1 83 ? 1.276 -33.719 -16.547 1 98.31 83 ALA B N 1
ATOM 2747 C CA . ALA B 1 83 ? 2.281 -34.531 -15.844 1 98.31 83 ALA B CA 1
ATOM 2748 C C . ALA B 1 83 ? 2.432 -35.906 -16.469 1 98.31 83 ALA B C 1
ATOM 2750 O O . ALA B 1 83 ? 3.549 -36.375 -16.688 1 98.31 83 ALA B O 1
ATOM 2751 N N . GLN B 1 84 ? 1.314 -36.5 -16.781 1 97.94 84 GLN B N 1
ATOM 2752 C CA . GLN B 1 84 ? 1.307 -37.812 -17.406 1 97.94 84 GLN B CA 1
ATOM 2753 C C . GLN B 1 84 ? 1.99 -37.812 -18.766 1 97.94 84 GLN B C 1
ATOM 2755 O O . GLN B 1 84 ? 2.801 -38.688 -19.078 1 97.94 84 GLN B O 1
ATOM 2760 N N . GLU B 1 85 ? 1.662 -36.844 -19.5 1 97.69 85 GLU B N 1
ATOM 2761 C CA . GLU B 1 85 ? 2.229 -36.719 -20.844 1 97.69 85 GLU B CA 1
ATOM 2762 C C . GLU B 1 85 ? 3.746 -36.562 -20.797 1 97.69 85 GLU B C 1
ATOM 2764 O O . GLU B 1 85 ? 4.453 -37.031 -21.688 1 97.69 85 GLU B O 1
ATOM 2769 N N . LEU B 1 86 ? 4.219 -35.969 -19.75 1 97.25 86 LEU B N 1
ATOM 2770 C CA . LEU B 1 86 ? 5.645 -35.688 -19.625 1 97.25 86 LEU B CA 1
ATOM 2771 C C . LEU B 1 86 ? 6.344 -36.781 -18.828 1 97.25 86 LEU B C 1
ATOM 2773 O O . LEU B 1 86 ? 7.559 -36.719 -18.609 1 97.25 86 LEU B O 1
ATOM 2777 N N . GLY B 1 87 ? 5.57 -37.781 -18.344 1 97.75 87 GLY B N 1
ATOM 2778 C CA . GLY B 1 87 ? 6.121 -38.875 -17.578 1 97.75 87 GLY B CA 1
ATOM 2779 C C . GLY B 1 87 ? 6.578 -38.469 -16.188 1 97.75 87 GLY B C 1
ATOM 2780 O O . GLY B 1 87 ? 7.535 -39.031 -15.648 1 97.75 87 GLY B O 1
ATOM 2781 N N . LEU B 1 88 ? 5.996 -37.438 -15.672 1 98.06 88 LEU B N 1
ATOM 2782 C CA . LEU B 1 88 ? 6.355 -36.938 -14.352 1 98.06 88 LEU B CA 1
ATOM 2783 C C . LEU B 1 88 ? 5.422 -37.5 -13.281 1 98.06 88 LEU B C 1
ATOM 2785 O O . LEU B 1 88 ? 4.219 -37.656 -13.516 1 98.06 88 LEU B O 1
ATOM 2789 N N . ASN B 1 89 ? 6.008 -37.906 -12.195 1 97.25 89 ASN B N 1
ATOM 2790 C CA . ASN B 1 89 ? 5.223 -38.344 -11.055 1 97.25 89 ASN B CA 1
ATOM 2791 C C . ASN B 1 89 ? 4.949 -37.188 -10.078 1 97.25 89 ASN B C 1
ATOM 2793 O O . ASN B 1 89 ? 5.762 -36.938 -9.195 1 97.25 89 ASN B O 1
ATOM 2797 N N . ILE B 1 90 ? 3.873 -36.562 -10.18 1 98.62 90 ILE B N 1
ATOM 2798 C CA . ILE B 1 90 ? 3.465 -35.469 -9.344 1 98.62 90 ILE B CA 1
ATOM 2799 C C . ILE B 1 90 ? 2.139 -35.781 -8.656 1 98.62 90 ILE B C 1
ATOM 2801 O O . ILE B 1 90 ? 1.198 -36.25 -9.305 1 98.62 90 ILE B O 1
ATOM 2805 N N . GLU B 1 91 ? 2.096 -35.625 -7.395 1 98.56 91 GLU B N 1
ATOM 2806 C CA . GLU B 1 91 ? 0.831 -35.75 -6.676 1 98.56 91 GLU B CA 1
ATOM 2807 C C . GLU B 1 91 ? 0.046 -34.438 -6.727 1 98.56 91 GLU B C 1
ATOM 2809 O O . GLU B 1 91 ? 0.584 -33.375 -6.422 1 98.56 91 GLU B O 1
ATOM 2814 N N . PHE B 1 92 ? -1.186 -34.531 -7.156 1 98.69 92 PHE B N 1
ATOM 2815 C CA . PHE B 1 92 ? -2.082 -33.375 -7.172 1 98.69 92 PHE B CA 1
ATOM 2816 C C . PHE B 1 92 ? -3.238 -33.562 -6.199 1 98.69 92 PHE B C 1
ATOM 2818 O O . PHE B 1 92 ? -3.924 -34.594 -6.246 1 98.69 92 PHE B O 1
ATOM 2825 N N . ILE B 1 93 ? -3.473 -32.625 -5.367 1 98.5 93 ILE B N 1
ATOM 2826 C CA . ILE B 1 93 ? -4.48 -32.719 -4.316 1 98.5 93 ILE B CA 1
ATOM 2827 C C . ILE B 1 93 ? -5.531 -31.625 -4.504 1 98.5 93 ILE B C 1
ATOM 2829 O O . ILE B 1 93 ? -5.191 -30.453 -4.652 1 98.5 93 ILE B O 1
ATOM 2833 N N . HIS B 1 94 ? -6.809 -32.031 -4.543 1 98.12 94 HIS B N 1
ATOM 2834 C CA . HIS B 1 94 ? -7.91 -31.078 -4.496 1 98.12 94 HIS B CA 1
ATOM 2835 C C . HIS B 1 94 ? -8.148 -30.594 -3.074 1 98.12 94 HIS B C 1
ATOM 2837 O O . HIS B 1 94 ? -8.508 -31.375 -2.191 1 98.12 94 HIS B O 1
ATOM 2843 N N . GLY B 1 95 ? -7.887 -29.281 -2.865 1 97.19 95 GLY B N 1
ATOM 2844 C CA . GLY B 1 95 ? -8.047 -28.766 -1.513 1 97.19 95 GLY B CA 1
ATOM 2845 C C . GLY B 1 95 ? -7.926 -27.266 -1.425 1 97.19 95 GLY B C 1
ATOM 2846 O O . GLY B 1 95 ? -7.727 -26.594 -2.439 1 97.19 95 GLY B O 1
ATOM 2847 N N . ASP B 1 96 ? -8.172 -26.781 -0.212 1 97.81 96 ASP B N 1
ATOM 2848 C CA . ASP B 1 96 ? -8.086 -25.359 0.123 1 97.81 96 ASP B CA 1
ATOM 2849 C C . ASP B 1 96 ? -6.75 -25.031 0.782 1 97.81 96 ASP B C 1
ATOM 2851 O O . ASP B 1 96 ? -6.398 -25.609 1.812 1 97.81 96 ASP B O 1
ATOM 2855 N N . ALA B 1 97 ? -6.008 -24.109 0.163 1 97.56 97 ALA B N 1
ATOM 2856 C CA . ALA B 1 97 ? -4.699 -23.719 0.678 1 97.56 97 ALA B CA 1
ATOM 2857 C C . ALA B 1 97 ? -4.812 -23.188 2.102 1 97.56 97 ALA B C 1
ATOM 2859 O O . ALA B 1 97 ? -3.832 -23.188 2.852 1 97.56 97 ALA B O 1
ATOM 2860 N N . LEU B 1 98 ? -5.992 -22.672 2.506 1 97.25 98 LEU B N 1
ATOM 2861 C CA . LEU B 1 98 ? -6.199 -22.062 3.816 1 97.25 98 LEU B CA 1
ATOM 2862 C C . LEU B 1 98 ? -6.41 -23.141 4.883 1 97.25 98 LEU B C 1
ATOM 2864 O O . LEU B 1 98 ? -6.387 -22.844 6.078 1 97.25 98 LEU B O 1
ATOM 2868 N N . ASP B 1 99 ? -6.633 -24.344 4.375 1 93.56 99 ASP B N 1
ATOM 2869 C CA . ASP B 1 99 ? -6.918 -25.438 5.293 1 93.56 99 ASP B CA 1
ATOM 2870 C C . ASP B 1 99 ? -6.258 -26.734 4.82 1 93.56 99 ASP B C 1
ATOM 2872 O O . ASP B 1 99 ? -6.938 -27.641 4.344 1 93.56 99 ASP B O 1
ATOM 2876 N N . ILE B 1 100 ? -4.988 -26.734 5.023 1 91.94 100 ILE B N 1
ATOM 2877 C CA . ILE B 1 100 ? -4.266 -27.938 4.605 1 91.94 100 ILE B CA 1
ATOM 2878 C C . ILE B 1 100 ? -3.854 -28.75 5.836 1 91.94 100 ILE B C 1
ATOM 2880 O O . ILE B 1 100 ? -3.662 -28.188 6.918 1 91.94 100 ILE B O 1
ATOM 2884 N N . ASN B 1 101 ? -3.734 -30.047 5.602 1 91.5 101 ASN B N 1
ATOM 2885 C CA . ASN B 1 101 ? -3.426 -30.953 6.699 1 91.5 101 ASN B CA 1
ATOM 2886 C C . ASN B 1 101 ? -2.008 -31.516 6.586 1 91.5 101 ASN B C 1
ATOM 2888 O O . ASN B 1 101 ? -1.806 -32.719 6.605 1 91.5 101 ASN B O 1
ATOM 2892 N N . PHE B 1 102 ? -1.041 -30.688 6.395 1 97.19 102 PHE B N 1
ATOM 2893 C CA . PHE B 1 102 ? 0.361 -31.094 6.363 1 97.19 102 PHE B CA 1
ATOM 2894 C C . PHE B 1 102 ? 1.09 -30.609 7.613 1 97.19 102 PHE B C 1
ATOM 2896 O O . PHE B 1 102 ? 0.731 -29.578 8.188 1 97.19 102 PHE B O 1
ATOM 2903 N N . GLU B 1 103 ? 2.037 -31.406 8.031 1 97.88 103 GLU B N 1
ATOM 2904 C CA . GLU B 1 103 ? 2.861 -31.047 9.18 1 97.88 103 GLU B CA 1
ATOM 2905 C C . GLU B 1 103 ? 4.332 -31.359 8.922 1 97.88 103 GLU B C 1
ATOM 2907 O O . GLU B 1 103 ? 4.723 -32.531 8.836 1 97.88 103 GLU B O 1
ATOM 2912 N N . ASN B 1 104 ? 5.094 -30.312 8.805 1 98.12 104 ASN B N 1
ATOM 2913 C CA . ASN B 1 104 ? 6.543 -30.438 8.68 1 98.12 104 ASN B CA 1
ATOM 2914 C C . ASN B 1 104 ? 6.93 -31.406 7.566 1 98.12 104 ASN B C 1
ATOM 2916 O O . ASN B 1 104 ? 7.73 -32.312 7.777 1 98.12 104 ASN B O 1
ATOM 2920 N N . GLU B 1 105 ? 6.395 -31.156 6.477 1 98.62 105 GLU B N 1
ATOM 2921 C CA . GLU B 1 105 ? 6.566 -32.156 5.426 1 98.62 105 GLU B CA 1
ATOM 2922 C C . GLU B 1 105 ? 7.387 -31.609 4.266 1 98.62 105 GLU B C 1
ATOM 2924 O O . GLU B 1 105 ? 8.055 -32.344 3.555 1 98.62 105 GLU B O 1
ATOM 2929 N N . PHE B 1 106 ? 7.441 -30.359 4.121 1 98.94 106 PHE B N 1
ATOM 2930 C CA . PHE B 1 106 ? 7.984 -29.797 2.885 1 98.94 106 PHE B CA 1
ATOM 2931 C C . PHE B 1 106 ? 9.18 -28.891 3.174 1 98.94 106 PHE B C 1
ATOM 2933 O O . PHE B 1 106 ? 9.195 -28.188 4.184 1 98.94 106 PHE B O 1
ATOM 2940 N N . ASP B 1 107 ? 10.125 -28.906 2.291 1 98.94 107 ASP B N 1
ATOM 2941 C CA . ASP B 1 107 ? 11.281 -28.031 2.369 1 98.94 107 ASP B CA 1
ATOM 2942 C C . ASP B 1 107 ? 10.938 -26.641 1.843 1 98.94 107 ASP B C 1
ATOM 2944 O O . ASP B 1 107 ? 11.602 -25.656 2.195 1 98.94 107 ASP B O 1
ATOM 2948 N N . ALA B 1 108 ? 9.969 -26.594 0.959 1 98.94 108 ALA B N 1
ATOM 2949 C CA . ALA B 1 108 ? 9.5 -25.328 0.412 1 98.94 108 ALA B CA 1
ATOM 2950 C C . ALA B 1 108 ? 8.008 -25.375 0.094 1 98.94 108 ALA B C 1
ATOM 2952 O O . ALA B 1 108 ? 7.477 -26.438 -0.228 1 98.94 108 ALA B O 1
ATOM 2953 N N . VAL B 1 109 ? 7.379 -24.281 0.282 1 98.94 109 VAL B N 1
ATOM 2954 C CA . VAL B 1 109 ? 6.023 -24.047 -0.197 1 98.94 109 VAL B CA 1
ATOM 2955 C C . VAL B 1 109 ? 6.02 -22.875 -1.175 1 98.94 109 VAL B C 1
ATOM 2957 O O . VAL B 1 109 ? 6.664 -21.844 -0.931 1 98.94 109 VAL B O 1
ATOM 2960 N N . THR B 1 110 ? 5.41 -23.062 -2.318 1 98.94 110 THR B N 1
ATOM 2961 C CA . THR B 1 110 ? 5.359 -22 -3.324 1 98.94 110 THR B CA 1
ATOM 2962 C C . THR B 1 110 ? 3.914 -21.641 -3.652 1 98.94 110 THR B C 1
ATOM 2964 O O . THR B 1 110 ? 3.002 -22.438 -3.436 1 98.94 110 THR B O 1
ATOM 2967 N N . MET B 1 111 ? 3.664 -20.469 -4.039 1 98.81 111 MET B N 1
ATOM 2968 C CA . MET B 1 111 ? 2.41 -19.938 -4.562 1 98.81 111 MET B CA 1
ATOM 2969 C C . MET B 1 111 ? 2.674 -18.906 -5.645 1 98.81 111 MET B C 1
ATOM 2971 O O . MET B 1 111 ? 3.131 -17.797 -5.348 1 98.81 111 MET B O 1
ATOM 2975 N N . PHE B 1 112 ? 2.348 -19.234 -6.891 1 98.12 112 PHE B N 1
ATOM 2976 C CA . PHE B 1 112 ? 2.773 -18.438 -8.031 1 98.12 112 PHE B CA 1
ATOM 2977 C C . PHE B 1 112 ? 1.576 -17.781 -8.711 1 98.12 112 PHE B C 1
ATOM 2979 O O . PHE B 1 112 ? 0.438 -17.953 -8.266 1 98.12 112 PHE B O 1
ATOM 2986 N N . PHE B 1 113 ? 1.851 -16.922 -9.719 1 96 113 PHE B N 1
ATOM 2987 C CA . PHE B 1 113 ? 0.878 -16.281 -10.602 1 96 113 PHE B CA 1
ATOM 2988 C C . PHE B 1 113 ? -0.041 -15.352 -9.812 1 96 113 PHE B C 1
ATOM 2990 O O . PHE B 1 113 ? -1.246 -15.305 -10.07 1 96 113 PHE B O 1
ATOM 2997 N N . SER B 1 114 ? 0.502 -14.734 -8.812 1 96.62 114 SER B N 1
ATOM 2998 C CA . SER B 1 114 ? -0.175 -13.695 -8.039 1 96.62 114 SER B CA 1
ATOM 2999 C C . SER B 1 114 ? -1.375 -14.266 -7.289 1 96.62 114 SER B C 1
ATOM 3001 O O . SER B 1 114 ? -2.316 -13.531 -6.973 1 96.62 114 SER B O 1
ATOM 3003 N N . SER B 1 115 ? -1.337 -15.57 -7.035 1 97.75 115 SER B N 1
ATOM 3004 C CA . SER B 1 115 ? -2.48 -16.203 -6.395 1 97.75 115 SER B CA 1
ATOM 3005 C C . SER B 1 115 ? -2.723 -15.633 -5 1 97.75 115 SER B C 1
ATOM 3007 O O . SER B 1 115 ? -3.859 -15.609 -4.523 1 97.75 115 SER B O 1
ATOM 3009 N N . ILE B 1 116 ? -1.686 -15.117 -4.352 1 98.38 116 ILE B N 1
ATOM 3010 C CA . ILE B 1 116 ? -1.792 -14.594 -2.996 1 98.38 116 ILE B CA 1
ATOM 3011 C C . ILE B 1 116 ? -2.75 -13.406 -2.975 1 98.38 116 ILE B C 1
ATOM 3013 O O . ILE B 1 116 ? -3.318 -13.078 -1.932 1 98.38 116 ILE B O 1
ATOM 3017 N N . MET B 1 117 ? -2.982 -12.773 -4.105 1 97.31 117 MET B N 1
ATOM 3018 C CA . MET B 1 117 ? -3.828 -11.586 -4.184 1 97.31 117 MET B CA 1
ATOM 3019 C C . MET B 1 117 ? -5.301 -11.953 -4.055 1 97.31 117 MET B C 1
ATOM 3021 O O . MET B 1 117 ? -6.152 -11.086 -3.863 1 97.31 117 MET B O 1
ATOM 3025 N N . TYR B 1 118 ? -5.621 -13.25 -4.16 1 96.94 118 TYR B N 1
ATOM 3026 C CA . TYR B 1 118 ? -7.004 -13.68 -3.988 1 96.94 118 TYR B CA 1
ATOM 3027 C C . TYR B 1 118 ? -7.395 -13.68 -2.516 1 96.94 118 TYR B C 1
ATOM 3029 O O . TYR B 1 118 ? -8.578 -13.758 -2.184 1 96.94 118 TYR B O 1
ATOM 3037 N N . PHE B 1 119 ? -6.414 -13.633 -1.667 1 97.94 119 PHE B N 1
ATOM 3038 C CA . PHE B 1 119 ? -6.656 -13.719 -0.232 1 97.94 119 PHE B CA 1
ATOM 3039 C C . PHE B 1 119 ? -6.715 -12.328 0.389 1 97.94 119 PHE B C 1
ATOM 3041 O O . PHE B 1 119 ? -5.812 -11.508 0.183 1 97.94 119 PHE B O 1
ATOM 3048 N N . ASP B 1 120 ? -7.773 -12.031 1.103 1 97.62 120 ASP B N 1
ATOM 3049 C CA . ASP B 1 120 ? -7.785 -10.797 1.875 1 97.62 120 ASP B CA 1
ATOM 3050 C C . ASP B 1 120 ? -6.906 -10.914 3.117 1 97.62 120 ASP B C 1
ATOM 3052 O O . ASP B 1 120 ? -6.254 -11.938 3.326 1 97.62 120 ASP B O 1
ATOM 3056 N N . GLU B 1 121 ? -6.867 -9.93 3.871 1 97.56 121 GLU B N 1
ATOM 3057 C CA . GLU B 1 121 ? -5.938 -9.875 4.996 1 97.56 121 GLU B CA 1
ATOM 3058 C C . GLU B 1 121 ? -6.137 -11.07 5.93 1 97.56 121 GLU B C 1
ATOM 3060 O O . GLU B 1 121 ? -5.168 -11.727 6.324 1 97.56 121 GLU B O 1
ATOM 3065 N N . ASN B 1 122 ? -7.395 -11.328 6.328 1 97.44 122 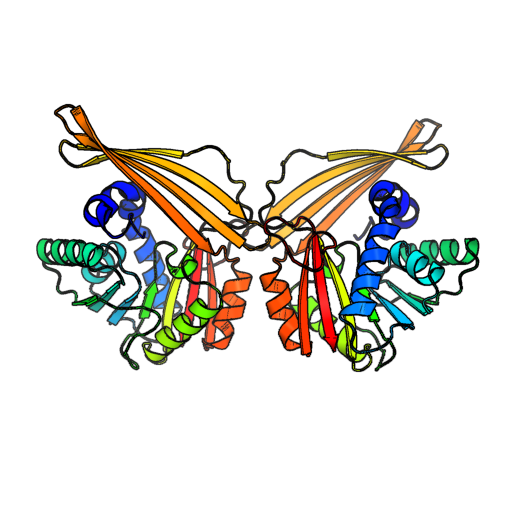ASN B N 1
ATOM 3066 C CA . ASN B 1 122 ? -7.664 -12.461 7.215 1 97.44 122 ASN B CA 1
ATOM 3067 C C . ASN B 1 122 ? -7.262 -13.781 6.574 1 97.44 122 ASN B C 1
ATOM 3069 O O . ASN B 1 122 ? -6.672 -14.641 7.234 1 97.44 122 ASN B O 1
ATOM 3073 N N . ALA B 1 123 ? -7.547 -13.938 5.316 1 98.31 123 ALA B N 1
ATOM 3074 C CA . ALA B 1 123 ? -7.207 -15.164 4.602 1 98.31 123 ALA B CA 1
ATOM 3075 C C . ALA B 1 123 ? -5.695 -15.328 4.48 1 98.31 123 ALA B C 1
ATOM 3077 O O . ALA B 1 123 ? -5.184 -16.453 4.508 1 98.31 123 ALA B O 1
ATOM 3078 N N . ILE B 1 124 ? -4.977 -14.25 4.332 1 98.44 124 ILE B N 1
ATOM 3079 C CA . ILE B 1 124 ? -3.523 -14.32 4.254 1 98.44 124 ILE B CA 1
ATOM 3080 C C . ILE B 1 124 ? -2.961 -14.852 5.57 1 98.44 124 ILE B C 1
ATOM 3082 O O . ILE B 1 124 ? -2.033 -15.664 5.57 1 98.44 124 ILE B O 1
ATOM 3086 N N . LYS B 1 125 ? -3.5 -14.406 6.676 1 97.88 125 LYS B N 1
ATOM 3087 C CA . LYS B 1 125 ? -3.07 -14.914 7.977 1 97.88 125 LYS B CA 1
ATOM 3088 C C . LYS B 1 125 ? -3.307 -16.422 8.086 1 97.88 125 LYS B C 1
ATOM 3090 O O . LYS B 1 125 ? -2.438 -17.156 8.555 1 97.88 125 LYS B O 1
ATOM 3095 N N . GLN B 1 126 ? -4.477 -16.844 7.609 1 98.25 126 GLN B N 1
ATOM 3096 C CA . GLN B 1 126 ? -4.77 -18.266 7.594 1 98.25 126 GLN B CA 1
ATOM 3097 C C . GLN B 1 126 ? -3.803 -19.016 6.68 1 98.25 126 GLN B C 1
ATOM 3099 O O . GLN B 1 126 ? -3.336 -20.109 7.023 1 98.25 126 GLN B O 1
ATOM 3104 N N . LEU B 1 127 ? -3.527 -18.422 5.566 1 98.69 127 LEU B N 1
ATOM 3105 C CA . LEU B 1 127 ? -2.584 -19.016 4.629 1 98.69 127 LEU B CA 1
ATOM 3106 C C . LEU B 1 127 ? -1.214 -19.203 5.273 1 98.69 127 LEU B C 1
ATOM 3108 O O . LEU B 1 127 ? -0.619 -20.281 5.188 1 98.69 127 LEU B O 1
ATOM 3112 N N . PHE B 1 128 ? -0.734 -18.156 5.918 1 98.69 128 PHE B N 1
ATOM 3113 C CA . PHE B 1 128 ? 0.586 -18.219 6.531 1 98.69 128 PHE B CA 1
ATOM 3114 C C . PHE B 1 128 ? 0.621 -19.266 7.633 1 98.69 128 PHE B C 1
ATOM 3116 O O . PHE B 1 128 ? 1.622 -19.969 7.797 1 98.69 128 PHE B O 1
ATOM 3123 N N . ASN B 1 129 ? -0.463 -19.406 8.344 1 98 129 ASN B N 1
ATOM 3124 C CA . ASN B 1 129 ? -0.547 -20.469 9.344 1 98 129 ASN B CA 1
ATOM 3125 C C . ASN B 1 129 ? -0.427 -21.844 8.711 1 98 129 ASN B C 1
ATOM 3127 O O . ASN B 1 129 ? 0.304 -22.703 9.211 1 98 129 ASN B O 1
ATOM 3131 N N . SER B 1 130 ? -1.155 -22.016 7.641 1 98.25 130 SER B N 1
ATOM 3132 C CA . SER B 1 130 ? -1.103 -23.281 6.922 1 98.25 130 SER B CA 1
ATOM 3133 C C . SER B 1 130 ? 0.3 -23.562 6.387 1 98.25 130 SER B C 1
ATOM 3135 O O . SER B 1 130 ? 0.801 -24.688 6.496 1 98.25 130 SER B O 1
ATOM 3137 N N . VAL B 1 131 ? 0.925 -22.578 5.867 1 98.75 131 VAL B N 1
ATOM 3138 C CA . VAL B 1 131 ? 2.244 -22.703 5.258 1 98.75 131 VAL B CA 1
ATOM 3139 C C . VAL B 1 131 ? 3.277 -23.062 6.32 1 98.75 131 VAL B C 1
ATOM 3141 O O . VAL B 1 131 ? 4.094 -23.969 6.117 1 98.75 131 VAL B O 1
ATOM 3144 N N . ILE B 1 132 ? 3.189 -22.422 7.441 1 98.44 132 ILE B N 1
ATOM 3145 C CA . ILE B 1 132 ? 4.152 -22.641 8.516 1 98.44 132 ILE B CA 1
ATOM 3146 C C . ILE B 1 132 ? 4.023 -24.078 9.023 1 98.44 132 ILE B C 1
ATOM 3148 O O . ILE B 1 132 ? 5.031 -24.734 9.305 1 98.44 132 ILE B O 1
ATOM 3152 N N . LYS B 1 133 ? 2.824 -24.547 9.133 1 98 133 LYS B N 1
ATOM 3153 C CA . LYS B 1 133 ? 2.59 -25.906 9.586 1 98 133 LYS B CA 1
ATOM 3154 C C . LYS B 1 133 ? 3.148 -26.922 8.594 1 98 133 LYS B C 1
ATOM 3156 O O . LYS B 1 133 ? 3.688 -27.953 8.992 1 98 133 LYS B O 1
ATOM 3161 N N . ALA B 1 134 ? 3.061 -26.609 7.383 1 98.75 134 ALA B N 1
ATOM 3162 C CA . ALA B 1 134 ? 3.465 -27.531 6.32 1 98.75 134 ALA B CA 1
ATOM 3163 C C . ALA B 1 134 ? 4.984 -27.562 6.168 1 98.75 134 ALA B C 1
ATOM 3165 O O . ALA B 1 134 ? 5.559 -28.578 5.785 1 98.75 134 ALA B O 1
ATOM 3166 N N . LEU B 1 135 ? 5.629 -26.469 6.449 1 98.81 135 LEU B N 1
ATOM 3167 C CA . LEU B 1 135 ? 7.062 -26.312 6.23 1 98.81 135 LEU B CA 1
ATOM 3168 C C . LEU B 1 135 ? 7.855 -27.031 7.32 1 98.81 135 LEU B C 1
ATOM 3170 O O . LEU B 1 135 ? 7.492 -26.984 8.5 1 98.81 135 LEU B O 1
ATOM 3174 N N . LYS B 1 136 ? 8.914 -27.656 6.895 1 98.81 136 LYS B N 1
ATOM 3175 C CA . LYS B 1 136 ? 9.945 -28.062 7.844 1 98.81 136 LYS B CA 1
ATOM 3176 C C . LYS B 1 136 ? 10.688 -26.859 8.398 1 98.81 136 LYS B C 1
ATOM 3178 O O . LYS B 1 136 ? 10.766 -25.812 7.75 1 98.81 136 LYS B O 1
ATOM 3183 N N . PRO B 1 137 ? 11.281 -27.047 9.633 1 98.38 137 PRO B N 1
ATOM 3184 C CA . PRO B 1 137 ? 12.148 -25.969 10.109 1 98.38 137 PRO B CA 1
ATOM 3185 C C . PRO B 1 137 ? 13.25 -25.609 9.109 1 98.38 137 PRO B C 1
ATOM 3187 O O . PRO B 1 137 ? 13.891 -26.5 8.555 1 98.38 137 PRO B O 1
ATOM 3190 N N . GLY B 1 138 ? 13.398 -24.359 8.906 1 98.62 138 GLY B N 1
ATOM 3191 C CA . GLY B 1 138 ? 14.406 -23.922 7.949 1 98.62 138 GLY B CA 1
ATOM 3192 C C . GLY B 1 138 ? 13.891 -23.891 6.523 1 98.62 138 GLY B C 1
ATOM 3193 O O . GLY B 1 138 ? 14.578 -23.422 5.621 1 98.62 138 GLY B O 1
ATOM 3194 N N . GLY B 1 139 ? 12.625 -24.391 6.336 1 98.88 139 GLY B N 1
ATOM 3195 C CA . GLY B 1 139 ? 12.016 -24.344 5.012 1 98.88 139 GLY B CA 1
ATOM 3196 C C . GLY B 1 139 ? 11.617 -22.938 4.586 1 98.88 139 GLY B C 1
ATOM 3197 O O . GLY B 1 139 ? 11.664 -22.016 5.391 1 98.88 139 GLY B O 1
ATOM 3198 N N . VAL B 1 140 ? 11.25 -22.766 3.275 1 98.94 140 VAL B N 1
ATOM 3199 C CA . VAL B 1 140 ? 11.016 -21.422 2.746 1 98.94 140 VAL B CA 1
ATOM 3200 C C . VAL B 1 140 ? 9.664 -21.375 2.031 1 98.94 140 VAL B C 1
ATOM 3202 O O . VAL B 1 140 ? 9.266 -22.359 1.386 1 98.94 140 VAL B O 1
ATOM 3205 N N . PHE B 1 141 ? 8.969 -20.312 2.303 1 98.94 141 PHE B N 1
ATOM 3206 C CA . PHE B 1 141 ? 7.777 -19.984 1.532 1 98.94 141 PHE B CA 1
ATOM 3207 C C . PHE B 1 141 ? 8.102 -18.938 0.471 1 98.94 141 PHE B C 1
ATOM 3209 O O . PHE B 1 141 ? 8.719 -17.906 0.768 1 98.94 141 PHE B O 1
ATOM 3216 N N . VAL B 1 142 ? 7.719 -19.172 -0.808 1 98.94 142 VAL B N 1
ATOM 3217 C CA . VAL B 1 142 ? 7.938 -18.25 -1.914 1 98.94 142 VAL B CA 1
ATOM 3218 C C . VAL B 1 142 ? 6.613 -17.969 -2.617 1 98.94 142 VAL B C 1
ATOM 3220 O O . VAL B 1 142 ? 5.949 -18.891 -3.1 1 98.94 142 VAL B O 1
ATOM 3223 N N . ALA B 1 143 ? 6.23 -16.734 -2.668 1 98.88 143 ALA B N 1
ATOM 3224 C CA . ALA B 1 143 ? 5.027 -16.312 -3.375 1 98.88 143 ALA B CA 1
ATOM 3225 C C . ALA B 1 143 ? 5.285 -15.031 -4.172 1 98.88 143 ALA B C 1
ATOM 3227 O O . ALA B 1 143 ? 5.996 -14.133 -3.711 1 98.88 143 ALA B O 1
ATOM 3228 N N . ASP B 1 144 ? 4.699 -14.93 -5.336 1 98.44 144 ASP B N 1
ATOM 3229 C CA . ASP B 1 144 ? 4.863 -13.719 -6.137 1 98.44 144 ASP B CA 1
ATOM 3230 C C . ASP B 1 144 ? 3.525 -13 -6.328 1 98.44 144 ASP B C 1
ATOM 3232 O O . ASP B 1 144 ? 2.463 -13.609 -6.188 1 98.44 144 ASP B O 1
ATOM 3236 N N . TRP B 1 145 ? 3.553 -11.703 -6.57 1 96.75 145 TRP B N 1
ATOM 3237 C CA . TRP B 1 145 ? 2.365 -10.953 -6.961 1 96.75 145 TRP B CA 1
ATOM 3238 C C . TRP B 1 145 ? 2.748 -9.695 -7.73 1 96.75 145 TRP B C 1
ATOM 3240 O O . TRP B 1 145 ? 3.893 -9.234 -7.66 1 96.75 145 TRP B O 1
ATOM 3250 N N . SER B 1 146 ? 1.861 -9.211 -8.547 1 92.94 146 SER B N 1
ATOM 3251 C CA . SER B 1 146 ? 2.088 -8.039 -9.391 1 92.94 146 SER B CA 1
ATOM 3252 C C . SER B 1 146 ? 1.967 -6.746 -8.586 1 92.94 146 SER B C 1
ATOM 3254 O O . SER B 1 146 ? 1.133 -6.648 -7.68 1 92.94 146 SER B O 1
ATOM 3256 N N . ASN B 1 147 ? 2.822 -5.84 -8.93 1 90.38 147 ASN B N 1
ATOM 3257 C CA . ASN B 1 147 ? 2.668 -4.488 -8.406 1 90.38 147 ASN B CA 1
ATOM 3258 C C . ASN B 1 147 ? 1.457 -3.785 -9.008 1 90.38 147 ASN B C 1
ATOM 3260 O O . ASN B 1 147 ? 1.523 -3.287 -10.133 1 90.38 147 ASN B O 1
ATOM 3264 N N . LEU B 1 148 ? 0.459 -3.756 -8.242 1 82.81 148 LEU B N 1
ATOM 3265 C CA . LEU B 1 148 ? -0.751 -3.111 -8.742 1 82.81 148 LEU B CA 1
ATOM 3266 C C . LEU B 1 148 ? -0.933 -1.735 -8.109 1 82.81 148 LEU B C 1
ATOM 3268 O O . LEU B 1 148 ? -1.839 -0.988 -8.484 1 82.81 148 LEU B O 1
ATOM 3272 N N . CYS B 1 149 ? 0.07 -1.637 -7.133 1 74 149 CYS B N 1
ATOM 3273 C CA . CYS B 1 149 ? -0.011 -0.359 -6.434 1 74 149 CYS B CA 1
ATOM 3274 C C . CYS B 1 149 ? 0.812 0.707 -7.145 1 74 149 CYS B C 1
ATOM 3276 O O . CYS B 1 149 ? 1.938 0.445 -7.574 1 74 149 CYS B O 1
ATOM 3278 N N . PHE B 1 150 ? 0.21 1.754 -7.711 1 64.94 150 PHE B N 1
ATOM 3279 C CA . PHE B 1 150 ? 0.87 2.947 -8.227 1 64.94 150 PHE B CA 1
ATOM 3280 C C . PHE B 1 150 ? 1.029 2.865 -9.742 1 64.94 150 PHE B C 1
ATOM 3282 O O . PHE B 1 150 ? 1.536 3.797 -10.367 1 64.94 150 PHE B O 1
ATOM 3289 N N . LEU B 1 151 ? 0.778 1.66 -10.148 1 61.44 151 LEU B N 1
ATOM 3290 C CA . LEU B 1 151 ? 0.946 1.561 -11.594 1 61.44 151 LEU B CA 1
ATOM 3291 C C . LEU B 1 151 ? -0.14 2.346 -12.32 1 61.44 151 LEU B C 1
ATOM 3293 O O . LEU B 1 151 ? -1.289 2.385 -11.875 1 61.44 151 LEU B O 1
ATOM 3297 N N . GLN B 1 152 ? 0.459 3.268 -13.047 1 58.06 152 GLN B N 1
ATOM 3298 C CA . GLN B 1 152 ? -0.429 3.965 -13.969 1 58.06 152 GLN B CA 1
ATOM 3299 C C . GLN B 1 152 ? -1.128 2.984 -14.906 1 58.06 152 GLN B C 1
ATOM 3301 O O . GLN B 1 152 ? -0.471 2.258 -15.656 1 58.06 152 GLN B O 1
ATOM 3306 N N . PHE B 1 153 ? -2.256 2.645 -14.461 1 57.72 153 PHE B N 1
ATOM 3307 C CA . PHE B 1 153 ? -2.9 1.732 -15.398 1 57.72 153 PHE B CA 1
ATOM 3308 C C . PHE B 1 153 ? -3.627 2.506 -16.5 1 57.72 153 PHE B C 1
ATOM 3310 O O . PHE B 1 153 ? -4.266 3.525 -16.219 1 57.72 153 PHE B O 1
ATOM 3317 N N . ASP B 1 154 ? -3.057 2.199 -17.562 1 62.31 154 ASP B N 1
ATOM 3318 C CA . ASP B 1 154 ? -3.885 2.604 -18.703 1 62.31 154 ASP B CA 1
ATOM 3319 C C . ASP B 1 154 ? -5.293 2.025 -18.578 1 62.31 154 ASP B C 1
ATOM 3321 O O . ASP B 1 154 ? -5.461 0.815 -18.406 1 62.31 154 ASP B O 1
ATOM 3325 N N . ARG B 1 155 ? -6.207 2.889 -18.484 1 69.75 155 ARG B N 1
ATOM 3326 C CA . ARG B 1 155 ? -7.602 2.477 -18.391 1 69.75 155 ARG B CA 1
ATOM 3327 C C . ARG B 1 155 ? -8.062 1.804 -19.688 1 69.75 155 ARG B C 1
ATOM 3329 O O . ARG B 1 155 ? -9.141 1.207 -19.719 1 69.75 155 ARG B O 1
ATOM 3336 N N . ALA B 1 156 ? -7.156 1.799 -20.562 1 79.5 156 ALA B N 1
ATOM 3337 C CA . ALA B 1 156 ? -7.574 1.193 -21.828 1 79.5 156 ALA B CA 1
ATOM 3338 C C . ALA B 1 156 ? -7.531 -0.329 -21.734 1 79.5 156 ALA B C 1
ATOM 3340 O O . ALA B 1 156 ? -6.664 -0.896 -21.078 1 79.5 156 ALA B O 1
ATOM 3341 N N . PRO B 1 157 ? -8.477 -0.973 -22.422 1 89.81 157 PRO B N 1
ATOM 3342 C CA . PRO B 1 157 ? -8.453 -2.438 -22.484 1 89.81 157 PRO B CA 1
ATOM 3343 C C . PRO B 1 157 ? -7.23 -2.98 -23.203 1 89.81 157 PRO B C 1
ATOM 3345 O O . PRO B 1 157 ? -6.66 -2.295 -24.062 1 89.81 157 PRO B O 1
ATOM 3348 N N . THR B 1 158 ? -6.773 -4.094 -22.781 1 90.62 158 THR B N 1
ATOM 3349 C CA . THR B 1 158 ? -5.734 -4.84 -23.469 1 90.62 158 THR B CA 1
ATOM 3350 C C . THR B 1 158 ? -6.332 -6.02 -24.234 1 90.62 158 THR B C 1
ATOM 3352 O O . THR B 1 158 ? -7.195 -6.73 -23.719 1 90.62 158 THR B O 1
ATOM 3355 N N . ILE B 1 159 ? -5.938 -6.207 -25.484 1 94.5 159 ILE B N 1
ATOM 3356 C CA . ILE B 1 159 ? -6.426 -7.297 -26.312 1 94.5 159 ILE B CA 1
ATOM 3357 C C . ILE B 1 159 ? -5.246 -8.117 -26.844 1 94.5 159 ILE B C 1
ATOM 3359 O O . ILE B 1 159 ? -4.223 -7.555 -27.25 1 94.5 159 ILE B O 1
ATOM 3363 N N . TRP B 1 160 ? -5.371 -9.461 -26.688 1 94.81 160 TRP B N 1
ATOM 3364 C CA . TRP B 1 160 ? -4.367 -10.312 -27.312 1 94.81 160 TRP B CA 1
ATOM 3365 C C . TRP B 1 160 ? -5.012 -11.562 -27.906 1 94.81 160 TRP B C 1
ATOM 3367 O O . TRP B 1 160 ? -6.133 -11.922 -27.547 1 94.81 160 TRP B O 1
ATOM 3377 N N . GLU B 1 161 ? -4.336 -12.117 -28.922 1 95.75 161 GLU B N 1
ATOM 3378 C CA . GLU B 1 161 ? -4.805 -13.289 -29.656 1 95.75 161 GLU B CA 1
ATOM 3379 C C . GLU B 1 161 ? -3.803 -14.438 -29.562 1 95.75 161 GLU B C 1
ATOM 3381 O O . GLU B 1 161 ? -2.592 -14.219 -29.625 1 95.75 161 GLU B O 1
ATOM 3386 N N . GLU B 1 162 ? -4.371 -15.664 -29.281 1 95.81 162 GLU B N 1
ATOM 3387 C CA . GLU B 1 162 ? -3.564 -16.875 -29.281 1 95.81 162 GLU B CA 1
ATOM 3388 C C . GLU B 1 162 ? -4.227 -17.984 -30.094 1 95.81 162 GLU B C 1
ATOM 3390 O O . GLU B 1 162 ? -5.449 -18 -30.25 1 95.81 162 GLU B O 1
ATOM 3395 N N . LYS B 1 163 ? -3.373 -18.906 -30.625 1 95.5 163 LYS B N 1
ATOM 3396 C CA . LYS B 1 163 ? -3.891 -20.062 -31.344 1 95.5 163 LYS B CA 1
ATOM 3397 C C . LYS B 1 163 ? -3.939 -21.297 -30.453 1 95.5 163 LYS B C 1
ATOM 3399 O O . LYS B 1 163 ? -3.021 -21.531 -29.672 1 95.5 163 LYS B O 1
ATOM 3404 N N . ASN B 1 164 ? -5.008 -22.062 -30.5 1 95.06 164 ASN B N 1
ATOM 3405 C CA . ASN B 1 164 ? -5.195 -23.375 -29.891 1 95.06 164 ASN B CA 1
ATOM 3406 C C . ASN B 1 164 ? -5.621 -24.422 -30.906 1 95.06 164 ASN B C 1
ATOM 3408 O O . ASN B 1 164 ? -6.812 -24.688 -31.078 1 95.06 164 ASN B O 1
ATOM 3412 N N . GLY B 1 165 ? -4.621 -25.094 -31.438 1 94.31 165 GLY B N 1
ATOM 3413 C CA . GLY B 1 165 ? -4.938 -25.875 -32.625 1 94.31 165 GLY B CA 1
ATOM 3414 C C . GLY B 1 165 ? -5.543 -25.062 -33.75 1 94.31 165 GLY B C 1
ATOM 3415 O O . GLY B 1 165 ? -4.957 -24.062 -34.188 1 94.31 165 GLY B O 1
ATOM 3416 N N . ASP B 1 166 ? -6.781 -25.516 -34.094 1 94.88 166 ASP B N 1
ATOM 3417 C CA . ASP B 1 166 ? -7.469 -24.828 -35.188 1 94.88 166 ASP B CA 1
ATOM 3418 C C . ASP B 1 166 ? -8.359 -23.703 -34.656 1 94.88 166 ASP B C 1
ATOM 3420 O O . ASP B 1 166 ? -8.961 -22.953 -35.406 1 94.88 166 ASP B O 1
ATOM 3424 N N . GLU B 1 167 ? -8.281 -23.562 -33.312 1 96.06 167 GLU B N 1
ATOM 3425 C CA . GLU B 1 167 ? -9.086 -22.516 -32.688 1 96.06 167 GLU B CA 1
ATOM 3426 C C . GLU B 1 167 ? -8.266 -21.25 -32.469 1 96.06 167 GLU B C 1
ATOM 3428 O O . GLU B 1 167 ? -7.039 -21.312 -32.375 1 96.06 167 GLU B O 1
ATOM 3433 N N . THR B 1 168 ? -9.023 -20.125 -32.562 1 96.62 168 THR B N 1
ATOM 3434 C CA . THR B 1 168 ? -8.438 -18.844 -32.188 1 96.62 168 THR B CA 1
ATOM 3435 C C . THR B 1 168 ? -9.047 -18.344 -30.875 1 96.62 168 THR B C 1
ATOM 3437 O O . THR B 1 168 ? -10.266 -18.297 -30.734 1 96.62 168 THR B O 1
ATOM 3440 N N . VAL B 1 169 ? -8.156 -18.016 -29.922 1 96.75 169 VAL B N 1
ATOM 3441 C CA . VAL B 1 169 ? -8.617 -17.484 -28.656 1 96.75 169 VAL B CA 1
ATOM 3442 C C . VAL B 1 169 ? -8.305 -16 -28.562 1 96.75 169 VAL B C 1
ATOM 3444 O O . VAL B 1 169 ? -7.141 -15.594 -28.609 1 96.75 169 VAL B O 1
ATOM 3447 N N . ILE B 1 170 ? -9.344 -15.141 -28.453 1 96.75 170 ILE B N 1
ATOM 3448 C CA . ILE B 1 170 ? -9.203 -13.695 -28.312 1 96.75 170 ILE B CA 1
ATOM 3449 C C . ILE B 1 170 ? -9.594 -13.273 -26.891 1 96.75 170 ILE B C 1
ATOM 3451 O O . ILE B 1 170 ? -10.719 -13.531 -26.453 1 96.75 170 ILE B O 1
ATOM 3455 N N . THR B 1 171 ? -8.672 -12.633 -26.219 1 96.38 171 THR B N 1
ATOM 3456 C CA . THR B 1 171 ? -8.914 -12.18 -24.859 1 96.38 171 THR B CA 1
ATOM 3457 C C . THR B 1 171 ? -8.867 -10.656 -24.766 1 96.38 171 THR B C 1
ATOM 3459 O O . THR B 1 171 ? -7.91 -10.039 -25.234 1 96.38 171 THR B O 1
ATOM 3462 N N . THR B 1 172 ? -9.93 -10.094 -24.312 1 95.81 172 THR B N 1
ATOM 3463 C CA . THR B 1 172 ? -9.992 -8.672 -23.984 1 95.81 172 THR B CA 1
ATOM 3464 C C . THR B 1 172 ? -10.047 -8.469 -22.469 1 95.81 172 THR B C 1
ATOM 3466 O O . THR B 1 172 ? -10.914 -9.023 -21.797 1 95.81 172 THR B O 1
ATOM 3469 N N . SER B 1 173 ? -9.094 -7.711 -22 1 93.38 173 SER B N 1
ATOM 3470 C CA . SER B 1 173 ? -9.055 -7.477 -20.562 1 93.38 173 SER B CA 1
ATOM 3471 C C . SER B 1 173 ? -9.18 -5.988 -20.234 1 93.38 173 SER B C 1
ATOM 3473 O O . SER B 1 173 ? -8.648 -5.145 -20.953 1 93.38 173 SER B O 1
ATOM 3475 N N . TRP B 1 174 ? -9.961 -5.66 -19.188 1 90.81 174 TRP B N 1
ATOM 3476 C CA . TRP B 1 174 ? -10.023 -4.312 -18.625 1 90.81 174 TRP B CA 1
ATOM 3477 C C . TRP B 1 174 ? -10.102 -4.363 -17.109 1 90.81 174 TRP B C 1
ATOM 3479 O O . TRP B 1 174 ? -10.328 -5.426 -16.516 1 90.81 174 TRP B O 1
ATOM 3489 N N . LYS B 1 175 ? -9.68 -3.27 -16.562 1 88.94 175 LYS B N 1
ATOM 3490 C CA . LYS B 1 175 ? -9.516 -3.301 -15.109 1 88.94 175 LYS B CA 1
ATOM 3491 C C . LYS B 1 175 ? -10.102 -2.051 -14.461 1 88.94 175 LYS B C 1
ATOM 3493 O O . LYS B 1 175 ? -10.203 -1.003 -15.102 1 88.94 175 LYS B O 1
ATOM 3498 N N . GLU B 1 176 ? -10.625 -2.262 -13.273 1 87.12 176 GLU B N 1
ATOM 3499 C CA . GLU B 1 176 ? -11.07 -1.195 -12.375 1 87.12 176 GLU B CA 1
ATOM 3500 C C . GLU B 1 176 ? -10.438 -1.339 -10.992 1 87.12 176 GLU B C 1
ATOM 3502 O O . GLU B 1 176 ? -10.289 -2.453 -10.484 1 87.12 176 GLU B O 1
ATOM 3507 N N . ILE B 1 177 ? -10.086 -0.189 -10.5 1 86.44 177 ILE B N 1
ATOM 3508 C CA . ILE B 1 177 ? -9.398 -0.241 -9.211 1 86.44 177 ILE B CA 1
ATOM 3509 C C . ILE B 1 177 ? -10.148 0.616 -8.195 1 86.44 177 ILE B C 1
ATOM 3511 O O . ILE B 1 177 ? -10.547 1.74 -8.5 1 86.44 177 ILE B O 1
ATOM 3515 N N . GLU B 1 178 ? -10.469 -0.05 -7.078 1 89.38 178 GLU B N 1
ATOM 3516 C CA . GLU B 1 178 ? -10.812 0.695 -5.871 1 89.38 178 GLU B CA 1
ATOM 3517 C C . GLU B 1 178 ? -9.57 1.021 -5.051 1 89.38 178 GLU B C 1
ATOM 3519 O O . GLU B 1 178 ? -9.07 0.171 -4.309 1 89.38 178 GLU B O 1
ATOM 3524 N N . ASN B 1 179 ? -9.141 2.246 -5.168 1 86.06 179 ASN B N 1
ATOM 3525 C CA . ASN B 1 179 ? -7.793 2.584 -4.723 1 86.06 179 ASN B CA 1
ATOM 3526 C C . ASN B 1 179 ? -7.684 2.578 -3.201 1 86.06 179 ASN B C 1
ATOM 3528 O O . ASN B 1 179 ? -6.758 1.987 -2.643 1 86.06 179 ASN B O 1
ATOM 3532 N N . ALA B 1 180 ? -8.664 3.172 -2.541 1 90.06 180 ALA B N 1
ATOM 3533 C CA . ALA B 1 180 ? -8.578 3.307 -1.088 1 90.06 180 ALA B CA 1
ATOM 3534 C C . ALA B 1 180 ? -8.797 1.961 -0.4 1 90.06 180 ALA B C 1
ATOM 3536 O O . ALA B 1 180 ? -8.133 1.647 0.589 1 90.06 180 ALA B O 1
ATOM 3537 N N . THR B 1 181 ? -9.648 1.144 -0.961 1 91.38 181 THR B N 1
ATOM 3538 C CA . THR B 1 181 ? -9.945 -0.147 -0.351 1 91.38 181 THR B CA 1
ATOM 3539 C C . THR B 1 181 ? -9.062 -1.242 -0.941 1 91.38 181 THR B C 1
ATOM 3541 O O . THR B 1 181 ? -9.133 -2.398 -0.521 1 91.38 181 THR B O 1
ATOM 3544 N N . GLN B 1 182 ? -8.242 -0.874 -1.922 1 91.81 182 GLN B N 1
ATOM 3545 C CA . GLN B 1 182 ? -7.211 -1.728 -2.498 1 91.81 182 GLN B CA 1
ATOM 3546 C C . GLN B 1 182 ? -7.816 -2.998 -3.09 1 91.81 182 GLN B C 1
ATOM 3548 O O . GLN B 1 182 ? -7.332 -4.102 -2.83 1 91.81 182 GLN B O 1
ATOM 3553 N N . ARG B 1 183 ? -8.953 -2.811 -3.832 1 93.88 183 ARG B N 1
ATOM 3554 C CA . ARG B 1 183 ? -9.586 -3.887 -4.586 1 93.88 183 ARG B CA 1
ATOM 3555 C C . ARG B 1 183 ? -9.383 -3.703 -6.082 1 93.88 183 ARG B C 1
ATOM 3557 O O . ARG B 1 183 ? -9.469 -2.584 -6.594 1 93.88 183 ARG B O 1
ATOM 3564 N N . PHE B 1 184 ? -9 -4.754 -6.66 1 90.5 184 PHE B N 1
ATOM 3565 C CA . PHE B 1 184 ? -8.719 -4.766 -8.086 1 90.5 184 PHE B CA 1
ATOM 3566 C C . PHE B 1 184 ? -9.695 -5.672 -8.828 1 90.5 184 PHE B C 1
ATOM 3568 O O . PHE B 1 184 ? -9.695 -6.887 -8.625 1 90.5 184 PHE B O 1
ATOM 3575 N N . HIS B 1 185 ? -10.539 -5.027 -9.656 1 92 185 HIS B N 1
ATOM 3576 C CA . HIS B 1 185 ? -11.5 -5.762 -10.477 1 92 185 HIS B CA 1
ATOM 3577 C C . HIS B 1 185 ? -10.922 -6.059 -11.859 1 92 185 HIS B C 1
ATOM 3579 O O . HIS B 1 185 ? -10.805 -5.156 -12.688 1 92 185 HIS B O 1
ATOM 3585 N N . LEU B 1 186 ? -10.555 -7.297 -12.047 1 90.81 186 LEU B N 1
ATOM 3586 C CA . LEU B 1 186 ? -10.047 -7.766 -13.328 1 90.81 186 LEU B CA 1
ATOM 3587 C C . LEU B 1 186 ? -11.148 -8.438 -14.141 1 90.81 186 LEU B C 1
ATOM 3589 O O . LEU B 1 186 ? -11.719 -9.445 -13.703 1 90.81 186 LEU B O 1
ATOM 3593 N N . LYS B 1 187 ? -11.406 -7.871 -15.297 1 92.62 187 LYS B N 1
ATOM 3594 C CA . LYS B 1 187 ? -12.445 -8.398 -16.172 1 92.62 187 LYS B CA 1
ATOM 3595 C C . LYS B 1 187 ? -11.867 -8.875 -17.5 1 92.62 187 LYS B C 1
ATOM 3597 O O . LYS B 1 187 ? -10.953 -8.242 -18.047 1 92.62 187 LYS B O 1
ATOM 3602 N N . TYR B 1 188 ? -12.367 -9.969 -17.953 1 92.94 188 TYR B N 1
ATOM 3603 C CA . TYR B 1 188 ? -11.977 -10.555 -19.219 1 92.94 188 TYR B CA 1
ATOM 3604 C C . TYR B 1 188 ? -13.195 -10.914 -20.062 1 92.94 188 TYR B C 1
ATOM 3606 O O . TYR B 1 188 ? -14.203 -11.383 -19.531 1 92.94 188 TYR B O 1
ATOM 3614 N N . LEU B 1 189 ? -13.109 -10.648 -21.297 1 95.5 189 LEU B N 1
ATOM 3615 C CA . LEU B 1 189 ? -13.914 -11.336 -22.297 1 95.5 189 LEU B CA 1
ATOM 3616 C C . LEU B 1 189 ? -13.062 -12.297 -23.125 1 95.5 189 LEU B C 1
ATOM 3618 O O . LEU B 1 189 ? -12.164 -11.867 -23.844 1 95.5 189 LEU B O 1
ATOM 3622 N N . VAL B 1 190 ? -13.328 -13.594 -22.891 1 96.06 190 VAL B N 1
ATOM 3623 C CA . VAL B 1 190 ? -12.602 -14.609 -23.641 1 96.06 190 VAL B CA 1
ATOM 3624 C C . VAL B 1 190 ? -13.492 -15.188 -24.734 1 96.06 190 VAL B C 1
ATOM 3626 O O . VAL B 1 190 ? -14.57 -15.719 -24.469 1 96.06 190 VAL B O 1
ATOM 3629 N N . GLN B 1 191 ? -13.062 -15.016 -25.938 1 96.69 191 GLN B N 1
ATOM 3630 C CA . GLN B 1 191 ? -13.789 -15.539 -27.078 1 96.69 191 GLN B CA 1
ATOM 3631 C C . GLN B 1 191 ? -13 -16.656 -27.781 1 96.69 191 GLN B C 1
ATOM 3633 O O . GLN B 1 191 ? -11.844 -16.453 -28.156 1 96.69 191 GLN B O 1
ATOM 3638 N N . ILE B 1 192 ? -13.68 -17.797 -27.859 1 96.44 192 ILE B N 1
ATOM 3639 C CA . ILE B 1 192 ? -13.109 -18.953 -28.562 1 96.44 192 ILE B CA 1
ATOM 3640 C C . ILE B 1 192 ? -13.766 -19.094 -29.938 1 96.44 192 ILE B C 1
ATOM 3642 O O . ILE B 1 192 ? -14.93 -19.469 -30.031 1 96.44 192 ILE B O 1
ATOM 3646 N N . LEU B 1 193 ? -12.961 -18.875 -30.938 1 96.25 193 LEU B N 1
ATOM 3647 C CA . LEU B 1 193 ? -13.445 -18.953 -32.312 1 96.25 193 LEU B CA 1
ATOM 3648 C C . LEU B 1 193 ? -13.086 -20.281 -32.938 1 96.25 193 LEU B C 1
ATOM 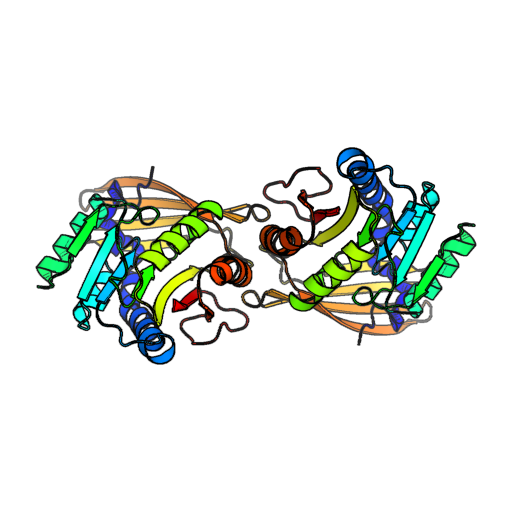3650 O O . LEU B 1 193 ? -11.906 -20.641 -33.031 1 96.25 193 LEU B O 1
ATOM 3654 N N . LYS B 1 194 ? -14.109 -20.969 -33.5 1 94.88 194 LYS B N 1
ATOM 3655 C CA . LYS B 1 194 ? -13.891 -22.234 -34.219 1 94.88 194 LYS B CA 1
ATOM 3656 C C . LYS B 1 194 ? -13.797 -22 -35.719 1 94.88 194 LYS B C 1
ATOM 3658 O O . LYS B 1 194 ? -14.273 -20.984 -36.219 1 94.88 194 LYS B O 1
ATOM 3663 N N . PRO B 1 195 ? -13.195 -23 -36.344 1 93.19 195 PRO B N 1
ATOM 3664 C CA . PRO B 1 195 ? -13.031 -22.844 -37.781 1 93.19 195 PRO B CA 1
ATOM 3665 C C . PRO B 1 195 ? -14.367 -22.75 -38.531 1 93.19 195 PRO B C 1
ATOM 3667 O O . PRO B 1 195 ? -14.453 -22.109 -39.562 1 93.19 195 PRO B O 1
ATOM 3670 N N . ASN B 1 196 ? -15.375 -23.297 -38.062 1 94.12 196 ASN B N 1
ATOM 3671 C CA . ASN B 1 196 ? -16.672 -23.312 -38.719 1 94.12 196 ASN B CA 1
ATOM 3672 C C . ASN B 1 196 ? -17.422 -22 -38.5 1 94.12 196 ASN B C 1
ATOM 3674 O O . ASN B 1 196 ? -18.578 -21.859 -38.938 1 94.12 196 ASN B O 1
ATOM 3678 N N . GLY B 1 197 ? -16.844 -21.125 -37.719 1 91.81 197 GLY B N 1
ATOM 3679 C CA . GLY B 1 197 ? -17.422 -19.797 -37.531 1 91.81 197 GLY B CA 1
ATOM 3680 C C . GLY B 1 197 ? -18.188 -19.656 -36.219 1 91.81 197 GLY B C 1
ATOM 3681 O O . GLY B 1 197 ? -18.594 -18.547 -35.875 1 91.81 197 GLY B O 1
ATOM 3682 N N . THR B 1 198 ? -18.266 -20.734 -35.531 1 94.81 198 THR B N 1
ATOM 3683 C CA . THR B 1 198 ? -18.953 -20.656 -34.219 1 94.81 198 THR B CA 1
ATOM 3684 C C . THR B 1 198 ? -18.047 -20.016 -33.188 1 94.81 198 THR B C 1
ATOM 3686 O O . THR B 1 198 ? -16.844 -20.234 -33.188 1 94.81 198 THR B O 1
ATOM 3689 N N . ILE B 1 199 ? -18.703 -19.203 -32.281 1 94.94 199 ILE B N 1
ATOM 3690 C CA . ILE B 1 199 ? -17.969 -18.516 -31.234 1 94.94 199 ILE B CA 1
ATOM 3691 C C . ILE B 1 199 ? -18.562 -18.859 -29.875 1 94.94 199 ILE B C 1
ATOM 3693 O O . ILE B 1 199 ? -19.781 -18.859 -29.703 1 94.94 199 ILE B O 1
ATOM 3697 N N . ARG B 1 200 ? -17.703 -19.312 -28.953 1 94.75 200 ARG B N 1
ATOM 3698 C CA . ARG B 1 200 ? -18.031 -19.391 -27.531 1 94.75 200 ARG B CA 1
ATOM 3699 C C . ARG B 1 200 ? -17.375 -18.25 -26.75 1 94.75 200 ARG B C 1
ATOM 3701 O O . ARG B 1 200 ? -16.172 -18 -26.906 1 94.75 200 ARG B O 1
ATOM 3708 N N . ALA B 1 201 ? -18.219 -17.578 -25.984 1 94.88 201 ALA B N 1
ATOM 3709 C CA . ALA B 1 201 ? -17.688 -16.422 -25.25 1 94.88 201 ALA B CA 1
ATOM 3710 C C . ALA B 1 201 ? -17.953 -16.562 -23.75 1 94.88 201 ALA B C 1
ATOM 3712 O O . ALA B 1 201 ? -19.016 -17.031 -23.344 1 94.88 201 ALA B O 1
ATOM 3713 N N . PHE B 1 202 ? -16.984 -16.172 -22.984 1 94.62 202 PHE B N 1
ATOM 3714 C CA . PHE B 1 202 ? -17.078 -16.219 -21.531 1 94.62 202 PHE B CA 1
ATOM 3715 C C . PHE B 1 202 ? -16.688 -14.875 -20.938 1 94.62 202 PHE B C 1
ATOM 3717 O O . PHE B 1 202 ? -15.664 -14.289 -21.312 1 94.62 202 PHE B O 1
ATOM 3724 N N . HIS B 1 203 ? -17.516 -14.383 -20.078 1 94 203 HIS B N 1
ATOM 3725 C CA . HIS B 1 203 ? -17.188 -13.195 -19.281 1 94 203 HIS B CA 1
ATOM 3726 C C . HIS B 1 203 ? -16.672 -13.578 -17.906 1 94 203 HIS B C 1
ATOM 3728 O O . HIS B 1 203 ? -17.344 -14.281 -17.156 1 94 203 HIS B O 1
ATOM 3734 N N . VAL B 1 204 ? -15.438 -13.094 -17.625 1 93.44 204 VAL B N 1
ATOM 3735 C CA . VAL B 1 204 ? -14.773 -13.414 -16.375 1 93.44 204 VAL B CA 1
ATOM 3736 C C . VAL B 1 204 ? -14.594 -12.141 -15.539 1 93.44 204 VAL B C 1
ATOM 3738 O O . VAL B 1 204 ? -14.227 -11.094 -16.078 1 93.44 204 VAL B O 1
ATOM 3741 N N . HIS B 1 205 ? -14.953 -12.188 -14.289 1 94.06 205 HIS B N 1
ATOM 3742 C CA . HIS B 1 205 ? -14.727 -11.102 -13.344 1 94.06 205 HIS B CA 1
ATOM 3743 C C . HIS B 1 205 ? -14.039 -11.609 -12.078 1 94.06 205 HIS B C 1
ATOM 3745 O O . HIS B 1 205 ? -14.641 -12.336 -11.281 1 94.06 205 HIS B O 1
ATOM 3751 N N . GLU B 1 206 ? -12.758 -11.227 -11.953 1 93 206 GLU B N 1
ATOM 3752 C CA . GLU B 1 206 ? -11.984 -11.555 -10.766 1 93 206 GLU B CA 1
ATOM 3753 C C . GLU B 1 206 ? -11.766 -10.328 -9.883 1 93 206 GLU B C 1
ATOM 3755 O O . GLU B 1 206 ? -11.57 -9.219 -10.398 1 93 206 GLU B O 1
ATOM 3760 N N . VAL B 1 207 ? -11.906 -10.523 -8.641 1 94.38 207 VAL B N 1
ATOM 3761 C CA . VAL B 1 207 ? -11.609 -9.469 -7.684 1 94.38 207 VAL B CA 1
ATOM 3762 C C . VAL B 1 207 ? -10.375 -9.844 -6.867 1 94.38 207 VAL B C 1
ATOM 3764 O O . VAL B 1 207 ? -10.359 -10.883 -6.199 1 94.38 207 VAL B O 1
ATOM 3767 N N . LEU B 1 208 ? -9.375 -9.062 -6.969 1 94.75 208 LEU B N 1
ATOM 3768 C CA . LEU B 1 208 ? -8.109 -9.297 -6.27 1 94.75 208 LEU B CA 1
ATOM 3769 C C . LEU B 1 208 ? -7.863 -8.211 -5.223 1 94.75 208 LEU B C 1
ATOM 3771 O O . LEU B 1 208 ? -8.484 -7.148 -5.266 1 94.75 208 LEU B O 1
ATOM 3775 N N . ASN B 1 209 ? -7.078 -8.547 -4.27 1 95.94 209 ASN B N 1
ATOM 3776 C CA . ASN B 1 209 ? -6.574 -7.582 -3.303 1 95.94 209 ASN B CA 1
ATOM 3777 C C . ASN B 1 209 ? -5.191 -7.066 -3.697 1 95.94 209 ASN B C 1
ATOM 3779 O O . ASN B 1 209 ? -4.277 -7.852 -3.939 1 95.94 209 ASN B O 1
ATOM 3783 N N . ALA B 1 210 ? -5.07 -5.773 -3.789 1 93.25 210 ALA B N 1
ATOM 3784 C CA . ALA B 1 210 ? -3.762 -5.188 -4.062 1 93.25 210 ALA B CA 1
ATOM 3785 C C . ALA B 1 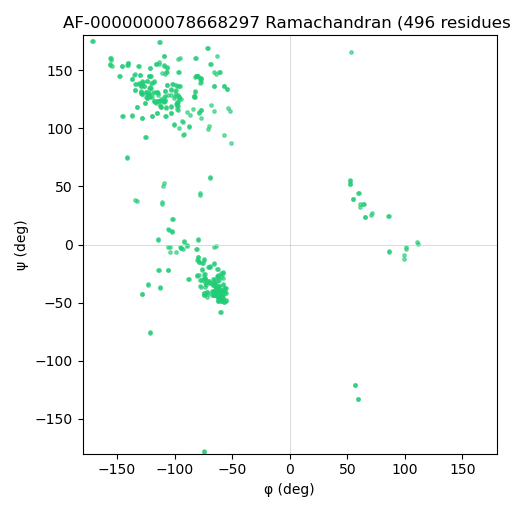210 ? -2.938 -5.074 -2.781 1 93.25 210 ALA B C 1
ATOM 3787 O O . ALA B 1 210 ? -3.441 -4.633 -1.747 1 93.25 210 ALA B O 1
ATOM 3788 N N . TYR B 1 211 ? -1.707 -5.52 -2.861 1 95.31 211 TYR B N 1
ATOM 3789 C CA . TYR B 1 211 ? -0.812 -5.449 -1.712 1 95.31 211 TYR B CA 1
ATOM 3790 C C . TYR B 1 211 ? 0.494 -4.754 -2.08 1 95.31 211 TYR B C 1
ATOM 3792 O O . TYR B 1 211 ? 1.042 -4.984 -3.16 1 95.31 211 TYR B O 1
ATOM 3800 N N . THR B 1 212 ? 0.934 -3.873 -1.204 1 94.75 212 THR B N 1
ATOM 3801 C CA . THR B 1 212 ? 2.287 -3.344 -1.313 1 94.75 212 THR B CA 1
ATOM 3802 C C . THR B 1 212 ? 3.299 -4.312 -0.706 1 94.75 212 THR B C 1
ATOM 3804 O O . THR B 1 212 ? 2.928 -5.207 0.056 1 94.75 212 THR B O 1
ATOM 3807 N N . PRO B 1 213 ? 4.559 -4.164 -1.078 1 96.12 213 PRO B N 1
ATOM 3808 C CA . PRO B 1 213 ? 5.586 -4.984 -0.44 1 96.12 213 PRO B CA 1
ATOM 3809 C C . PRO B 1 213 ? 5.613 -4.828 1.078 1 96.12 213 PRO B C 1
ATOM 3811 O O . PRO B 1 213 ? 5.766 -5.816 1.803 1 96.12 213 PRO B O 1
ATOM 3814 N N . ARG B 1 214 ? 5.406 -3.65 1.566 1 96.12 214 ARG B N 1
ATOM 3815 C CA . ARG B 1 214 ? 5.438 -3.375 3 1 96.12 214 ARG B CA 1
ATOM 3816 C C . ARG B 1 214 ? 4.301 -4.09 3.721 1 96.12 214 ARG B C 1
ATOM 3818 O O . ARG B 1 214 ? 4.496 -4.645 4.801 1 96.12 214 ARG B O 1
ATOM 3825 N N . GLU B 1 215 ? 3.146 -4.09 3.098 1 96.62 215 GLU B N 1
ATOM 3826 C CA . GLU B 1 215 ? 1.993 -4.738 3.713 1 96.62 215 GLU B CA 1
ATOM 3827 C C . GLU B 1 215 ? 2.232 -6.234 3.893 1 96.62 215 GLU B C 1
ATOM 3829 O O . GLU B 1 215 ? 2 -6.781 4.973 1 96.62 215 GLU B O 1
ATOM 3834 N N . ILE B 1 216 ? 2.689 -6.84 2.812 1 98.25 216 ILE B N 1
ATOM 3835 C CA . ILE B 1 216 ? 2.916 -8.281 2.879 1 98.25 216 ILE B CA 1
ATOM 3836 C C . ILE B 1 216 ? 4.031 -8.586 3.879 1 98.25 216 ILE B C 1
ATOM 3838 O O . ILE B 1 216 ? 3.947 -9.555 4.633 1 98.25 216 ILE B O 1
ATOM 3842 N N . ARG B 1 217 ? 5.059 -7.773 3.906 1 98.25 217 ARG B N 1
ATOM 3843 C CA . ARG B 1 217 ? 6.141 -7.953 4.867 1 98.25 217 ARG B CA 1
ATOM 3844 C C . ARG B 1 217 ? 5.621 -7.859 6.301 1 98.25 217 ARG B C 1
ATOM 3846 O O . ARG B 1 217 ? 5.926 -8.719 7.133 1 98.25 217 ARG B O 1
ATOM 3853 N N . LEU B 1 218 ? 4.812 -6.816 6.578 1 97.75 218 LEU B N 1
ATOM 3854 C CA . LEU B 1 218 ? 4.277 -6.594 7.914 1 97.75 218 LEU B CA 1
ATOM 3855 C C . LEU B 1 218 ? 3.402 -7.766 8.352 1 97.75 218 LEU B C 1
ATOM 3857 O O . LEU B 1 218 ? 3.436 -8.172 9.516 1 97.75 218 LEU B O 1
ATOM 3861 N N . LEU B 1 219 ? 2.674 -8.352 7.43 1 98.44 219 LEU B N 1
ATOM 3862 C CA . LEU B 1 219 ? 1.82 -9.492 7.742 1 98.44 219 LEU B CA 1
ATOM 3863 C C . LEU B 1 219 ? 2.652 -10.758 7.945 1 98.44 219 LEU B C 1
ATOM 3865 O O . LEU B 1 219 ? 2.436 -11.5 8.906 1 98.44 219 LEU B O 1
ATOM 3869 N N . ALA B 1 220 ? 3.654 -10.977 7.113 1 98.69 220 ALA B N 1
ATOM 3870 C CA . ALA B 1 220 ? 4.434 -12.211 7.094 1 98.69 220 ALA B CA 1
ATOM 3871 C C . ALA B 1 220 ? 5.371 -12.289 8.297 1 98.69 220 ALA B C 1
ATOM 3873 O O . ALA B 1 220 ? 5.664 -13.375 8.797 1 98.69 220 ALA B O 1
ATOM 3874 N N . GLU B 1 221 ? 5.844 -11.141 8.82 1 97.94 221 GLU B N 1
ATOM 3875 C CA . GLU B 1 221 ? 6.828 -11.094 9.898 1 97.94 221 GLU B CA 1
ATOM 3876 C C . GLU B 1 221 ? 6.254 -11.656 11.195 1 97.94 221 GLU B C 1
ATOM 3878 O O . GLU B 1 221 ? 7.004 -12.016 12.109 1 97.94 221 GLU B O 1
ATOM 3883 N N . LYS B 1 222 ? 4.984 -11.773 11.258 1 97.12 222 LYS B N 1
ATOM 3884 C CA . LYS B 1 222 ? 4.34 -12.344 12.438 1 97.12 222 LYS B CA 1
ATOM 3885 C C . LYS B 1 222 ? 4.41 -13.867 12.422 1 97.12 222 LYS B C 1
ATOM 3887 O O . LYS B 1 222 ? 4.137 -14.523 13.43 1 97.12 222 LYS B O 1
ATOM 3892 N N . TYR B 1 223 ? 4.816 -14.445 11.305 1 98.19 223 TYR B N 1
ATOM 3893 C CA . TYR B 1 223 ? 4.723 -15.898 11.148 1 98.19 223 TYR B CA 1
ATOM 3894 C C . TYR B 1 223 ? 6.086 -16.5 10.844 1 98.19 223 TYR B C 1
ATOM 3896 O O . TYR B 1 223 ? 6.406 -17.594 11.312 1 98.19 223 TYR B O 1
ATOM 3904 N N . PHE B 1 224 ? 6.91 -15.844 10.141 1 98.75 224 PHE B N 1
ATOM 3905 C CA . PHE B 1 224 ? 8.18 -16.375 9.664 1 98.75 224 PHE B CA 1
ATOM 3906 C C . PHE B 1 224 ? 9.344 -15.781 10.438 1 98.75 224 PHE B C 1
ATOM 3908 O O . PHE B 1 224 ? 9.289 -14.625 10.867 1 98.75 224 PHE B O 1
ATOM 3915 N N . SER B 1 225 ? 10.383 -16.531 10.602 1 98.38 225 SER B N 1
ATOM 3916 C CA . SER B 1 225 ? 11.555 -16.062 11.344 1 98.38 225 SER B CA 1
ATOM 3917 C C . SER B 1 225 ? 12.344 -15.031 10.547 1 98.38 225 SER B C 1
ATOM 3919 O O . SER B 1 225 ? 13 -14.164 11.125 1 98.38 225 SER B O 1
ATOM 3921 N N . GLU B 1 226 ? 12.352 -15.172 9.266 1 98.5 226 GLU B N 1
ATOM 3922 C CA . GLU B 1 226 ? 12.969 -14.227 8.336 1 98.5 226 GLU B CA 1
ATOM 3923 C C . GLU B 1 226 ? 12.039 -13.93 7.168 1 98.5 226 GLU B C 1
ATOM 3925 O O . GLU B 1 226 ? 11.422 -14.836 6.605 1 98.5 226 GLU B O 1
ATOM 3930 N N . VAL B 1 227 ? 11.914 -12.68 6.883 1 98.81 227 VAL B N 1
ATOM 3931 C CA . VAL B 1 227 ? 11.07 -12.258 5.766 1 98.81 227 VAL B CA 1
ATOM 3932 C C . VAL B 1 227 ? 11.859 -11.32 4.855 1 98.81 227 VAL B C 1
ATOM 3934 O O . VAL B 1 227 ? 12.484 -10.367 5.324 1 98.81 227 VAL B O 1
ATOM 3937 N N . LYS B 1 228 ? 11.852 -11.609 3.57 1 98.62 228 LYS B N 1
ATOM 3938 C CA . LYS B 1 228 ? 12.406 -10.75 2.535 1 98.62 228 LYS B CA 1
ATOM 3939 C C . LYS B 1 228 ? 11.414 -10.539 1.397 1 98.62 228 LYS B C 1
ATOM 3941 O O . LYS B 1 228 ? 10.617 -11.43 1.093 1 98.62 228 LYS B O 1
ATOM 3946 N N . ILE B 1 229 ? 11.445 -9.383 0.827 1 98.69 229 ILE B N 1
ATOM 3947 C CA . ILE B 1 229 ? 10.711 -9.094 -0.402 1 98.69 229 ILE B CA 1
ATOM 3948 C C . ILE B 1 229 ? 11.695 -8.781 -1.526 1 98.69 229 ILE B C 1
ATOM 3950 O O . ILE B 1 229 ? 12.539 -7.883 -1.395 1 98.69 229 ILE B O 1
ATOM 3954 N N . TYR B 1 230 ? 11.602 -9.508 -2.594 1 98.69 230 TYR B N 1
ATOM 3955 C CA . TYR B 1 230 ? 12.406 -9.305 -3.791 1 98.69 230 TYR B CA 1
ATOM 3956 C C . TYR B 1 230 ? 11.562 -8.758 -4.934 1 98.69 230 TYR B C 1
ATOM 3958 O O . TYR B 1 230 ? 10.336 -8.711 -4.836 1 98.69 230 TYR B O 1
ATOM 3966 N N . GLY B 1 231 ? 12.266 -8.188 -5.953 1 98 231 GLY B N 1
ATOM 3967 C CA . GLY B 1 231 ? 11.57 -7.617 -7.098 1 98 231 GLY B CA 1
ATOM 3968 C C . GLY B 1 231 ? 12.18 -8.023 -8.43 1 98 231 GLY B C 1
ATOM 3969 O O . GLY B 1 231 ? 13.398 -8.133 -8.547 1 98 231 GLY B O 1
ATOM 3970 N N . ASP B 1 232 ? 11.328 -8.32 -9.344 1 96.88 232 ASP B N 1
ATOM 3971 C CA . ASP B 1 232 ? 11.695 -8.555 -10.742 1 96.88 232 ASP B CA 1
ATOM 3972 C C . ASP B 1 232 ? 12.766 -9.633 -10.852 1 96.88 232 ASP B C 1
ATOM 3974 O O . ASP B 1 232 ? 13.75 -9.469 -11.578 1 96.88 232 ASP B O 1
ATOM 3978 N N . MET B 1 233 ? 12.617 -10.602 -10.062 1 97.12 233 MET B N 1
ATOM 3979 C CA . MET B 1 233 ? 13.445 -11.797 -10.078 1 97.12 233 MET B CA 1
ATOM 3980 C C . MET B 1 233 ? 14.906 -11.453 -9.797 1 97.12 233 MET B C 1
ATOM 3982 O O . MET B 1 233 ? 15.812 -11.984 -10.438 1 97.12 233 MET B O 1
ATOM 3986 N N . LYS B 1 234 ? 15.07 -10.469 -9.008 1 97.06 234 LYS B N 1
ATOM 3987 C CA . LYS B 1 234 ? 16.359 -10.141 -8.398 1 97.06 234 LYS B CA 1
ATOM 3988 C C . LYS B 1 234 ? 16.266 -10.188 -6.875 1 97.06 234 LYS B C 1
ATOM 3990 O O . LYS B 1 234 ? 15.227 -9.867 -6.297 1 97.06 234 LYS B O 1
ATOM 3995 N N . ARG B 1 235 ? 17.344 -10.617 -6.258 1 96.88 235 ARG B N 1
ATOM 3996 C CA . ARG B 1 235 ? 17.344 -10.742 -4.805 1 96.88 235 ARG B CA 1
ATOM 3997 C C . ARG B 1 235 ? 17.516 -9.383 -4.133 1 96.88 235 ARG B C 1
ATOM 3999 O O . ARG B 1 235 ? 18.375 -9.219 -3.256 1 96.88 235 ARG B O 1
ATOM 4006 N N . ASN B 1 236 ? 16.844 -8.492 -4.648 1 97.06 236 ASN B N 1
ATOM 4007 C CA . ASN B 1 236 ? 16.609 -7.152 -4.117 1 97.06 236 ASN B CA 1
ATOM 4008 C C . ASN B 1 236 ? 15.297 -6.559 -4.641 1 97.06 236 ASN B C 1
ATOM 4010 O O . ASN B 1 236 ? 14.75 -7.039 -5.637 1 97.06 236 ASN B O 1
ATOM 4014 N N . LEU B 1 237 ? 14.555 -5.695 -4.102 1 95 237 LEU B N 1
ATOM 4015 C CA . LEU B 1 237 ? 13.25 -5.172 -4.496 1 95 237 LEU B CA 1
ATOM 4016 C C . LEU B 1 237 ? 13.391 -4.137 -5.605 1 95 237 LEU B C 1
ATOM 4018 O O . LEU B 1 237 ? 12.594 -4.113 -6.547 1 95 237 LEU B O 1
ATOM 4022 N N . GLY B 1 238 ? 14.328 -3.443 -5.836 1 94.69 238 GLY B N 1
ATOM 4023 C CA . GLY B 1 238 ? 14.461 -2.307 -6.734 1 94.69 238 GLY B CA 1
ATOM 4024 C C . GLY B 1 238 ? 13.406 -1.239 -6.508 1 94.69 238 GLY B C 1
ATOM 4025 O O . GLY B 1 238 ? 12.336 -1.521 -5.969 1 94.69 238 GLY B O 1
ATOM 4026 N N . LYS B 1 239 ? 13.586 -0.073 -7.047 1 92.62 239 LYS B N 1
ATOM 4027 C CA . LYS B 1 239 ? 12.75 1.091 -6.762 1 92.62 239 LYS B CA 1
ATOM 4028 C C . LYS B 1 239 ? 11.398 0.978 -7.461 1 92.62 239 LYS B C 1
ATOM 4030 O O . LYS B 1 239 ? 10.391 1.492 -6.965 1 92.62 239 LYS B O 1
ATOM 4035 N N . ASN B 1 240 ? 11.367 0.282 -8.656 1 91.44 240 ASN B N 1
ATOM 4036 C CA . ASN B 1 240 ? 10.156 0.27 -9.477 1 91.44 240 ASN B CA 1
ATOM 4037 C C . ASN B 1 240 ? 9.828 -1.138 -9.961 1 91.44 240 ASN B C 1
ATOM 4039 O O . ASN B 1 240 ? 9.406 -1.321 -11.109 1 91.44 240 ASN B O 1
ATOM 4043 N N . ALA B 1 241 ? 10.062 -2.088 -9.055 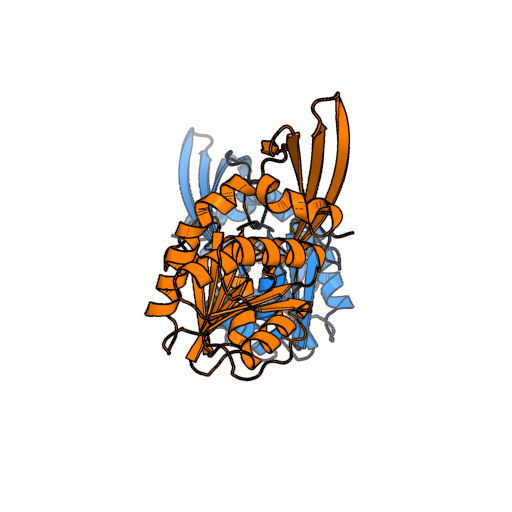1 93.62 241 ALA B N 1
ATOM 4044 C CA . ALA B 1 241 ? 9.789 -3.477 -9.414 1 93.62 241 ALA B CA 1
ATOM 4045 C C . ALA B 1 241 ? 8.336 -3.658 -9.836 1 93.62 241 ALA B C 1
ATOM 4047 O O . ALA B 1 241 ? 7.426 -3.084 -9.227 1 93.62 241 ALA B O 1
ATOM 4048 N N . TYR B 1 242 ? 8.094 -4.398 -10.906 1 91.56 242 TYR B N 1
ATOM 4049 C CA . TYR B 1 242 ? 6.758 -4.668 -11.438 1 91.56 242 TYR B CA 1
ATOM 4050 C C . TYR B 1 242 ? 6.152 -5.906 -10.781 1 91.56 242 TYR B C 1
ATOM 4052 O O . TYR B 1 242 ? 4.934 -6.074 -10.773 1 91.56 242 TYR B O 1
ATOM 4060 N N . ARG B 1 243 ? 6.996 -6.742 -10.414 1 95.44 243 ARG B N 1
ATOM 4061 C CA . ARG B 1 243 ? 6.57 -7.969 -9.75 1 95.44 243 ARG B CA 1
ATOM 4062 C C . ARG B 1 243 ? 7.34 -8.18 -8.453 1 95.44 243 ARG B C 1
ATOM 4064 O O . ARG B 1 243 ? 8.555 -7.969 -8.398 1 95.44 243 ARG B O 1
ATOM 4071 N N . PHE B 1 244 ? 6.605 -8.602 -7.453 1 97.56 244 PHE B N 1
ATOM 4072 C CA . PHE B 1 244 ? 7.188 -8.812 -6.133 1 97.56 244 PHE B CA 1
ATOM 4073 C C . PHE B 1 244 ? 7.27 -10.297 -5.812 1 97.56 244 PHE B C 1
ATOM 4075 O O . PHE B 1 244 ? 6.512 -11.102 -6.363 1 97.56 244 PHE B O 1
ATOM 4082 N N . TRP B 1 245 ? 8.219 -10.672 -4.941 1 98.75 245 TRP B N 1
ATOM 4083 C CA . TRP B 1 245 ? 8.391 -12.031 -4.438 1 98.75 245 TRP B CA 1
ATOM 4084 C C . TRP B 1 245 ? 8.562 -12.031 -2.92 1 98.75 245 TRP B C 1
ATOM 4086 O O . TRP B 1 245 ? 9.492 -11.422 -2.393 1 98.75 245 TRP B O 1
ATOM 4096 N N . LEU B 1 246 ? 7.668 -12.656 -2.223 1 98.88 246 LEU B N 1
ATOM 4097 C CA . LEU B 1 246 ? 7.785 -12.883 -0.787 1 98.88 246 LEU B CA 1
ATOM 4098 C C . LEU B 1 246 ? 8.648 -14.109 -0.498 1 98.88 246 LEU B C 1
ATOM 4100 O O . LEU B 1 246 ? 8.43 -15.172 -1.079 1 98.88 246 LEU B O 1
ATOM 4104 N N . VAL B 1 247 ? 9.617 -13.953 0.327 1 98.94 247 VAL B N 1
ATOM 4105 C CA . VAL B 1 247 ? 10.43 -15.047 0.85 1 98.94 247 VAL B CA 1
ATOM 4106 C C . VAL B 1 247 ? 10.312 -15.102 2.371 1 98.94 247 VAL B C 1
ATOM 4108 O O . VAL B 1 247 ? 10.75 -14.188 3.068 1 98.94 247 VAL B O 1
ATOM 4111 N N . GLY B 1 248 ? 9.648 -16.141 2.879 1 98.88 248 GLY B N 1
ATOM 4112 C CA . GLY B 1 248 ? 9.508 -16.344 4.312 1 98.88 248 GLY B CA 1
ATOM 4113 C C . GLY B 1 248 ? 10.141 -17.641 4.789 1 98.88 248 GLY B C 1
ATOM 4114 O O . GLY B 1 248 ? 9.789 -18.719 4.312 1 98.88 248 GLY B O 1
ATOM 4115 N N . VAL B 1 249 ? 11.062 -17.562 5.738 1 98.81 249 VAL B N 1
ATOM 4116 C CA . VAL B 1 249 ? 11.742 -18.75 6.27 1 98.81 249 VAL B CA 1
ATOM 4117 C C . VAL B 1 249 ? 11.094 -19.156 7.59 1 98.81 249 VAL B C 1
ATOM 4119 O O . VAL B 1 249 ? 10.828 -18.312 8.445 1 98.81 249 VAL B O 1
ATOM 4122 N N . ARG B 1 250 ? 10.812 -20.406 7.691 1 98.12 250 ARG B N 1
ATOM 4123 C CA . ARG B 1 250 ? 10.273 -20.922 8.945 1 98.12 250 ARG B CA 1
ATOM 4124 C C . ARG B 1 250 ? 11.367 -21.047 10 1 98.12 250 ARG B C 1
ATOM 4126 O O . ARG B 1 250 ? 12.406 -21.656 9.758 1 98.12 250 ARG B O 1
#

Sequence (500 aa):
MHELYTVLAEYYDVIYRRRAKRVGEEIDFVEEIFKNDAKREVKKVLDLACGTGIPTVELARRGYEVVGLDLHEEMLRVARRKAQELGLNIEFIHGDALDINFENEFDAVTMFFSSIMYFDENAIKQLFNSVIKALKPGGVFVADWSNLCFLQFDRAPTIWEEKNGDETVITTSWKEIENATQRFHLKYLVQILKPNGTIRAFHVHEVLNAYTPREIRLLAEKYFSEVKIYGDMKRNLGKNAYRFWLVGVRMHELYTVLAEYYDVIYRRRAKRVGEEIDFVEEIFKNDAKREVKKVLDLACGTGIPTVELARRGYEVVGLDLHEEMLRVARRKAQELGLNIEFIHGDALDINFENEFDAVTMFFSSIMYFDENAIKQLFNSVIKALKPGGVFVADWSNLCFLQFDRAPTIWEEKNGDETVITTSWKEIENATQRFHLKYLVQILKPNGTIRAFHVHEVLNAYTPREIRLLAEKYFSEVKIYGDMKRNLGKNAYRFWLVGVR

Foldseek 3Di:
DQCCQAVCLVCNCQVCVVVLVCLLVVVVLVVVCQVPPFQDHFAEEEEEQCFLNSNPLVCQVVRHAYEYEHQYVSRVVNNVVVCVVVVGDYHYYHDDLLDDDAAQAGLEYEYEDQVCQLADLVSNLSNLVSRLRRHHASHKYKYKHFQPDPPPDDQDWDWDWGDDPQKIKIKIWGWDAPHVQQKIWIWIWIWIAHPVGDIDIDIDIDITGHDDPVRSQVSNVVRAVDWDKDAPSDRHHDPDGGMIMIMGGD/DQCCQAVCLVCNCQVCVVVLVCLLVVVVLVVVCQVPPFQDHFAEEEEEQCFLNSNPLVCQVVRHAYEYEHQYVSRVVNNVVVCVVVVTDYHYYHDDLLDDDAAQAGLEYEYEPQVCQLADLVSNLSNLVSRLRRHHASHKYKYKHFQPQPDPDDQDWDWDWGDDPQKIKIKIWGWDAPHVQQKIWIWIWIWIAHPVGDIDIDIDIDITGHDDPVRSQVSNVVRAVDWDKDAPSDSHPDPDGGMIMIMGGD

Secondary structure (DSSP, 8-state):
--GGGTTTGGGHHHHTHHHHHTHHHHHHHHHHHHHHT-SS---EEEEET-TT-HHHHHHHHTT-EEEEEES-HHHHHHHHHHHHHTT---EEEE--TTS----S-EEEEEE-TTGGGGS-HHHHHHHHHHHHHHEEEEEEEEEEEE--SS----SSPEEEEEEETTEEEEEEEEEEEETTTTEEEEEEEEEEE-TTS-EEEEEEEEEEE---HHHHHHHHTTT-SEEEEEETTBSS--TT-SEEEEEEE-/--GGGTTTGGGHHHHTHHHHHTHHHHHHHHHHHHHHT-SS---EEEEET-TT-HHHHHHHHTT-EEEEEES-HHHHHHHHHHHHHTT---EEEE--TTS----S-EEEEEE-TTGGGGS-HHHHHHHHHHHHHHEEEEEEEEEEEE--SS-----SPEEEEEEETTEEEEEEEEEEEETTTTEEEEEEEEEEE-TTS-EEEEEEEEEEE---HHHHHHHHTTT-SEEEEEETTBSS--TT-SEEEEEEE-

Solvent-accessible surface area (backbone atoms only — not comparable to full-atom values): 25563 Å² total; per-residue (Å²): 118,66,39,64,44,44,83,32,28,89,44,40,63,56,77,41,36,74,58,58,73,44,39,64,62,53,50,52,40,49,48,50,42,42,70,71,63,26,68,43,82,66,49,34,34,36,28,37,60,30,48,57,23,66,66,51,52,54,46,35,74,70,67,36,47,39,37,34,28,21,75,39,62,51,14,41,53,50,20,50,50,53,31,54,75,69,72,48,90,63,53,75,44,81,41,47,67,60,65,56,94,52,66,51,69,18,29,27,38,36,30,51,91,31,52,65,26,66,39,49,73,71,49,44,54,39,29,51,53,29,50,53,40,23,30,23,86,23,10,28,38,41,35,31,36,63,48,61,55,39,43,67,66,70,76,61,65,48,75,52,78,39,74,57,87,78,27,40,37,39,39,36,34,41,66,47,69,30,50,47,65,30,37,35,40,42,34,36,43,41,36,41,35,40,82,88,68,51,73,49,74,46,82,34,66,46,70,32,39,58,58,53,66,66,47,53,49,65,60,46,53,78,76,23,80,41,72,49,63,25,16,64,84,37,100,40,63,46,50,68,32,57,32,39,33,42,40,33,25,69,118,67,40,64,45,44,83,33,27,89,44,40,64,56,77,40,37,74,59,59,72,44,41,65,62,53,50,52,41,50,50,51,42,41,70,72,62,28,69,43,81,67,49,35,34,35,28,38,60,30,47,57,23,66,65,50,51,54,44,36,74,73,69,37,47,38,36,34,30,22,74,37,61,50,14,41,53,50,20,52,52,53,31,54,75,70,71,48,88,64,52,75,43,82,41,48,67,61,65,55,94,51,66,52,68,18,29,26,38,36,30,52,90,31,50,66,26,66,38,49,74,71,48,44,54,37,30,50,52,30,49,54,40,23,30,23,85,22,11,27,36,41,35,32,37,62,47,62,55,39,46,67,67,70,74,60,66,48,76,52,78,39,72,56,88,78,28,41,38,40,38,40,34,40,66,48,73,30,52,47,67,31,35,35,40,43,34,35,41,40,34,42,36,40,81,88,68,52,71,51,75,47,82,34,68,45,71,32,39,56,57,51,65,66,47,53,48,64,60,44,54,79,75,25,79,42,70,48,64,24,12,67,83,35,101,43,37,59,51,66,31,58,32,39,32,44,40,33,25,69

pLDDT: mean 95.06, std 6.93, range [53.84, 98.94]

Radius of gyration: 26.95 Å; Cα contacts (8 Å, |Δi|>4): 1153; chains: 2; bounding box: 39×85×68 Å